Protein AF-0000000084548897 (afdb_homodimer)

Nearest PDB structures (foldseek):
  3gku-assembly1_A  TM=7.910E-01  e=4.623E-22  [Clostridium] symbiosum ATCC 14940
  3gku-assembly1_B  TM=8.720E-01  e=1.424E-18  [Clostridium] symbiosum ATCC 14940
  3gku-assembly2_C-2  TM=7.812E-01  e=1.341E-10  [Clostridium] symbiosum ATCC 14940
  8byv-assembly1_A  TM=5.151E-01  e=3.318E-02  Staphylococcus aureus subsp. aureus NCTC 8325
  7qep-assembly1_D2  TM=5.906E-01  e=2.142E+00  Encephalitozoon cuniculi GB-M1

Organism: NCBI:txid1508404

Sequence (412 aa):
MNEEITLTGATVEDAVSEALVKLGISREQAEISVLDEGKKGFLGLGSRPAKVQVIRKKDAIEEVERYLKDIAGQMGVELATSAQREGKVVTILLESEKVALLIGKRGQTLNALQTLAQLIANRYTEQFVTIVLDAEDYRERRRATLSQLADRKAEQALRTRRPVKLEPMPSFERKIIHSALSSRRDIETHSEGREPHRYLVITAKYMNEEITLTGATVEDAVSEALVKLGISREQAEISVLDEGKKGFLGLGSRPAKVQVIRKKDAIEEVERYLKDIAGQMGVELATSAQREGKVVTILLESEKVALLIGKRGQTLNALQTLAQLIANRYTEQFVTIVLDAEDYRERRRATLSQLADRKAEQALRTRRPVKLEPMPSFERKIIHSALSSRRDIETHSEGREPHRYLVITAKY

InterPro domains:
  IPR001374 R3H domain [PF01424] (145-203)
  IPR001374 R3H domain [PS51061] (140-206)
  IPR001374 R3H domain [SM00393] (126-205)
  IPR015946 K homology domain-like, alpha/beta [G3DSA:3.30.300.20] (59-140)
  IPR032782 RNA-binding protein KhpB, N-terminal [PF14804] (8-54)
  IPR032782 RNA-binding protein KhpB, N-terminal [SM01245] (6-57)
  IPR034079 RNA-binding protein KhpB, R3H domain [cd02644] (139-205)
  IPR036867 R3H domain superfamily [G3DSA:3.30.1370.50] (141-206)
  IPR036867 R3H domain superfamily [SSF82708] (160-204)
  IPR038008 Jag, KH domain [cd02414] (63-141)
  IPR038247 Jag, N-terminal domain superfamily [G3DSA:3.30.30.80] (1-57)
  IPR039247 RNA-binding protein KhpB [MF_00867] (4-205)
  IPR039247 RNA-binding protein KhpB [NF041568] (5-203)
  IPR039247 RNA-binding protein KhpB [PTHR35800] (1-204)

Secondary structure (DSSP, 8-state):
--SEEEEEESSHHHHHHHHHHHHT--GGGEEEEEEE--B--BTTBT-B-EEEEEEEPP-HHHHHHHHHHHHHHHTT---EEEEEEETTEEEEEEE-TTHHHHH-GGGHHHHHHHHHHHHHHHHH-SS--EEEEESTTHHHHHHHHHHHHHHHHHHHHHHH-S-EEPPP--HHHHHHHHHHHTT-SSEEEEEES-TTS-EEEEEE--/--SEEEEEESSHHHHHHHHHHHHT--GGGEEEEEEE--B--BTTBT-B-EEEEEEEPPPHHHHHHHHHHHHHHHTT---EEEEEEETTEEEEEEE-TTHHHHH-GGGHHHHHHHHHHHHHHHHH-SS--EEEEESTTHHHHHHHHHHHHHHHHHHHHHHHTS-EEPPP--HHHHHHHHHHHTT-SSEEEEEES-TTS-EEEEEE--

Solvent-accessi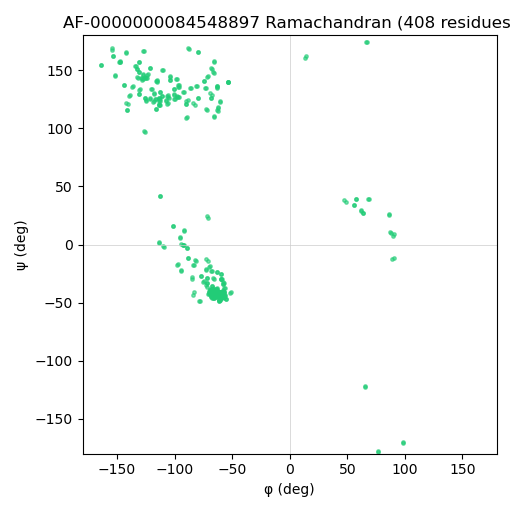ble surface area (backbone atoms only — not comparable to full-atom values): 22138 Å² total; per-residue (Å²): 128,77,54,61,50,73,37,64,21,80,35,52,66,54,16,48,53,51,48,29,61,73,61,68,48,55,74,88,40,41,43,78,42,80,75,36,72,42,42,77,35,66,95,73,46,75,51,35,62,4,29,33,37,40,28,59,49,70,51,24,66,59,50,25,51,51,48,52,36,52,59,34,41,75,72,73,36,70,64,45,74,49,76,48,76,60,87,50,37,34,40,36,40,50,44,45,95,57,41,66,65,50,30,35,76,91,39,50,39,37,51,22,50,28,53,54,37,35,54,44,29,56,72,48,38,91,65,83,60,44,59,42,65,45,45,87,62,39,68,65,50,49,52,52,50,41,43,50,48,37,52,53,46,48,50,49,6,57,73,66,66,39,75,37,74,50,70,56,49,56,59,66,57,51,45,49,30,48,58,67,45,62,80,44,80,55,48,44,74,50,76,45,79,52,87,82,61,17,22,42,34,32,31,46,47,133,127,78,55,60,52,75,36,68,21,81,35,54,65,54,15,48,52,51,48,29,60,73,61,70,48,55,75,88,40,41,44,76,42,79,76,35,71,43,43,77,34,65,96,72,46,76,49,34,62,4,28,34,36,40,28,60,49,69,51,26,67,59,51,26,51,51,48,52,35,53,58,35,41,75,70,74,37,68,63,47,74,49,76,47,75,60,88,50,35,35,40,36,40,49,44,43,95,58,42,66,66,51,29,35,78,92,40,50,40,36,50,23,50,27,53,53,38,34,54,44,28,57,73,47,37,92,64,81,62,45,59,42,65,46,44,89,63,39,66,63,50,49,52,52,51,41,43,49,48,38,52,53,46,49,49,49,6,55,73,65,65,39,76,36,75,50,70,56,49,57,58,65,58,49,44,51,29,48,59,68,44,61,81,45,79,55,48,45,75,49,77,45,79,50,86,80,60,17,22,42,35,32,32,45,49,132

Structure (mmCIF, N/CA/C/O backbone):
data_AF-0000000084548897-model_v1
#
loop_
_entity.id
_entity.type
_entity.pdbx_description
1 polymer 'RNA-binding protein KhpB'
#
loop_
_atom_site.group_PDB
_atom_site.id
_atom_site.type_symbol
_atom_site.label_atom_id
_atom_site.label_alt_id
_atom_site.label_comp_id
_atom_site.label_asym_id
_atom_site.label_entity_id
_atom_site.label_seq_id
_atom_site.pdbx_PDB_ins_code
_atom_site.Cartn_x
_atom_site.Cartn_y
_atom_site.Cartn_z
_atom_site.occupancy
_atom_site.B_iso_or_equiv
_atom_site.auth_seq_id
_atom_site.auth_comp_id
_atom_site.auth_asym_id
_atom_site.auth_atom_id
_atom_site.pdbx_PDB_model_num
ATOM 1 N N . MET A 1 1 ? -13.797 27.188 1.438 1 48.59 1 MET A N 1
ATOM 2 C CA . MET A 1 1 ? -15.242 27.422 1.468 1 48.59 1 MET A CA 1
ATOM 3 C C . MET A 1 1 ? -15.859 26.828 2.736 1 48.59 1 MET A C 1
ATOM 5 O O . MET A 1 1 ? -15.328 25.891 3.311 1 48.59 1 MET A O 1
ATOM 9 N N . ASN A 1 2 ? -16.859 27.5 3.232 1 58.62 2 ASN A N 1
ATOM 10 C CA . ASN A 1 2 ? -17.453 27.094 4.512 1 58.62 2 ASN A CA 1
ATOM 11 C C . ASN A 1 2 ? -18.047 25.703 4.441 1 58.62 2 ASN A C 1
ATOM 13 O O . ASN A 1 2 ? -18.766 25.375 3.494 1 58.62 2 ASN A O 1
ATOM 17 N N . GLU A 1 3 ? -17.578 24.734 5.223 1 73.88 3 GLU A N 1
ATOM 18 C CA . GLU A 1 3 ? -18 23.328 5.207 1 73.88 3 GLU A CA 1
ATOM 19 C C . GLU A 1 3 ? -19.281 23.125 6.012 1 73.88 3 GLU A C 1
ATOM 21 O O . GLU A 1 3 ? -19.969 22.125 5.844 1 73.88 3 GLU A O 1
ATOM 26 N N . GLU A 1 4 ? -19.562 24.203 6.777 1 86.69 4 GLU A N 1
ATOM 27 C CA . GLU A 1 4 ? -20.75 24.047 7.617 1 86.69 4 GLU A CA 1
ATOM 28 C C . GLU A 1 4 ? -21.406 25.406 7.891 1 86.69 4 GLU A C 1
ATOM 30 O O . GLU A 1 4 ? -20.734 26.438 7.938 1 86.69 4 GLU A O 1
ATOM 35 N N . ILE A 1 5 ? -22.781 25.484 7.988 1 93 5 ILE A N 1
ATOM 36 C CA . ILE A 1 5 ? -23.5 26.703 8.352 1 93 5 ILE A CA 1
ATOM 37 C C . ILE A 1 5 ? -24.719 26.359 9.203 1 93 5 ILE A C 1
ATOM 39 O O . ILE A 1 5 ? -25.359 25.328 8.984 1 93 5 ILE A O 1
ATOM 43 N N . THR A 1 6 ? -24.922 27.141 10.227 1 95.31 6 THR A N 1
ATOM 44 C CA . THR A 1 6 ? -26.141 27.094 11.023 1 95.31 6 THR A CA 1
ATOM 45 C C . THR A 1 6 ? -27.047 28.266 10.703 1 95.31 6 THR A C 1
ATOM 47 O O . THR A 1 6 ? -26.609 29.422 10.742 1 95.31 6 THR A O 1
ATOM 50 N N . LEU A 1 7 ? -28.25 27.922 10.367 1 95.06 7 LEU A N 1
ATOM 51 C CA . LEU A 1 7 ? -29.172 28.984 9.984 1 95.06 7 LEU A CA 1
ATOM 52 C C . LEU A 1 7 ? -30.531 28.797 10.664 1 95.06 7 LEU A C 1
ATOM 54 O O . LEU A 1 7 ? -30.875 27.672 11.055 1 95.06 7 LEU A O 1
ATOM 58 N N . THR A 1 8 ? -31.156 29.859 10.82 1 95 8 THR A N 1
ATOM 59 C CA . THR A 1 8 ? -32.531 29.844 11.297 1 95 8 THR A CA 1
ATOM 60 C C . THR A 1 8 ? -33.5 30.266 10.195 1 95 8 THR A C 1
ATOM 62 O O . THR A 1 8 ? -33.094 30.938 9.234 1 95 8 THR A O 1
ATOM 65 N N . GLY A 1 9 ? -34.75 29.75 10.219 1 92.88 9 GLY A N 1
ATOM 66 C CA . GLY A 1 9 ? -35.812 30.094 9.289 1 92.88 9 GLY A CA 1
ATOM 67 C C . GLY A 1 9 ? -37.188 29.891 9.875 1 92.88 9 GLY A C 1
ATOM 68 O O . GLY A 1 9 ? -37.344 29.328 10.969 1 92.88 9 GLY A O 1
ATOM 69 N N . ALA A 1 10 ? -38.219 30.406 9.156 1 90.62 10 ALA A N 1
ATOM 70 C CA . ALA A 1 10 ? -39.594 30.266 9.609 1 90.62 10 ALA A CA 1
ATOM 71 C C . ALA A 1 10 ? -39.969 28.781 9.742 1 90.62 10 ALA A C 1
ATOM 73 O O . ALA A 1 10 ? -40.719 28.406 10.656 1 90.62 10 ALA A O 1
ATOM 74 N N . THR A 1 11 ? -39.531 27.953 8.773 1 93.75 11 THR A N 1
ATOM 75 C CA . THR A 1 11 ? -39.688 26.516 8.812 1 93.75 11 THR A CA 1
ATOM 76 C C . THR A 1 11 ? -38.344 25.828 8.609 1 93.75 11 THR A C 1
ATOM 78 O O . THR A 1 11 ? -37.375 26.453 8.203 1 93.75 11 THR A O 1
ATOM 81 N N . VAL A 1 12 ? -38.312 24.578 8.891 1 96.19 12 VAL A N 1
ATOM 82 C CA . VAL A 1 12 ? -37.094 23.781 8.656 1 96.19 12 VAL A CA 1
ATOM 83 C C . VAL A 1 12 ? -36.719 23.828 7.18 1 96.19 12 VAL A C 1
ATOM 85 O O . VAL A 1 12 ? -35.562 24.031 6.84 1 96.19 12 VAL A O 1
ATOM 88 N N . GLU A 1 13 ? -37.719 23.75 6.305 1 95.5 13 GLU A N 1
ATOM 89 C CA . GLU A 1 13 ? -37.469 23.734 4.867 1 95.5 13 GLU A CA 1
ATOM 90 C C . GLU A 1 13 ? -36.875 25.062 4.391 1 95.5 13 GLU A C 1
ATOM 92 O O . GLU A 1 13 ? -35.969 25.078 3.553 1 95.5 13 GLU A O 1
ATOM 97 N N . ASP A 1 14 ? -37.438 26.094 4.93 1 94.75 14 ASP A N 1
ATOM 98 C CA . ASP A 1 14 ? -36.906 27.422 4.586 1 94.75 14 ASP A CA 1
ATOM 99 C C . ASP A 1 14 ? -35.438 27.547 5.016 1 94.75 14 ASP A C 1
ATOM 101 O O . ASP A 1 14 ? -34.594 28.016 4.246 1 94.75 14 ASP A O 1
ATOM 105 N N . ALA A 1 15 ? -35.156 27.156 6.234 1 95.88 15 ALA A N 1
ATOM 106 C CA . ALA A 1 15 ? -33.812 27.219 6.785 1 95.88 15 ALA A CA 1
ATOM 107 C C . ALA A 1 15 ? -32.844 26.359 5.977 1 95.88 15 ALA A C 1
ATOM 109 O O . ALA A 1 15 ? -31.734 26.797 5.668 1 95.88 15 ALA A O 1
ATOM 110 N N . VAL A 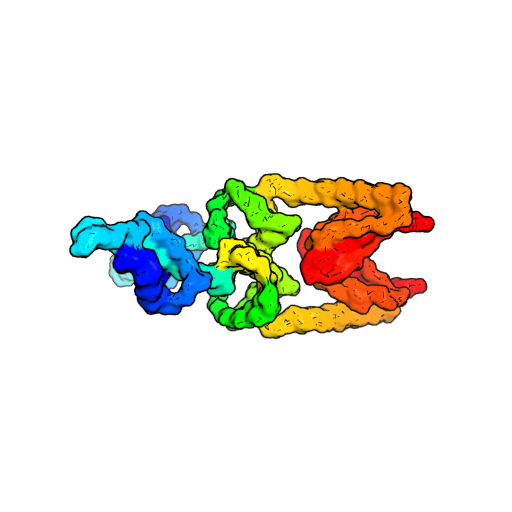1 16 ? -33.281 25.188 5.609 1 96.69 16 VAL A N 1
ATOM 111 C CA . VAL A 1 16 ? -32.469 24.266 4.84 1 96.69 16 VAL A CA 1
ATOM 112 C C . VAL A 1 16 ? -32.188 24.844 3.453 1 96.69 16 VAL A C 1
ATOM 114 O O . VAL A 1 16 ? -31.047 24.859 2.988 1 96.69 16 VAL A O 1
ATOM 117 N N . SER A 1 17 ? -33.219 25.375 2.83 1 95.19 17 SER A N 1
ATOM 118 C CA . SER A 1 17 ? -33.094 25.922 1.485 1 95.19 17 SER A CA 1
ATOM 119 C C . SER A 1 17 ? -32.094 27.078 1.45 1 95.19 17 SER A C 1
ATOM 121 O O . SER A 1 17 ? -31.25 27.141 0.561 1 95.19 17 SER A O 1
ATOM 123 N N . GLU A 1 18 ? -32.25 27.844 2.418 1 94.75 18 GLU A N 1
ATOM 124 C CA . GLU A 1 18 ? -31.328 28.984 2.492 1 94.75 18 GLU A CA 1
ATOM 125 C C . GLU A 1 18 ? -29.891 28.516 2.734 1 94.75 18 GLU A C 1
ATOM 127 O O . GLU A 1 18 ? -28.953 29.047 2.141 1 94.75 18 GLU A O 1
ATOM 132 N N . ALA A 1 19 ? -29.719 27.609 3.609 1 95.31 19 ALA A N 1
ATOM 133 C CA . ALA A 1 19 ? -28.391 27.062 3.914 1 95.31 19 ALA A CA 1
ATOM 134 C C . ALA A 1 19 ? -27.75 26.453 2.672 1 95.31 19 ALA A C 1
ATOM 136 O O . ALA A 1 19 ? -26.562 26.656 2.414 1 95.31 19 ALA A O 1
ATOM 137 N N . LEU A 1 20 ? -28.531 25.734 1.901 1 94.94 20 LEU A N 1
ATOM 138 C CA . LEU A 1 20 ? -28.047 25.078 0.689 1 94.94 20 LEU A CA 1
ATOM 139 C C . LEU A 1 20 ? -27.578 26.125 -0.333 1 94.94 20 LEU A C 1
ATOM 141 O O . LEU A 1 20 ? -26.547 25.938 -0.985 1 94.94 20 LEU A O 1
ATOM 145 N N . VAL A 1 21 ? -28.281 27.172 -0.4 1 93 21 VAL A N 1
ATOM 146 C CA . VAL A 1 21 ? -27.938 28.25 -1.323 1 93 21 VAL A CA 1
ATOM 147 C C . VAL A 1 21 ? -26.641 28.906 -0.883 1 93 21 VAL A C 1
ATOM 149 O O . VAL A 1 21 ? -25.75 29.141 -1.699 1 93 21 VAL A O 1
ATOM 152 N N . LYS A 1 22 ? -26.5 29.031 0.364 1 92.56 22 LYS A N 1
ATOM 153 C CA . LYS A 1 22 ? -25.312 29.719 0.888 1 92.56 22 LYS A CA 1
ATOM 154 C C . LYS A 1 22 ? -24.062 28.844 0.734 1 92.56 22 LYS A C 1
ATOM 156 O O . LYS A 1 22 ? -22.984 29.344 0.471 1 92.56 22 LYS A O 1
ATOM 161 N N . LEU A 1 23 ? -24.297 27.609 0.882 1 91.62 23 LEU A N 1
ATOM 162 C CA . LEU A 1 23 ? -23.172 26.672 0.777 1 91.62 23 LEU A CA 1
ATOM 163 C C . LEU A 1 23 ? -22.906 26.312 -0.678 1 91.62 23 LEU A C 1
ATOM 165 O O . LEU A 1 23 ? -21.844 25.781 -1.005 1 91.62 23 LEU A O 1
ATOM 169 N N . GLY A 1 24 ? -23.891 26.578 -1.495 1 89.69 24 GLY A N 1
ATOM 170 C CA . GLY A 1 24 ? -23.766 26.234 -2.902 1 89.69 24 GLY A CA 1
ATOM 171 C C . GLY A 1 24 ? -23.75 24.734 -3.158 1 89.69 24 GLY A C 1
ATOM 172 O O . GLY A 1 24 ? -22.953 24.25 -3.971 1 89.69 24 GLY A O 1
ATOM 173 N N . ILE A 1 25 ? -24.594 23.984 -2.396 1 89.5 25 ILE A N 1
ATOM 174 C CA . ILE A 1 25 ? -24.625 22.531 -2.555 1 89.5 25 ILE A CA 1
ATOM 175 C C . ILE A 1 25 ? -26.078 22.062 -2.697 1 89.5 25 ILE A C 1
ATOM 177 O O . ILE A 1 25 ? -27 22.797 -2.352 1 89.5 25 ILE A O 1
ATOM 181 N N . SER A 1 26 ? -26.203 20.922 -3.301 1 89.56 26 SER A N 1
ATOM 182 C CA . SER A 1 26 ? -27.516 20.281 -3.355 1 89.56 26 SER A CA 1
ATOM 183 C C . SER A 1 26 ? -27.828 19.578 -2.041 1 89.56 26 SER A C 1
ATOM 185 O O . SER A 1 26 ? -26.969 19.422 -1.183 1 89.56 26 SER A O 1
ATOM 187 N N . ARG A 1 27 ? -29.031 19.25 -1.896 1 89.94 27 ARG A N 1
ATOM 188 C CA . ARG A 1 27 ? -29.484 18.562 -0.693 1 89.94 27 ARG A CA 1
ATOM 189 C C . ARG A 1 27 ? -28.75 17.234 -0.516 1 89.94 27 ARG A C 1
ATOM 191 O O . ARG A 1 27 ? -28.453 16.828 0.609 1 89.94 27 ARG A O 1
ATOM 198 N N . GLU A 1 28 ? -28.344 16.625 -1.703 1 83.5 28 GLU A N 1
ATOM 199 C CA . GLU A 1 28 ? -27.672 15.336 -1.668 1 83.5 28 GLU A CA 1
ATOM 200 C C . GLU A 1 28 ? -26.234 15.477 -1.145 1 83.5 28 GLU A C 1
ATOM 202 O O . GLU A 1 28 ? -25.672 14.516 -0.614 1 83.5 28 GLU A O 1
ATOM 207 N N . GLN A 1 29 ? -25.812 16.562 -1.253 1 84.94 29 GLN A N 1
ATOM 208 C CA . GLN A 1 29 ? -24.438 16.844 -0.856 1 84.94 29 GLN A CA 1
ATOM 209 C C . GLN A 1 29 ? -24.375 17.375 0.571 1 84.94 29 GLN A C 1
ATOM 211 O O . GLN A 1 29 ? -23.312 17.766 1.044 1 84.94 29 GLN A O 1
ATOM 216 N N . ALA A 1 30 ? -25.562 17.375 1.272 1 87.69 30 ALA A N 1
ATOM 217 C CA . ALA A 1 30 ? -25.625 18.047 2.568 1 87.69 30 ALA A CA 1
ATOM 218 C C . ALA A 1 30 ? -26.016 17.062 3.676 1 87.69 30 ALA A C 1
ATOM 220 O O . ALA A 1 30 ? -26.812 16.156 3.455 1 87.69 30 ALA A O 1
ATOM 221 N N . GLU A 1 31 ? -25.312 17.141 4.695 1 89.75 31 GLU A N 1
ATOM 222 C CA . GLU A 1 31 ? -25.781 16.578 5.953 1 89.75 31 GLU A CA 1
ATOM 223 C C . GLU A 1 31 ? -26.578 17.609 6.754 1 89.75 31 GLU A C 1
ATOM 225 O O . GLU A 1 31 ? -26.047 18.641 7.16 1 89.75 31 GLU A O 1
ATOM 230 N N . ILE A 1 32 ? -27.875 17.25 7.039 1 93.62 32 ILE A N 1
ATOM 231 C CA . ILE A 1 32 ? -28.781 18.219 7.66 1 93.62 32 ILE A CA 1
ATOM 232 C C . ILE A 1 32 ? -29.141 17.75 9.07 1 93.62 32 ILE A C 1
ATOM 234 O O . ILE A 1 32 ? -29.547 16.609 9.266 1 93.62 32 ILE A O 1
ATOM 238 N N . SER A 1 33 ? -28.812 18.547 9.969 1 95.12 33 SER A N 1
ATOM 239 C CA . SER A 1 33 ? -29.234 18.312 11.352 1 95.12 33 SER A CA 1
ATOM 240 C C . SER A 1 33 ? -30.219 19.391 11.812 1 95.12 33 SER A C 1
ATOM 242 O O . SER A 1 33 ? -29.922 20.578 11.766 1 95.12 33 SER A O 1
ATOM 244 N N . VAL A 1 34 ? -31.391 18.875 12.305 1 96.06 34 VAL A N 1
ATOM 245 C CA . VAL A 1 34 ? -32.375 19.797 12.828 1 96.06 34 VAL A CA 1
ATOM 246 C C . VAL A 1 34 ? -32.156 20.047 14.32 1 96.06 34 VAL A C 1
ATOM 248 O O . VAL A 1 34 ? -32.344 19.141 15.141 1 96.06 34 VAL A O 1
ATOM 251 N N . LEU A 1 35 ? -31.703 21.219 14.594 1 96.25 35 LEU A N 1
ATOM 252 C CA . LEU A 1 35 ? -31.375 21.547 15.977 1 96.25 35 LEU A CA 1
ATOM 253 C C . LEU A 1 35 ? -32.625 21.984 16.734 1 96.25 35 LEU A C 1
ATOM 255 O O . LEU A 1 35 ? -32.719 21.75 17.938 1 96.25 35 LEU A O 1
ATOM 259 N N . ASP A 1 36 ? -33.469 22.766 16.094 1 94.94 36 ASP A N 1
ATOM 260 C CA . ASP A 1 36 ? -34.75 23.203 16.625 1 94.94 36 ASP A CA 1
ATOM 261 C C . ASP A 1 36 ? -35.812 23.25 15.516 1 94.94 36 ASP A C 1
ATOM 263 O O . ASP A 1 36 ? -35.594 23.891 14.484 1 94.94 36 ASP A O 1
ATOM 267 N N . GLU A 1 37 ? -36.938 22.5 15.641 1 94.25 37 GLU A N 1
ATOM 268 C CA . GLU A 1 37 ? -38 22.438 14.633 1 94.25 37 GLU A CA 1
ATOM 269 C C . GLU A 1 37 ? -38.781 23.734 14.57 1 94.25 37 GLU A C 1
ATOM 271 O O . GLU A 1 37 ? -39.469 24.016 13.578 1 94.25 37 GLU A O 1
ATOM 276 N N . GLY A 1 38 ? -38.625 24.516 15.492 1 90.62 38 GLY A N 1
ATOM 277 C CA . GLY A 1 38 ? -39.406 25.734 15.57 1 90.62 38 GLY A CA 1
ATOM 278 C C . GLY A 1 38 ? -40.875 25.5 15.82 1 90.62 38 GLY A C 1
ATOM 279 O O . GLY A 1 38 ? -41.312 24.359 15.977 1 90.62 38 GLY A O 1
ATOM 280 N N . LYS A 1 39 ? -41.719 26.625 16.047 1 89.69 39 LYS A N 1
ATOM 281 C CA . LYS A 1 39 ? -43.156 26.578 16.266 1 89.69 39 LYS A CA 1
ATOM 282 C C . LYS A 1 39 ? -43.875 27.719 15.523 1 89.69 39 LYS A C 1
ATOM 284 O O . LYS A 1 39 ? -43.344 28.844 15.477 1 89.69 39 LYS A O 1
ATOM 289 N N . LYS A 1 40 ? -44.969 27.516 14.68 1 83.44 40 LYS A N 1
ATOM 290 C CA . LYS A 1 40 ? -45.719 28.5 13.891 1 83.44 40 LYS A CA 1
ATOM 291 C C . LYS A 1 40 ? -46.562 29.406 14.789 1 83.44 40 LYS A C 1
ATOM 293 O O . LYS A 1 40 ? -46.875 30.531 14.414 1 83.44 40 LYS A O 1
ATOM 298 N N . GLY A 1 41 ? -46.312 29.562 15.852 1 78.31 41 GLY A N 1
ATOM 299 C CA . GLY A 1 41 ? -47.094 30.328 16.797 1 78.31 41 GLY A CA 1
ATOM 300 C C . GLY A 1 41 ? -48.5 30.641 16.297 1 78.31 41 GLY A C 1
ATOM 301 O O . GLY A 1 41 ? -48.844 30.266 15.18 1 78.31 41 GLY A O 1
ATOM 302 N N . PHE A 1 42 ? -49.406 31 17.156 1 79.56 42 PHE A N 1
ATOM 303 C CA . PHE A 1 42 ? -50.75 31.453 16.828 1 79.56 42 PHE A CA 1
ATOM 304 C C . PHE A 1 42 ? -50.75 32.938 16.453 1 79.56 42 PHE A C 1
ATOM 306 O O . PHE A 1 42 ? -50.438 33.781 17.297 1 79.56 42 PHE A O 1
ATOM 313 N N . LEU A 1 43 ? -51.188 33.375 15.195 1 78.88 43 LEU A N 1
ATOM 314 C CA . LEU A 1 43 ? -51.25 34.75 14.695 1 78.88 43 LEU A CA 1
ATOM 315 C C . LEU A 1 43 ? -49.969 35.5 14.969 1 78.88 43 LEU A C 1
ATOM 317 O O . LEU A 1 43 ? -50 36.688 15.367 1 78.88 43 LEU A O 1
ATOM 321 N N . GLY A 1 44 ? -48.844 34.906 14.859 1 64.38 44 GLY A N 1
ATOM 322 C CA . GLY A 1 44 ? -47.531 35.562 15.008 1 64.38 44 GLY A CA 1
ATOM 323 C C . GLY A 1 44 ? -47.031 35.562 16.438 1 64.38 44 GLY A C 1
ATOM 324 O O . GLY A 1 44 ? -45.906 36 16.703 1 64.38 44 GLY A O 1
ATOM 325 N N . LEU A 1 45 ? -47.938 35.219 17.359 1 78.44 45 LEU A N 1
ATOM 326 C CA . LEU A 1 45 ? -47.562 35.156 18.781 1 78.44 45 LEU A CA 1
ATOM 327 C C . LEU A 1 45 ? -47.031 33.781 19.141 1 78.44 45 LEU A C 1
ATOM 329 O O . LEU A 1 45 ? -47.594 32.781 18.734 1 78.44 45 LEU A O 1
ATOM 333 N N . GLY A 1 46 ? -45.75 33.781 19.719 1 82.88 46 GLY A N 1
ATOM 334 C CA . GLY A 1 46 ? -45.156 32.562 20.219 1 82.88 46 GLY A CA 1
ATOM 335 C C . GLY A 1 46 ? -44.344 31.812 19.156 1 82.88 46 GLY A C 1
ATOM 336 O O . GLY A 1 46 ? -44.156 30.594 19.25 1 82.88 46 GLY A O 1
ATOM 337 N N . SER A 1 47 ? -44.219 32.5 18.031 1 85.06 47 SER A N 1
ATOM 338 C CA . SER A 1 47 ? -43.469 31.797 16.984 1 85.06 47 SER A CA 1
ATOM 339 C C . SER A 1 47 ? -42 31.641 17.359 1 85.06 47 SER A C 1
ATOM 341 O O . SER A 1 47 ? -41.438 32.5 18 1 85.06 47 SER A O 1
ATOM 343 N N . ARG A 1 48 ? -41.438 30.484 17.297 1 92.06 48 ARG A N 1
ATOM 344 C CA . ARG A 1 48 ? -40.031 30.172 17.453 1 92.06 48 ARG A CA 1
ATOM 345 C C . ARG A 1 48 ? -39.438 29.672 16.141 1 92.06 48 ARG A C 1
ATOM 347 O O . ARG A 1 48 ? -39.969 28.766 15.508 1 92.06 48 ARG A O 1
ATOM 354 N N . PRO A 1 49 ? -38.406 30.359 15.711 1 93.12 49 PRO A N 1
ATOM 355 C CA . PRO A 1 49 ? -37.844 29.953 14.43 1 93.12 49 PRO A CA 1
ATOM 356 C C . PRO A 1 49 ? -37.219 28.562 14.477 1 93.12 49 PRO A C 1
ATOM 358 O O . PRO A 1 49 ? -36.781 28.109 15.539 1 93.12 49 PRO A O 1
ATOM 361 N N . ALA A 1 50 ? -37.312 27.859 13.305 1 95.69 50 ALA A N 1
ATOM 362 C CA . ALA A 1 50 ? -36.562 26.594 13.164 1 95.69 50 ALA A CA 1
ATOM 363 C C . ALA A 1 50 ? -35.062 26.844 13.047 1 95.69 50 ALA A C 1
ATOM 365 O O . ALA A 1 50 ? -34.656 27.891 12.531 1 95.69 50 ALA A O 1
ATOM 366 N N . LYS A 1 51 ? -34.219 26.016 13.57 1 96.88 51 LYS A N 1
ATOM 367 C CA . LYS A 1 51 ? -32.75 26.078 13.492 1 96.88 51 LYS A CA 1
ATOM 368 C C . LYS A 1 51 ? -32.188 24.781 12.938 1 96.88 51 LYS A C 1
ATOM 370 O O . LYS A 1 51 ? -32.531 23.688 13.391 1 96.88 51 LYS A O 1
ATOM 375 N N . VAL A 1 52 ? -31.391 24.953 11.828 1 97.19 52 VAL A N 1
ATOM 376 C CA . VAL A 1 52 ? -30.812 23.766 11.219 1 97.19 52 VAL A CA 1
ATOM 377 C C . VAL A 1 52 ? -29.297 23.938 11.07 1 97.19 52 VAL A C 1
ATOM 379 O O . VAL A 1 52 ? -28.812 25.062 10.953 1 97.19 52 VAL A O 1
ATOM 382 N N . GLN A 1 53 ? -28.562 22.891 11.188 1 96.44 53 GLN A N 1
ATOM 383 C CA . GLN A 1 53 ? -27.156 22.812 10.828 1 96.44 53 GLN A CA 1
ATOM 384 C C . GLN A 1 53 ? -26.953 22.016 9.547 1 96.44 53 GLN A C 1
ATOM 386 O O . GLN A 1 53 ? -27.453 20.891 9.43 1 96.44 53 GLN A O 1
ATOM 391 N N . VAL A 1 54 ? -26.359 22.688 8.578 1 93.06 54 VAL A N 1
ATOM 392 C CA . VAL A 1 54 ? -26.094 22.016 7.309 1 93.06 54 VAL A CA 1
ATOM 393 C C . VAL A 1 54 ? -24.594 21.938 7.07 1 93.06 54 VAL A C 1
ATOM 395 O O . VAL A 1 54 ? -23.875 22.938 7.184 1 93.06 54 VAL A O 1
ATOM 398 N N . ILE A 1 55 ? -24.125 20.703 6.844 1 89.81 55 ILE A N 1
ATOM 399 C CA . ILE A 1 55 ? -22.719 20.453 6.57 1 89.81 55 ILE A CA 1
ATOM 400 C C . ILE A 1 55 ? -22.562 19.859 5.172 1 89.81 55 ILE A C 1
ATOM 402 O O . ILE A 1 55 ? -23.328 18.969 4.781 1 89.81 55 ILE A O 1
ATOM 406 N N . ARG A 1 56 ? -21.641 20.453 4.383 1 84.38 56 ARG A N 1
ATOM 407 C CA . ARG A 1 56 ? -21.344 19.828 3.092 1 84.38 56 ARG A CA 1
ATOM 408 C C . ARG A 1 56 ? -20.797 18.422 3.27 1 84.38 56 ARG A C 1
ATOM 410 O O . ARG A 1 56 ? -19.828 18.219 4.008 1 84.38 56 ARG A O 1
ATOM 417 N N . LYS A 1 57 ? -21.531 17.469 2.615 1 81.75 57 LYS A N 1
ATOM 418 C CA . LYS A 1 57 ? -21 16.109 2.662 1 81.75 57 LYS A CA 1
ATOM 419 C C . LYS A 1 57 ? -19.641 16.016 1.978 1 81.75 57 LYS A C 1
ATOM 421 O O . LYS A 1 57 ? -19.406 16.672 0.958 1 81.75 57 LYS A O 1
ATOM 426 N N . LYS A 1 58 ? -18.781 15.352 2.625 1 79.5 58 LYS A N 1
ATOM 427 C CA . LYS A 1 58 ? -17.484 15.156 1.982 1 79.5 58 LYS A CA 1
ATOM 428 C C . LYS A 1 58 ? -17.609 14.242 0.765 1 79.5 58 LYS A C 1
ATOM 430 O O . LYS A 1 58 ? -18.344 13.258 0.792 1 79.5 58 LYS A O 1
ATOM 435 N N . ASP A 1 59 ? -17.125 14.742 -0.342 1 84.88 59 ASP A N 1
ATOM 436 C CA . ASP A 1 59 ? -17.031 13.906 -1.53 1 84.88 59 ASP A CA 1
ATOM 437 C C . ASP A 1 59 ? -15.922 12.867 -1.384 1 84.88 59 ASP A C 1
ATOM 439 O O . ASP A 1 59 ? -14.758 13.219 -1.178 1 84.88 59 ASP A O 1
ATOM 443 N N . ALA A 1 60 ? -16.359 11.656 -1.381 1 89.75 60 ALA A N 1
ATOM 444 C CA . ALA A 1 60 ? -15.43 10.555 -1.147 1 89.75 60 ALA A CA 1
ATOM 445 C C . ALA A 1 60 ? -14.227 10.656 -2.08 1 89.75 60 ALA A C 1
ATOM 447 O O . ALA A 1 60 ? -13.086 10.43 -1.661 1 89.75 60 ALA A O 1
ATOM 448 N N . ILE A 1 61 ? -14.469 11 -3.342 1 92.75 61 ILE A N 1
ATOM 449 C CA . ILE A 1 61 ? -13.398 11.055 -4.336 1 92.75 61 ILE A CA 1
ATOM 450 C C . ILE A 1 61 ? -12.469 12.227 -4.027 1 92.75 61 ILE A C 1
ATOM 452 O O . ILE A 1 61 ? -11.242 12.094 -4.125 1 92.75 61 ILE A O 1
ATOM 456 N N . GLU A 1 62 ? -13.008 13.328 -3.6 1 91.31 62 GLU A N 1
ATOM 457 C CA . GLU A 1 62 ? -12.188 14.469 -3.211 1 91.31 62 GLU A CA 1
ATOM 458 C C . GLU A 1 62 ? -11.305 14.133 -2.016 1 91.31 62 GLU A C 1
ATOM 460 O O . GLU A 1 62 ? -10.141 14.539 -1.968 1 91.31 62 GLU A O 1
ATOM 465 N N . GLU A 1 63 ? -11.891 13.461 -1.14 1 93.31 63 GLU A N 1
ATOM 466 C CA . GLU A 1 63 ? -11.125 13.055 0.038 1 93.31 63 GLU A CA 1
ATOM 467 C C . GLU A 1 63 ? -9.992 12.102 -0.336 1 93.31 63 GLU A C 1
ATOM 469 O O . GLU A 1 63 ? -8.898 12.18 0.218 1 93.31 63 GLU A O 1
ATOM 474 N N . VAL A 1 64 ? -10.289 11.164 -1.241 1 96.62 64 VAL A N 1
ATOM 475 C CA . VAL A 1 64 ? -9.266 10.242 -1.716 1 96.62 64 VAL A CA 1
ATOM 476 C C . VAL A 1 64 ? -8.125 11.016 -2.371 1 96.62 64 VAL A C 1
ATOM 478 O O . VAL A 1 64 ? -6.953 10.758 -2.092 1 96.62 64 VAL A O 1
ATOM 481 N N . GLU A 1 65 ? -8.508 11.961 -3.205 1 97 65 GLU A N 1
ATOM 482 C CA . GLU A 1 65 ? -7.504 12.75 -3.91 1 97 65 GLU A CA 1
ATOM 483 C C . GLU A 1 65 ? -6.641 13.547 -2.934 1 97 65 GLU A C 1
ATOM 485 O O . GLU A 1 65 ? -5.422 13.609 -3.088 1 97 65 GLU A O 1
ATOM 490 N N . ARG A 1 66 ? -7.238 14.109 -1.991 1 95.94 66 ARG A N 1
ATOM 491 C CA . ARG A 1 66 ? -6.5 14.844 -0.969 1 95.94 66 ARG A CA 1
ATOM 492 C C . ARG A 1 66 ? -5.562 13.922 -0.199 1 95.94 66 ARG A C 1
ATOM 494 O O . ARG A 1 66 ? -4.414 14.273 0.07 1 95.94 66 ARG A O 1
ATOM 501 N N . TYR A 1 67 ? -6.082 12.797 0.087 1 97.25 67 TYR A N 1
ATOM 502 C CA . TYR A 1 67 ? -5.301 11.805 0.819 1 97.25 67 TYR A CA 1
ATOM 503 C C . TYR A 1 67 ? -4.062 11.398 0.029 1 97.25 67 TYR A C 1
ATOM 505 O O . TYR A 1 67 ? -2.955 11.359 0.572 1 97.25 67 TYR A O 1
ATOM 513 N N . LEU A 1 68 ? -4.258 11.094 -1.197 1 98.38 68 LEU A N 1
ATOM 514 C CA . LEU A 1 68 ? -3.158 10.688 -2.066 1 98.38 68 LEU A CA 1
ATOM 515 C C . LEU A 1 68 ? -2.111 11.789 -2.172 1 98.38 68 LEU A C 1
ATOM 517 O O . LEU A 1 68 ? -0.909 11.516 -2.146 1 98.38 68 LEU A O 1
ATOM 521 N N . LYS A 1 69 ? -2.568 13.016 -2.273 1 97.88 69 LYS A N 1
ATOM 522 C CA . LYS A 1 69 ? -1.651 14.148 -2.355 1 97.88 69 LYS A CA 1
ATOM 523 C C . LYS A 1 69 ? -0.852 14.297 -1.064 1 97.88 69 LYS A C 1
ATOM 525 O O . LYS A 1 69 ? 0.347 14.586 -1.101 1 97.88 69 LYS A O 1
ATOM 530 N N . ASP A 1 70 ? -1.496 14.086 0.001 1 96.75 70 ASP A N 1
ATOM 531 C CA . ASP A 1 70 ? -0.826 14.188 1.293 1 96.75 70 ASP A CA 1
ATOM 532 C C . ASP A 1 70 ? 0.245 13.109 1.446 1 96.75 70 ASP A C 1
ATOM 534 O O . ASP A 1 70 ? 1.373 13.406 1.849 1 96.75 70 ASP A O 1
ATOM 538 N N . ILE A 1 71 ? -0.108 11.906 1.067 1 97.19 71 ILE A N 1
ATOM 539 C CA . ILE A 1 71 ? 0.822 10.789 1.174 1 97.19 71 ILE A CA 1
ATOM 540 C C . ILE A 1 71 ? 2.012 11.016 0.244 1 97.19 71 ILE A C 1
ATOM 542 O O . ILE A 1 71 ? 3.164 10.836 0.645 1 97.19 71 ILE A O 1
ATOM 546 N N . ALA A 1 72 ? 1.716 11.43 -0.951 1 97.12 72 ALA A N 1
ATOM 547 C CA . ALA A 1 72 ? 2.771 11.695 -1.926 1 97.12 72 ALA A CA 1
ATOM 548 C C . ALA A 1 72 ? 3.658 12.852 -1.475 1 97.12 72 ALA A C 1
ATOM 550 O O . ALA A 1 72 ? 4.879 12.812 -1.657 1 97.12 72 ALA A O 1
ATOM 551 N N . GLY A 1 73 ? 3.012 13.844 -0.908 1 96.12 73 GLY A N 1
ATOM 552 C CA . GLY A 1 73 ? 3.762 14.992 -0.424 1 96.12 73 GLY A CA 1
ATOM 553 C C . GLY A 1 73 ? 4.824 14.625 0.594 1 96.12 73 GLY A C 1
ATOM 554 O O . GLY A 1 73 ? 5.941 15.141 0.545 1 96.12 73 GLY A O 1
ATOM 555 N N . GLN A 1 74 ? 4.496 13.758 1.42 1 92.88 74 GLN A N 1
ATOM 556 C CA . GLN A 1 74 ? 5.434 13.336 2.459 1 92.88 74 GLN A CA 1
ATOM 557 C C . GLN A 1 74 ? 6.594 12.547 1.865 1 92.88 74 GLN A C 1
ATOM 559 O O . GLN A 1 74 ? 7.652 12.422 2.486 1 92.88 74 GLN A O 1
ATOM 564 N N . MET A 1 75 ? 6.402 12.062 0.695 1 92.25 75 MET A N 1
ATOM 565 C CA . MET A 1 75 ? 7.465 11.359 -0.023 1 92.25 75 MET A CA 1
ATOM 566 C C . MET A 1 75 ? 8.289 12.336 -0.859 1 92.25 75 MET A C 1
ATOM 568 O O . MET A 1 75 ? 9.219 11.93 -1.556 1 92.25 75 MET A O 1
ATOM 572 N N . GLY A 1 76 ? 7.883 13.594 -0.855 1 92.19 76 GLY A N 1
ATOM 573 C CA . GLY A 1 76 ? 8.578 14.602 -1.642 1 92.19 76 GLY A CA 1
ATOM 574 C C . GLY A 1 76 ? 8.078 14.688 -3.07 1 92.19 76 GLY A C 1
ATOM 575 O O . GLY A 1 76 ? 8.82 15.094 -3.971 1 92.19 76 GLY A O 1
ATOM 576 N N . VAL A 1 77 ? 6.852 14.312 -3.301 1 96 77 VAL A N 1
ATOM 577 C CA . VAL A 1 77 ? 6.305 14.25 -4.652 1 96 77 VAL A CA 1
ATOM 578 C C . VAL A 1 77 ? 5.121 15.211 -4.773 1 96 77 VAL A C 1
ATOM 580 O O . VAL A 1 77 ? 4.203 15.172 -3.951 1 96 77 VAL A O 1
ATOM 583 N N . GLU A 1 78 ? 5.254 16.078 -5.703 1 97.31 78 GLU A N 1
ATOM 584 C CA . GLU A 1 78 ? 4.09 16.875 -6.082 1 97.31 78 GLU A CA 1
ATOM 585 C C . GLU A 1 78 ? 3.162 16.078 -7.004 1 97.31 78 GLU A C 1
ATOM 587 O O . GLU A 1 78 ? 3.584 15.609 -8.062 1 97.31 78 GLU A O 1
ATOM 592 N N . LEU A 1 79 ? 1.908 15.977 -6.637 1 98.06 79 LEU A N 1
ATOM 593 C CA . LEU A 1 79 ? 1.004 15.055 -7.32 1 98.06 79 LEU A CA 1
ATOM 594 C C . LEU A 1 79 ? -0.233 15.789 -7.828 1 98.06 79 LEU A C 1
ATOM 596 O O . LEU A 1 79 ? -0.847 16.562 -7.09 1 98.06 79 LEU A O 1
ATOM 600 N N . ALA A 1 80 ? -0.503 15.664 -9.062 1 98.12 80 ALA A N 1
ATOM 601 C CA . ALA A 1 80 ? -1.792 16.031 -9.641 1 98.12 80 ALA A CA 1
ATOM 602 C C . ALA A 1 80 ? -2.633 14.797 -9.945 1 98.12 80 ALA A C 1
ATOM 604 O O . ALA A 1 80 ? -2.096 13.75 -10.297 1 98.12 80 ALA A O 1
ATOM 605 N N . THR A 1 81 ? -3.926 14.938 -9.758 1 98.12 81 THR A N 1
ATOM 606 C CA . THR A 1 81 ? -4.816 13.805 -9.977 1 98.12 81 THR A CA 1
ATOM 607 C C . THR A 1 81 ? -6.016 14.219 -10.828 1 98.12 81 THR A C 1
ATOM 609 O O . THR A 1 81 ? -6.387 15.391 -10.852 1 98.12 81 THR A O 1
ATOM 612 N N . SER A 1 82 ? -6.543 13.328 -11.555 1 97.06 82 SER A N 1
ATOM 613 C CA . SER A 1 82 ? -7.812 13.453 -12.266 1 97.06 82 SER A CA 1
ATOM 614 C C . SER A 1 82 ? -8.656 12.188 -12.117 1 97.06 82 SER A C 1
ATOM 616 O O . SER A 1 82 ? -8.133 11.078 -12.242 1 97.06 82 SER A O 1
ATOM 618 N N . ALA A 1 83 ? -9.945 12.398 -11.867 1 96.44 83 ALA A N 1
ATOM 619 C CA . ALA A 1 83 ? -10.805 11.258 -11.609 1 96.44 83 ALA A CA 1
ATOM 620 C C . ALA A 1 83 ? -11.875 11.117 -12.688 1 96.44 83 ALA A C 1
ATOM 622 O O . ALA A 1 83 ? -12.375 12.117 -13.211 1 96.44 83 ALA A O 1
ATOM 623 N N . GLN A 1 84 ? -12.141 9.883 -13.047 1 95.19 84 GLN A N 1
ATOM 624 C CA . GLN A 1 84 ? -13.242 9.539 -13.938 1 95.19 84 GLN A CA 1
ATOM 625 C C . GLN A 1 84 ? -14.086 8.406 -13.352 1 95.19 84 GLN A C 1
ATOM 627 O O . GLN A 1 84 ? -13.555 7.375 -12.953 1 95.19 84 GLN A O 1
ATOM 632 N N . ARG A 1 85 ? -15.375 8.594 -13.398 1 91.94 85 ARG A N 1
ATOM 633 C CA . ARG A 1 85 ? -16.266 7.598 -12.82 1 91.94 85 ARG A CA 1
ATOM 634 C C . ARG A 1 85 ? -17.062 6.879 -13.898 1 91.94 85 ARG A C 1
ATOM 636 O O . ARG A 1 85 ? -17.594 7.516 -14.812 1 91.94 85 ARG A O 1
ATOM 643 N N . GLU A 1 86 ? -17 5.625 -13.844 1 93.5 86 GLU A N 1
ATOM 644 C CA . GLU A 1 86 ? -17.844 4.746 -14.648 1 93.5 86 GLU A CA 1
ATOM 645 C C . GLU A 1 86 ? -18.594 3.74 -13.781 1 93.5 86 GLU A C 1
ATOM 647 O O . GLU A 1 86 ? -18.078 2.658 -13.484 1 93.5 86 GLU A O 1
ATOM 652 N N . GLY A 1 87 ? -19.875 4.074 -13.453 1 90.62 87 GLY A N 1
ATOM 653 C CA . GLY A 1 87 ? -20.609 3.205 -12.539 1 90.62 87 GLY A CA 1
ATOM 654 C C . GLY A 1 87 ? -20.016 3.178 -11.148 1 90.62 87 GLY A C 1
ATOM 655 O O . GLY A 1 87 ? -19.844 4.227 -10.516 1 90.62 87 GLY A O 1
ATOM 656 N N . LYS A 1 88 ? -19.656 2.086 -10.703 1 91 88 LYS A N 1
ATOM 657 C CA . LYS A 1 88 ? -19.141 1.912 -9.352 1 91 88 LYS A CA 1
ATOM 658 C C . LYS A 1 88 ? -17.609 1.99 -9.336 1 91 88 LYS A C 1
ATOM 660 O O . LYS A 1 88 ? -16.984 1.895 -8.281 1 91 88 LYS A O 1
ATOM 665 N N . VAL A 1 89 ? -17.078 2.199 -10.539 1 93.38 89 VAL A N 1
ATOM 666 C CA . VAL A 1 89 ? -15.633 2.232 -10.641 1 93.38 89 VAL A CA 1
ATOM 667 C C . VAL A 1 89 ? -15.156 3.672 -10.844 1 93.38 89 VAL A C 1
ATOM 669 O O . VAL A 1 89 ? -15.664 4.379 -11.719 1 93.38 89 VAL A O 1
ATOM 672 N N . VAL A 1 90 ? -14.25 4.066 -10.039 1 94.88 90 VAL A N 1
ATOM 673 C CA . VAL A 1 90 ? -13.609 5.371 -10.172 1 94.88 90 VAL A CA 1
ATOM 674 C C . VAL A 1 90 ? -12.125 5.195 -10.477 1 94.88 90 VAL A C 1
ATOM 676 O O . VAL A 1 90 ? -11.383 4.629 -9.664 1 94.88 90 VAL A O 1
ATOM 679 N N . THR A 1 91 ? -11.773 5.672 -11.648 1 96.88 91 THR A N 1
ATOM 680 C CA . THR A 1 91 ? -10.367 5.652 -12.016 1 96.88 91 THR A CA 1
ATOM 681 C C . THR A 1 91 ? -9.711 7.004 -11.734 1 96.88 91 THR A C 1
ATOM 683 O O . THR A 1 91 ? -10.227 8.047 -12.156 1 96.88 91 THR A O 1
ATOM 686 N N . ILE A 1 92 ? -8.625 6.992 -11.008 1 98.06 92 ILE A N 1
ATOM 687 C CA . ILE A 1 92 ? -7.871 8.203 -10.719 1 98.06 92 ILE A CA 1
ATOM 688 C C . ILE A 1 92 ? -6.504 8.141 -11.391 1 98.06 92 ILE A C 1
ATOM 690 O O . ILE A 1 92 ? -5.727 7.215 -11.141 1 98.06 92 ILE A O 1
ATOM 694 N N . LEU A 1 93 ? -6.273 9.078 -12.211 1 98.38 93 LEU A N 1
ATOM 695 C CA . LEU A 1 93 ? -4.996 9.156 -12.914 1 98.38 93 LEU A CA 1
ATOM 696 C C . LEU A 1 93 ? -4.008 10.031 -12.141 1 98.38 93 LEU A C 1
ATOM 698 O O . LEU A 1 93 ? -4.348 11.141 -11.734 1 98.38 93 LEU A O 1
ATOM 702 N N . LEU A 1 94 ? -2.826 9.516 -11.961 1 98.56 94 LEU A N 1
ATOM 703 C CA . LEU A 1 94 ? -1.772 10.219 -11.234 1 98.56 94 LEU A CA 1
ATOM 704 C C . LEU A 1 94 ? -0.789 10.867 -12.195 1 98.56 94 LEU A C 1
ATOM 706 O O . LEU A 1 94 ? -0.349 10.242 -13.164 1 98.56 94 LEU A O 1
ATOM 710 N N . GLU A 1 95 ? -0.482 12.078 -11.93 1 98 95 GLU A N 1
ATOM 711 C CA . GLU A 1 95 ? 0.495 12.82 -12.719 1 98 95 GLU A CA 1
ATOM 712 C C . GLU A 1 95 ? 1.527 13.5 -11.828 1 98 95 GLU A C 1
ATOM 714 O O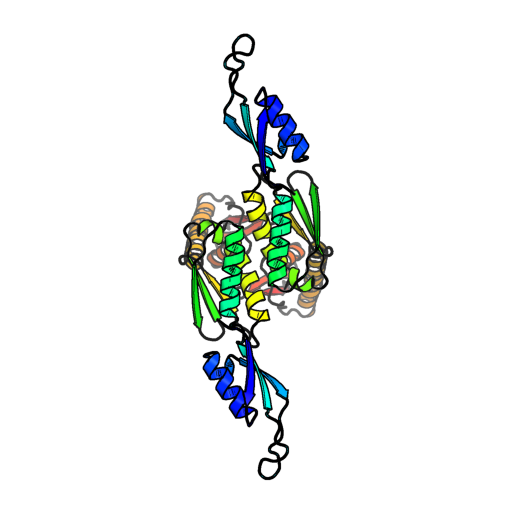 . GLU A 1 95 ? 1.169 14.211 -10.891 1 98 95 GLU A O 1
ATOM 719 N N . SER A 1 96 ? 2.809 13.25 -12.195 1 97.69 96 SER A N 1
ATOM 720 C CA . SER A 1 96 ? 3.91 13.836 -11.438 1 97.69 96 SER A CA 1
ATOM 721 C C . SER A 1 96 ? 5.215 13.766 -12.219 1 97.69 96 SER A C 1
ATOM 723 O O . SER A 1 96 ? 5.395 12.898 -13.07 1 97.69 96 SER A O 1
ATOM 725 N N . GLU A 1 97 ? 6.102 14.68 -11.891 1 96.38 97 GLU A N 1
ATOM 726 C CA . GLU A 1 97 ? 7.445 14.617 -12.453 1 96.38 97 GLU A CA 1
ATOM 727 C C . GLU A 1 97 ? 8.211 13.414 -11.922 1 96.38 97 GLU A C 1
ATOM 729 O O . GLU A 1 97 ? 9.148 12.93 -12.562 1 96.38 97 GLU A O 1
ATOM 734 N N . LYS A 1 98 ? 7.785 12.93 -10.781 1 96.25 98 LYS A N 1
ATOM 735 C CA . LYS A 1 98 ? 8.422 11.773 -10.156 1 96.25 98 LYS A CA 1
ATOM 736 C C . LYS A 1 98 ? 7.488 10.57 -10.156 1 96.25 98 LYS A C 1
ATOM 738 O O . LYS A 1 98 ? 7.363 9.875 -9.141 1 96.25 98 LYS A O 1
ATOM 743 N N . VAL A 1 99 ? 6.844 10.438 -11.266 1 95.12 99 VAL A N 1
ATOM 744 C CA . VAL A 1 99 ? 5.816 9.414 -11.383 1 95.12 99 VAL A CA 1
ATOM 745 C C . VAL A 1 99 ? 6.426 8.039 -11.133 1 95.12 99 VAL A C 1
ATOM 747 O O . VAL A 1 99 ? 5.758 7.141 -10.609 1 95.12 99 VAL A O 1
ATOM 750 N N . ALA A 1 100 ? 7.738 7.855 -11.461 1 95 100 ALA A N 1
ATOM 751 C CA . ALA A 1 100 ? 8.422 6.586 -11.25 1 95 100 ALA A CA 1
ATOM 752 C C . ALA A 1 100 ? 8.367 6.164 -9.781 1 95 100 ALA A C 1
ATOM 754 O O . ALA A 1 100 ? 8.219 4.98 -9.477 1 95 100 ALA A O 1
ATOM 755 N N . LEU A 1 101 ? 8.398 7.098 -8.969 1 95.19 101 LEU A N 1
ATOM 756 C CA . LEU A 1 101 ? 8.344 6.828 -7.531 1 95.19 101 LEU A CA 1
ATOM 757 C C . LEU A 1 101 ? 6.945 6.379 -7.121 1 95.19 101 LEU A C 1
ATOM 759 O O . LEU A 1 101 ? 6.793 5.547 -6.223 1 95.19 101 LEU A O 1
ATOM 763 N N . LEU A 1 102 ? 5.965 6.879 -7.758 1 96.75 102 LEU A N 1
ATOM 764 C CA . LEU A 1 102 ? 4.578 6.566 -7.434 1 96.75 102 LEU A CA 1
ATOM 765 C C . LEU A 1 102 ? 4.191 5.191 -7.969 1 96.75 102 LEU A C 1
ATOM 767 O O . LEU A 1 102 ? 3.275 4.551 -7.445 1 96.75 102 LEU A O 1
ATOM 771 N N . ILE A 1 103 ? 4.844 4.82 -8.977 1 96.19 103 ILE A N 1
ATOM 772 C CA . ILE A 1 103 ? 4.613 3.488 -9.516 1 96.19 103 ILE A CA 1
ATOM 773 C C . ILE A 1 103 ? 5.348 2.451 -8.672 1 96.19 103 ILE A C 1
ATOM 775 O O . ILE A 1 103 ? 4.742 1.489 -8.195 1 96.19 103 ILE A O 1
ATOM 779 N N . GLY A 1 104 ? 6.664 2.764 -8.406 1 93.56 104 GLY A N 1
ATOM 780 C CA . GLY A 1 104 ? 7.508 1.851 -7.656 1 93.56 104 GLY A CA 1
ATOM 781 C C . GLY A 1 104 ? 7.98 0.664 -8.477 1 93.56 104 GLY A C 1
ATOM 782 O O . GLY A 1 104 ? 7.688 0.57 -9.664 1 93.56 104 GLY A O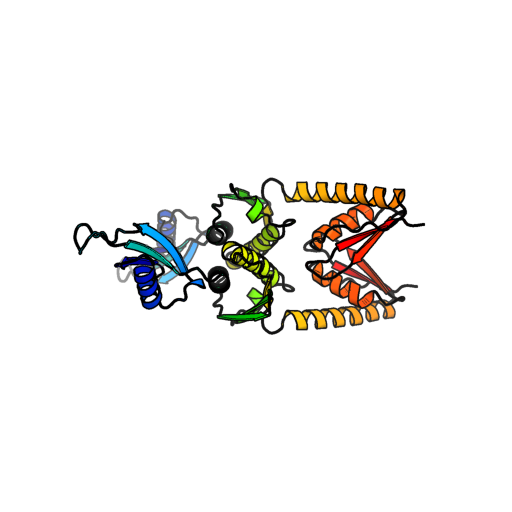 1
ATOM 783 N N . LYS A 1 105 ? 8.734 -0.225 -7.793 1 88.69 105 LYS A N 1
ATOM 784 C CA . LYS A 1 105 ? 9.234 -1.425 -8.453 1 88.69 105 LYS A CA 1
ATOM 785 C C . LYS A 1 105 ? 8.094 -2.359 -8.844 1 88.69 105 LYS A C 1
ATOM 787 O O . LYS A 1 105 ? 7.367 -2.854 -7.984 1 88.69 105 LYS A O 1
ATOM 792 N N . ARG A 1 106 ? 7.891 -2.432 -10.156 1 89.56 106 ARG A N 1
ATOM 793 C CA . ARG A 1 106 ? 6.895 -3.338 -10.711 1 89.56 106 ARG A CA 1
ATOM 794 C C . ARG A 1 106 ? 5.492 -2.957 -10.242 1 89.56 106 ARG A C 1
ATOM 796 O O . ARG A 1 106 ? 4.664 -3.83 -9.969 1 89.56 106 ARG A O 1
ATOM 803 N N . GLY A 1 107 ? 5.219 -1.763 -9.938 1 92.12 107 GLY A N 1
ATOM 804 C CA . GLY A 1 107 ? 3.889 -1.267 -9.609 1 92.12 107 GLY A CA 1
ATOM 805 C C . GLY A 1 107 ? 3.537 -1.413 -8.141 1 92.12 107 GLY A C 1
ATOM 806 O O . GLY A 1 107 ? 2.387 -1.211 -7.754 1 92.12 107 GLY A O 1
ATOM 807 N N . GLN A 1 108 ? 4.5 -1.747 -7.359 1 90.94 108 GLN A N 1
ATOM 808 C CA . GLN A 1 108 ? 4.242 -2.035 -5.953 1 90.94 108 GLN A CA 1
ATOM 809 C C . GLN A 1 108 ? 3.693 -0.807 -5.234 1 90.94 108 GLN A C 1
ATOM 811 O O . GLN A 1 108 ? 2.752 -0.913 -4.445 1 90.94 108 GLN A O 1
ATOM 816 N N . THR A 1 109 ? 4.215 0.328 -5.453 1 95.38 109 THR A N 1
ATOM 817 C CA . THR A 1 109 ? 3.758 1.549 -4.797 1 95.38 109 THR A CA 1
ATOM 818 C C . THR A 1 109 ? 2.375 1.951 -5.305 1 95.38 109 THR A C 1
ATOM 820 O O . THR A 1 109 ? 1.51 2.336 -4.516 1 95.38 109 THR A O 1
ATOM 823 N N . LEU A 1 110 ? 2.189 1.82 -6.598 1 96.06 110 LEU A N 1
ATOM 824 C CA . LEU A 1 110 ? 0.896 2.123 -7.203 1 96.06 110 LEU A CA 1
ATOM 825 C C . LEU A 1 110 ? -0.205 1.268 -6.582 1 96.06 110 LEU A C 1
ATOM 827 O O . LEU A 1 110 ? -1.276 1.775 -6.246 1 96.06 110 LEU A O 1
ATOM 831 N N . ASN A 1 111 ? 0.089 0.04 -6.383 1 92.31 111 ASN A N 1
ATOM 832 C CA . ASN A 1 111 ? -0.871 -0.872 -5.77 1 92.31 111 ASN A CA 1
ATOM 833 C C . ASN A 1 111 ? -1.141 -0.502 -4.312 1 92.31 111 ASN A C 1
ATOM 835 O O . ASN A 1 111 ? -2.283 -0.558 -3.855 1 92.31 111 ASN A O 1
ATOM 839 N N . ALA A 1 112 ? -0.104 -0.192 -3.641 1 95.31 112 ALA A N 1
ATOM 840 C CA . ALA A 1 112 ? -0.242 0.203 -2.24 1 95.31 112 ALA A CA 1
ATOM 841 C C . ALA A 1 112 ? -1.129 1.437 -2.104 1 95.31 112 ALA A C 1
ATOM 843 O O . ALA A 1 112 ? -2.041 1.464 -1.273 1 95.31 112 ALA A O 1
ATOM 844 N N . LEU A 1 113 ? -0.886 2.396 -2.938 1 97.81 113 LEU A N 1
ATOM 845 C CA . LEU A 1 113 ? -1.674 3.625 -2.93 1 97.81 113 LEU A CA 1
ATOM 846 C C . LEU A 1 113 ? -3.137 3.334 -3.25 1 97.81 113 LEU A C 1
ATOM 848 O O . LEU A 1 113 ? -4.035 3.922 -2.646 1 97.81 113 LEU A O 1
ATOM 852 N N . GLN A 1 114 ? -3.336 2.482 -4.148 1 96.19 114 GLN A N 1
ATOM 853 C CA . GLN A 1 114 ? -4.699 2.115 -4.52 1 96.19 114 GLN A CA 1
ATOM 854 C C . GLN A 1 114 ? -5.434 1.479 -3.346 1 96.19 114 GLN A C 1
ATOM 856 O O . GLN A 1 114 ? -6.605 1.782 -3.104 1 96.19 114 GLN A O 1
ATOM 861 N N . THR A 1 115 ? -4.711 0.656 -2.676 1 94.38 115 THR A N 1
ATOM 862 C CA . THR A 1 115 ? -5.301 0.004 -1.51 1 94.38 115 THR A CA 1
ATOM 863 C C . THR A 1 115 ? -5.734 1.038 -0.475 1 94.38 115 THR A C 1
ATOM 865 O O . THR A 1 115 ? -6.855 0.98 0.035 1 94.38 115 THR A O 1
ATOM 868 N N . LEU A 1 116 ? -4.879 1.936 -0.198 1 97.19 116 LEU A N 1
ATOM 869 C CA . LEU A 1 116 ? -5.184 2.943 0.812 1 97.19 116 LEU A CA 1
ATOM 870 C C . LEU A 1 116 ? -6.285 3.883 0.327 1 97.19 116 LEU A C 1
ATOM 872 O O . LEU A 1 116 ? -7.156 4.277 1.105 1 97.19 116 LEU A O 1
ATOM 876 N N . ALA A 1 117 ? -6.207 4.223 -0.956 1 97.06 117 ALA A N 1
ATOM 877 C CA . ALA A 1 117 ? -7.254 5.051 -1.545 1 97.06 117 ALA A CA 1
ATOM 878 C C . ALA A 1 117 ? -8.625 4.402 -1.379 1 97.06 117 ALA A C 1
ATOM 880 O O . ALA A 1 117 ? -9.602 5.078 -1.06 1 97.06 117 ALA A O 1
ATOM 881 N N . GLN A 1 118 ? -8.711 3.117 -1.555 1 94.69 118 GLN A N 1
ATOM 882 C CA . GLN A 1 118 ? -9.961 2.371 -1.417 1 94.69 118 GLN A CA 1
ATOM 883 C C . GLN A 1 118 ? -10.531 2.508 -0.008 1 94.69 118 GLN A C 1
ATOM 885 O O . GLN A 1 118 ? -11.734 2.672 0.165 1 94.69 118 GLN A O 1
ATOM 890 N N . LEU A 1 119 ? -9.641 2.447 0.939 1 94.25 119 LEU A N 1
ATOM 891 C CA . LEU A 1 119 ? -10.062 2.545 2.332 1 94.25 119 LEU A CA 1
ATOM 892 C C . LEU A 1 119 ? -10.664 3.916 2.623 1 94.25 119 LEU A C 1
ATOM 894 O O . LEU A 1 119 ? -11.688 4.016 3.309 1 94.25 119 LEU A O 1
ATOM 898 N N . ILE A 1 120 ? -10 4.922 2.094 1 94.5 120 ILE A N 1
ATOM 899 C CA . ILE A 1 120 ? -10.484 6.281 2.307 1 94.5 120 ILE A CA 1
ATOM 900 C C . ILE A 1 120 ? -11.859 6.449 1.667 1 94.5 120 ILE A C 1
ATOM 902 O O . ILE A 1 120 ? -12.766 7.027 2.271 1 94.5 120 ILE A O 1
ATOM 906 N N . ALA A 1 121 ? -12.008 5.961 0.473 1 93.75 121 ALA A N 1
ATOM 907 C CA . ALA A 1 121 ? -13.289 6.062 -0.222 1 93.75 121 ALA A CA 1
ATOM 908 C C . ALA A 1 121 ? -14.406 5.406 0.584 1 93.75 121 ALA A C 1
ATOM 910 O O . ALA A 1 121 ? -15.508 5.953 0.692 1 93.75 121 ALA A O 1
ATOM 911 N N . ASN A 1 122 ? -14.109 4.289 1.151 1 89.88 122 ASN A N 1
ATOM 912 C CA . ASN A 1 122 ? -15.102 3.533 1.908 1 89.88 122 ASN A CA 1
ATOM 913 C C . ASN A 1 122 ? -15.547 4.289 3.158 1 89.88 122 ASN A C 1
ATOM 915 O O . ASN A 1 122 ? -16.672 4.102 3.635 1 89.88 122 ASN A O 1
ATOM 919 N N . ARG A 1 123 ? -14.711 5.043 3.652 1 88.44 123 ARG A N 1
ATOM 920 C CA . ARG A 1 123 ? -15 5.793 4.871 1 88.44 123 ARG A CA 1
ATOM 921 C C . ARG A 1 123 ? -16 6.91 4.602 1 88.44 123 ARG A C 1
ATOM 923 O O . ARG A 1 123 ? -16.766 7.289 5.488 1 88.44 123 ARG A O 1
ATOM 930 N N . TYR A 1 124 ? -16 7.414 3.383 1 84.38 124 TYR A N 1
ATOM 931 C CA . TYR A 1 124 ? -16.766 8.625 3.123 1 84.38 124 TYR A CA 1
ATOM 932 C C . TYR A 1 124 ? -17.938 8.336 2.182 1 84.38 124 TYR A C 1
ATOM 934 O O . TYR A 1 124 ? -18.547 9.258 1.648 1 84.38 124 TYR A O 1
ATOM 942 N N . THR A 1 125 ? -18.109 7.145 1.795 1 77.69 125 THR A N 1
ATOM 943 C CA . THR A 1 125 ? -19.234 6.852 0.908 1 77.69 125 THR A CA 1
ATOM 944 C C . THR A 1 125 ? -20.141 5.793 1.519 1 77.69 125 THR A C 1
ATOM 946 O O . THR A 1 125 ? -19.703 4.965 2.316 1 77.69 125 THR A O 1
ATOM 949 N N . GLU A 1 126 ? -21.375 5.992 1.201 1 73.69 126 GLU A N 1
ATOM 950 C CA . GLU A 1 126 ? -22.359 4.977 1.569 1 73.69 126 GLU A CA 1
ATOM 951 C C . GLU A 1 126 ? -22.422 3.871 0.519 1 73.69 126 GLU A C 1
ATOM 953 O O . GLU A 1 126 ? -22.781 2.732 0.832 1 73.69 126 GLU A O 1
ATOM 958 N N . GLN A 1 127 ? -22.109 4.293 -0.735 1 78.56 127 GLN A N 1
ATOM 959 C CA . GLN A 1 127 ? -22.125 3.303 -1.805 1 78.56 127 GLN A CA 1
ATOM 960 C C . GLN A 1 127 ? -20.719 2.771 -2.08 1 78.56 127 GLN A C 1
ATOM 962 O O . GLN A 1 127 ? -19.75 3.535 -2.08 1 78.56 127 GLN A O 1
ATOM 967 N N . PHE A 1 128 ? -20.656 1.524 -2.221 1 84.56 128 PHE A N 1
ATOM 968 C CA . PHE A 1 128 ? -19.375 0.881 -2.502 1 84.56 128 PHE A CA 1
ATOM 969 C C . PHE A 1 128 ? -18.812 1.353 -3.838 1 84.56 128 PHE A C 1
ATOM 971 O O . PHE A 1 128 ? -19.516 1.332 -4.852 1 84.56 128 PHE A O 1
ATOM 978 N N . VAL A 1 129 ? -17.734 1.987 -3.809 1 89.44 129 VAL A N 1
ATOM 979 C CA . VAL A 1 129 ? -17.016 2.396 -5.016 1 89.44 129 VAL A CA 1
ATOM 980 C C . VAL A 1 129 ? -15.672 1.683 -5.082 1 89.44 129 VAL A C 1
ATOM 982 O O . VAL A 1 129 ? -15.055 1.413 -4.055 1 89.44 129 VAL A O 1
ATOM 985 N N . THR A 1 130 ? -15.375 1.312 -6.262 1 92.44 130 THR A N 1
ATOM 986 C CA . THR A 1 130 ? -14.062 0.718 -6.488 1 92.44 130 THR A CA 1
ATOM 987 C C . THR A 1 130 ? -13.086 1.756 -7.035 1 92.44 130 THR A C 1
ATOM 989 O O . THR A 1 130 ? -13.375 2.43 -8.023 1 92.44 130 THR A O 1
ATOM 992 N N . ILE A 1 131 ? -11.953 1.863 -6.383 1 95.25 131 ILE A N 1
ATOM 993 C CA . ILE A 1 131 ? -10.953 2.834 -6.805 1 95.25 131 ILE A CA 1
ATOM 994 C C . ILE A 1 131 ? -9.859 2.133 -7.613 1 95.25 131 ILE A C 1
ATOM 996 O O . ILE A 1 131 ? -9.352 1.086 -7.203 1 95.25 131 ILE A O 1
ATOM 1000 N N . VAL A 1 132 ? -9.594 2.688 -8.758 1 95.12 132 VAL A N 1
ATOM 1001 C CA . VAL A 1 132 ? -8.477 2.213 -9.578 1 95.12 132 VAL A CA 1
ATOM 1002 C C . VAL A 1 132 ? -7.496 3.354 -9.82 1 95.12 132 VAL A C 1
ATOM 1004 O O . VAL A 1 132 ? -7.883 4.434 -10.273 1 95.12 132 VAL A O 1
ATOM 1007 N N . LEU A 1 133 ? -6.23 3.105 -9.477 1 97.62 133 LEU A N 1
ATOM 1008 C CA . LEU A 1 133 ? -5.203 4.109 -9.734 1 97.62 133 LEU A CA 1
ATOM 1009 C C . LEU A 1 133 ? -4.352 3.723 -10.938 1 97.62 133 LEU A C 1
ATOM 1011 O O . LEU A 1 133 ? -4.039 2.545 -11.133 1 97.62 133 LEU A O 1
ATOM 1015 N N . ASP A 1 134 ? -4.004 4.723 -11.711 1 97.25 134 ASP A N 1
ATOM 1016 C CA . ASP A 1 134 ? -3.07 4.5 -12.812 1 97.25 134 ASP A CA 1
ATOM 1017 C C . ASP A 1 134 ? -2.203 5.73 -13.055 1 97.25 134 ASP A C 1
ATOM 1019 O O . ASP A 1 134 ? -2.514 6.82 -12.578 1 97.25 134 ASP A O 1
ATOM 1023 N N . ALA A 1 135 ? -1.079 5.5 -13.656 1 97.44 135 ALA A N 1
ATOM 1024 C CA . ALA A 1 135 ? -0.162 6.574 -14.039 1 97.44 135 ALA A CA 1
ATOM 1025 C C . ALA A 1 135 ? 0.476 6.297 -15.398 1 97.44 135 ALA A C 1
ATOM 1027 O O . ALA A 1 135 ? 1.15 5.277 -15.578 1 97.44 135 ALA A O 1
ATOM 1028 N N . GLU A 1 136 ? 0.224 7.109 -16.422 1 95.25 136 GLU A N 1
ATOM 1029 C CA . GLU A 1 136 ? 0.842 7.035 -17.75 1 95.25 136 GLU A CA 1
ATOM 1030 C C . GLU A 1 136 ? 0.604 5.672 -18.391 1 95.25 136 GLU A C 1
ATOM 1032 O O . GLU A 1 136 ? 1.532 5.062 -18.922 1 95.25 136 GLU A O 1
ATOM 1037 N N . ASP A 1 137 ? -0.53 5.164 -18.219 1 95.31 137 ASP A N 1
ATOM 1038 C CA . ASP A 1 137 ? -0.936 3.883 -18.781 1 95.31 137 ASP A CA 1
ATOM 1039 C C . ASP A 1 137 ? 0.029 2.771 -18.375 1 95.31 137 ASP A C 1
ATOM 1041 O O . ASP A 1 137 ? 0.35 1.894 -19.172 1 95.31 137 ASP A O 1
ATOM 1045 N N . TYR A 1 138 ? 0.542 2.889 -17.188 1 96.56 138 TYR A N 1
ATOM 1046 C CA . TYR A 1 138 ? 1.551 1.949 -16.719 1 96.56 138 TYR A CA 1
ATOM 1047 C C . TYR A 1 138 ? 1.006 0.526 -16.703 1 96.56 138 TYR A C 1
ATOM 1049 O O . TYR A 1 138 ? 1.696 -0.415 -17.094 1 96.56 138 TYR A O 1
ATOM 1057 N N . ARG A 1 139 ? -0.172 0.304 -16.219 1 91.81 139 ARG A N 1
ATOM 1058 C CA . ARG A 1 139 ? -0.722 -1.03 -15.992 1 91.81 139 ARG A CA 1
ATOM 1059 C C . ARG A 1 139 ? -0.8 -1.813 -17.297 1 91.81 139 ARG A C 1
ATOM 1061 O O . ARG A 1 139 ? -0.394 -2.977 -17.359 1 91.81 139 ARG A O 1
ATOM 1068 N N . GLU A 1 140 ? -1.328 -1.123 -18.281 1 93.38 140 GLU A N 1
ATOM 1069 C CA . GLU A 1 140 ? -1.423 -1.762 -19.578 1 93.38 140 GLU A CA 1
ATOM 1070 C C . GLU A 1 140 ? -0.039 -2.033 -20.172 1 93.38 140 GLU A C 1
ATOM 1072 O O . GLU A 1 140 ? 0.211 -3.109 -20.719 1 93.38 140 GLU A O 1
ATOM 1077 N N . ARG A 1 141 ? 0.858 -1.109 -20.031 1 94.81 141 ARG A N 1
ATOM 1078 C CA . ARG A 1 141 ? 2.217 -1.264 -20.547 1 94.81 141 ARG A CA 1
ATOM 1079 C C . ARG A 1 141 ? 2.947 -2.391 -19.828 1 94.81 141 ARG A C 1
ATOM 1081 O O . ARG A 1 141 ? 3.67 -3.168 -20.453 1 94.81 141 ARG A O 1
ATOM 1088 N N . ARG A 1 142 ? 2.771 -2.443 -18.578 1 93.31 142 ARG A N 1
ATOM 1089 C CA . ARG A 1 142 ? 3.426 -3.484 -17.797 1 93.31 142 ARG A CA 1
ATOM 1090 C C . ARG A 1 142 ? 2.936 -4.871 -18.203 1 93.31 142 ARG A C 1
ATOM 1092 O O . ARG A 1 142 ? 3.732 -5.801 -18.344 1 93.31 142 ARG A O 1
ATOM 1099 N N . ARG A 1 143 ? 1.674 -4.977 -18.375 1 91.38 143 ARG A N 1
ATOM 1100 C CA . ARG A 1 143 ? 1.104 -6.246 -18.812 1 91.38 143 ARG A CA 1
ATOM 1101 C C . ARG A 1 143 ? 1.71 -6.684 -20.141 1 91.38 143 ARG A C 1
ATOM 1103 O O . ARG A 1 143 ? 2.1 -7.844 -20.297 1 91.38 143 ARG A O 1
ATOM 1110 N N . ALA A 1 144 ? 1.785 -5.738 -21.016 1 94.44 144 ALA A N 1
ATOM 1111 C CA . ALA A 1 144 ? 2.352 -6.027 -22.328 1 94.44 144 ALA A CA 1
ATOM 1112 C C . ALA A 1 144 ? 3.812 -6.457 -22.203 1 94.44 144 ALA A C 1
ATOM 1114 O O . ALA A 1 144 ? 4.238 -7.41 -22.859 1 94.44 144 ALA A O 1
ATOM 1115 N N . THR A 1 145 ? 4.555 -5.773 -21.406 1 95.5 145 THR A N 1
ATOM 1116 C CA . THR A 1 145 ? 5.969 -6.066 -21.203 1 95.5 145 THR A CA 1
ATOM 1117 C C . THR A 1 145 ? 6.156 -7.461 -20.609 1 95.5 145 THR A C 1
ATOM 1119 O O . THR A 1 145 ? 7.039 -8.211 -21.031 1 95.5 145 THR A O 1
ATOM 1122 N N . LEU A 1 146 ? 5.328 -7.746 -19.688 1 95.5 146 LEU A N 1
ATOM 1123 C CA . LEU A 1 146 ? 5.438 -9.047 -19.031 1 95.5 146 LEU A CA 1
ATOM 1124 C C . LEU A 1 146 ? 5.086 -10.172 -20 1 95.5 146 LEU A C 1
ATOM 1126 O O . LEU A 1 146 ? 5.707 -11.234 -19.969 1 95.5 146 LEU A O 1
ATOM 1130 N N . SER A 1 147 ? 4.113 -9.914 -20.797 1 93.88 147 SER A N 1
ATOM 1131 C CA . SER A 1 147 ? 3.748 -10.898 -21.812 1 93.88 147 SER A CA 1
ATOM 1132 C C . SER A 1 147 ? 4.898 -11.141 -22.797 1 93.88 147 SER A C 1
ATOM 1134 O O . SER A 1 147 ? 5.191 -12.289 -23.141 1 93.88 147 SER A O 1
ATOM 1136 N N . GLN A 1 148 ? 5.527 -10.086 -23.156 1 96.38 148 GLN A N 1
ATOM 1137 C CA . GLN A 1 148 ? 6.676 -10.195 -24.062 1 96.38 148 GLN A CA 1
ATOM 1138 C C . GLN A 1 148 ? 7.828 -10.922 -23.375 1 96.38 148 GLN A C 1
ATOM 1140 O O . GLN A 1 148 ? 8.492 -11.758 -24 1 96.38 148 GLN A O 1
ATOM 1145 N N . LEU A 1 149 ? 8.047 -10.516 -22.172 1 96.5 149 LEU A N 1
ATOM 1146 C CA . LEU A 1 149 ? 9.094 -11.172 -21.406 1 96.5 149 LEU A CA 1
ATOM 1147 C C . LEU A 1 149 ? 8.836 -12.672 -21.312 1 96.5 149 LEU A C 1
ATOM 1149 O O . LEU A 1 149 ? 9.758 -13.477 -21.484 1 96.5 149 LEU A O 1
ATOM 1153 N N . ALA A 1 150 ? 7.598 -13.008 -21.062 1 95.81 150 ALA A N 1
ATOM 1154 C CA . ALA A 1 150 ? 7.211 -14.414 -20.969 1 95.81 150 ALA A CA 1
ATOM 1155 C C . ALA A 1 150 ? 7.562 -15.172 -22.234 1 95.81 150 ALA A C 1
ATOM 1157 O O . ALA A 1 150 ? 8.188 -16.234 -22.188 1 95.81 150 ALA A O 1
ATOM 1158 N N . ASP A 1 151 ? 7.25 -14.594 -23.281 1 95.75 151 ASP A N 1
ATOM 1159 C CA . ASP A 1 151 ? 7.488 -15.227 -24.578 1 95.75 151 ASP A CA 1
ATOM 1160 C C . ASP A 1 151 ? 8.984 -15.375 -24.859 1 95.75 151 ASP A C 1
ATOM 1162 O O . ASP A 1 151 ? 9.445 -16.438 -25.281 1 95.75 151 ASP A O 1
ATOM 1166 N N . ARG A 1 152 ? 9.68 -14.352 -24.625 1 96.94 152 ARG A N 1
ATOM 1167 C CA . ARG A 1 152 ? 11.117 -14.352 -24.875 1 96.94 152 ARG A CA 1
ATOM 1168 C C . ARG A 1 152 ? 11.82 -15.391 -24 1 96.94 152 ARG A C 1
ATOM 1170 O O . ARG A 1 152 ? 12.688 -16.125 -24.484 1 96.94 152 ARG A O 1
ATOM 1177 N N . LYS A 1 153 ? 11.422 -15.438 -22.766 1 97.38 153 LYS A N 1
ATOM 1178 C CA . LYS A 1 153 ? 12.094 -16.344 -21.844 1 97.38 153 LYS A CA 1
ATOM 1179 C C . LYS A 1 153 ? 11.688 -17.797 -22.094 1 97.38 153 LYS A C 1
ATOM 1181 O O . LYS A 1 153 ? 12.484 -18.703 -21.906 1 97.38 153 LYS A O 1
ATOM 1186 N N . ALA A 1 154 ? 10.461 -17.953 -22.531 1 96.69 154 ALA A N 1
ATOM 1187 C CA . ALA A 1 154 ? 10.031 -19.297 -22.938 1 96.69 154 ALA A CA 1
ATOM 1188 C C . ALA A 1 154 ? 10.867 -19.797 -24.125 1 96.69 154 ALA A C 1
ATOM 1190 O O . ALA A 1 154 ? 11.312 -20.953 -24.125 1 96.69 154 ALA A O 1
ATOM 1191 N N . GLU A 1 155 ? 11.078 -18.922 -25.062 1 97.06 155 GLU A N 1
ATOM 1192 C CA . GLU A 1 155 ? 11.891 -19.297 -26.219 1 97.06 155 GLU A CA 1
ATOM 1193 C C . GLU A 1 155 ? 13.328 -19.609 -25.812 1 97.06 155 GLU A C 1
ATOM 1195 O O . GLU A 1 155 ? 13.938 -20.547 -26.344 1 97.06 155 GLU A O 1
ATOM 1200 N N . GLN A 1 156 ? 13.812 -18.812 -24.938 1 97.44 156 GLN A N 1
ATOM 1201 C CA . GLN A 1 156 ? 15.156 -19.062 -24.422 1 97.44 156 GLN A CA 1
ATOM 1202 C C . GLN A 1 156 ? 15.258 -20.438 -23.781 1 97.44 156 GLN A C 1
ATOM 1204 O O . GLN A 1 156 ? 16.219 -21.172 -24 1 97.44 156 GLN A O 1
ATOM 1209 N N . ALA A 1 157 ? 14.266 -20.781 -23.016 1 97.5 157 ALA A N 1
ATOM 1210 C CA . ALA A 1 157 ? 14.242 -22.078 -22.359 1 97.5 157 ALA A CA 1
ATOM 1211 C C . ALA A 1 157 ? 14.195 -23.219 -23.375 1 97.5 157 ALA A C 1
ATOM 1213 O O . ALA A 1 157 ? 14.875 -24.234 -23.219 1 97.5 157 ALA A O 1
ATOM 1214 N N . LEU A 1 158 ? 13.484 -23.031 -24.406 1 96.38 158 LEU A N 1
ATOM 1215 C CA . LEU A 1 158 ? 13.344 -24.031 -25.453 1 96.38 158 LEU A CA 1
ATOM 1216 C C . LEU A 1 158 ? 14.641 -24.203 -26.234 1 96.38 158 LEU A C 1
ATOM 1218 O O . LEU A 1 158 ? 15.039 -25.328 -26.547 1 96.38 158 LEU A O 1
ATOM 1222 N N . ARG A 1 159 ? 15.273 -23.109 -26.5 1 96.31 159 ARG A N 1
ATOM 1223 C CA . ARG A 1 159 ? 16.5 -23.109 -27.297 1 96.31 159 ARG A CA 1
ATOM 1224 C C . ARG A 1 159 ? 17.656 -23.734 -26.516 1 96.31 159 ARG A C 1
ATOM 1226 O O . ARG A 1 159 ? 18.406 -24.547 -27.062 1 96.31 159 ARG A O 1
ATOM 1233 N N . THR A 1 160 ? 17.688 -23.406 -25.281 1 96.25 160 THR A N 1
ATOM 1234 C CA . THR A 1 160 ? 18.844 -23.812 -24.5 1 96.25 160 THR A CA 1
ATOM 1235 C C . THR A 1 160 ? 18.578 -25.141 -23.781 1 96.25 160 THR A C 1
ATOM 1237 O O . THR A 1 160 ? 19.5 -25.797 -23.312 1 96.25 160 THR A O 1
ATOM 1240 N N . ARG A 1 161 ? 17.344 -25.438 -23.594 1 94.88 161 ARG A N 1
ATOM 1241 C CA . ARG A 1 161 ? 16.906 -26.609 -22.859 1 94.88 161 ARG A CA 1
ATOM 1242 C C . ARG A 1 161 ? 17.375 -26.562 -21.406 1 94.88 161 ARG A C 1
ATOM 1244 O O . ARG A 1 161 ? 17.734 -27.594 -20.828 1 94.88 161 ARG A O 1
ATOM 1251 N N . ARG A 1 162 ? 17.531 -25.375 -20.922 1 95.88 162 ARG A N 1
ATOM 1252 C CA . ARG A 1 162 ? 17.875 -25.125 -19.531 1 95.88 162 ARG A CA 1
ATOM 1253 C C . ARG A 1 162 ? 16.812 -24.25 -18.859 1 95.88 162 ARG A C 1
ATOM 1255 O O . ARG A 1 162 ? 16.188 -23.422 -19.516 1 95.88 162 ARG A O 1
ATOM 1262 N N . PRO A 1 163 ? 16.703 -24.438 -17.594 1 96.62 163 PRO A N 1
ATOM 1263 C CA . PRO A 1 163 ? 15.789 -23.562 -16.875 1 96.62 163 PRO A CA 1
ATOM 1264 C C . PRO A 1 163 ? 16.219 -22.094 -16.922 1 96.62 163 PRO A C 1
ATOM 1266 O O . PRO A 1 163 ? 17.406 -21.781 -16.844 1 96.62 163 PRO A O 1
ATOM 1269 N N . VAL A 1 164 ? 15.219 -21.25 -17.156 1 97.44 164 VAL A N 1
ATOM 1270 C CA . VAL A 1 164 ? 15.453 -19.812 -17.141 1 97.44 164 VAL A CA 1
ATOM 1271 C C . VAL A 1 164 ? 14.836 -19.188 -15.891 1 97.44 164 VAL A C 1
ATOM 1273 O O . VAL A 1 164 ? 13.633 -19.297 -15.672 1 97.44 164 VAL A O 1
ATOM 1276 N N . LYS A 1 165 ? 15.672 -18.5 -15.141 1 96.69 165 LYS A N 1
ATOM 1277 C CA . LYS A 1 165 ? 15.227 -17.844 -13.914 1 96.69 165 LYS A CA 1
ATOM 1278 C C . LYS A 1 165 ? 14.992 -16.344 -14.148 1 96.69 165 LYS A C 1
ATOM 1280 O O . LYS A 1 165 ? 15.883 -15.648 -14.641 1 96.69 165 LYS A O 1
ATOM 1285 N N . LEU A 1 166 ? 13.859 -15.938 -13.828 1 96.31 166 LEU A N 1
ATOM 1286 C CA . LEU A 1 166 ? 13.578 -14.508 -13.953 1 96.31 166 LEU A CA 1
ATOM 1287 C C . LEU A 1 166 ? 13.969 -13.766 -12.688 1 96.31 166 LEU A C 1
ATOM 1289 O O . LEU A 1 166 ? 14.289 -14.383 -11.664 1 96.31 166 LEU A O 1
ATOM 1293 N N . GLU A 1 167 ? 13.961 -12.484 -12.812 1 93 167 GLU A N 1
ATOM 1294 C CA . GLU A 1 167 ? 14.211 -11.664 -11.633 1 93 167 GLU A CA 1
ATOM 1295 C C . GLU A 1 167 ? 13.07 -11.758 -10.633 1 93 167 GLU A C 1
ATOM 1297 O O . GLU A 1 167 ? 11.922 -11.992 -11.016 1 93 167 GLU A O 1
ATOM 1302 N N . PRO A 1 168 ? 13.453 -11.562 -9.391 1 89.06 168 PRO A N 1
ATOM 1303 C CA . PRO A 1 168 ? 12.367 -11.492 -8.406 1 89.06 168 PRO A CA 1
ATOM 1304 C C . PRO A 1 168 ? 11.305 -10.461 -8.781 1 89.06 168 PRO A C 1
ATOM 1306 O O . PRO A 1 168 ? 11.633 -9.391 -9.305 1 89.06 168 PRO A O 1
ATOM 1309 N N . MET A 1 169 ? 9.961 -10.828 -8.547 1 86.81 169 MET A N 1
ATOM 1310 C CA . MET A 1 169 ? 8.859 -9.938 -8.867 1 86.81 169 MET A CA 1
ATOM 1311 C C . MET A 1 169 ? 7.648 -10.227 -7.984 1 86.81 169 MET A C 1
ATOM 1313 O O . MET A 1 169 ? 7.551 -11.297 -7.387 1 86.81 169 MET A O 1
ATOM 1317 N N . PRO A 1 170 ? 6.805 -9.281 -7.965 1 79 170 PRO A N 1
ATOM 1318 C CA . PRO A 1 170 ? 5.605 -9.5 -7.16 1 79 170 PRO A CA 1
ATOM 1319 C C . PRO A 1 170 ? 4.727 -10.625 -7.703 1 79 170 PRO A C 1
ATOM 1321 O O . PRO A 1 170 ? 4.777 -10.93 -8.898 1 79 170 PRO A O 1
ATOM 1324 N N . SER A 1 171 ? 3.932 -11.18 -6.828 1 77.38 171 SER A N 1
ATOM 1325 C CA . SER A 1 171 ? 3.109 -12.336 -7.164 1 77.38 171 SER A CA 1
ATOM 1326 C C . SER A 1 171 ? 2.215 -12.047 -8.367 1 77.38 171 SER A C 1
ATOM 1328 O O . SER A 1 171 ? 2.029 -12.906 -9.234 1 77.38 171 SER A O 1
ATOM 1330 N N . PHE A 1 172 ? 1.734 -10.859 -8.438 1 77.12 172 PHE A N 1
ATOM 1331 C CA . PHE A 1 172 ? 0.817 -10.539 -9.523 1 77.12 172 PHE A CA 1
ATOM 1332 C C . PHE A 1 172 ? 1.543 -10.555 -10.867 1 77.12 172 PHE A C 1
ATOM 1334 O O . PHE A 1 172 ? 0.978 -10.977 -11.875 1 77.12 172 PHE A O 1
ATOM 1341 N N . GLU A 1 173 ? 2.711 -10.156 -10.867 1 87.38 173 GLU A N 1
ATOM 1342 C CA . GLU A 1 173 ? 3.48 -10.18 -12.109 1 87.38 173 GLU A CA 1
ATOM 1343 C C . GLU A 1 173 ? 3.822 -11.609 -12.516 1 87.38 173 GLU A C 1
ATOM 1345 O O . GLU A 1 173 ? 3.771 -11.945 -13.703 1 87.38 173 GLU A O 1
ATOM 1350 N N . ARG A 1 174 ? 4.219 -12.367 -11.508 1 86.38 174 ARG A N 1
ATOM 1351 C CA . ARG A 1 174 ? 4.484 -13.773 -11.805 1 86.38 174 ARG A CA 1
ATOM 1352 C C . ARG A 1 174 ? 3.254 -14.445 -12.406 1 86.38 174 ARG A C 1
ATOM 1354 O O . ARG A 1 174 ? 3.369 -15.273 -13.312 1 86.38 174 ARG A O 1
ATOM 1361 N N . LYS A 1 175 ? 2.158 -14.055 -12.016 1 78.56 175 LYS A N 1
ATOM 1362 C CA . LYS A 1 175 ? 0.907 -14.617 -12.516 1 78.56 175 LYS A CA 1
ATOM 1363 C C . LYS A 1 175 ? 0.685 -14.25 -13.977 1 78.56 175 LYS A C 1
ATOM 1365 O O . LYS A 1 175 ? 0.199 -15.07 -14.758 1 78.56 175 LYS A O 1
ATOM 1370 N N . ILE A 1 176 ? 0.91 -13.125 -14.195 1 86.38 176 ILE A N 1
ATOM 1371 C CA . ILE A 1 176 ? 0.75 -12.672 -15.57 1 86.38 176 ILE A CA 1
ATOM 1372 C C . ILE A 1 176 ? 1.617 -13.516 -16.5 1 86.38 176 ILE A C 1
ATOM 1374 O O . ILE A 1 176 ? 1.155 -13.969 -17.547 1 86.38 176 ILE A O 1
ATOM 1378 N N . ILE A 1 177 ? 2.777 -13.75 -16.094 1 92.12 177 ILE A N 1
ATOM 1379 C CA . ILE A 1 177 ? 3.695 -14.547 -16.906 1 92.12 177 ILE A CA 1
ATOM 1380 C C . ILE A 1 177 ? 3.203 -15.992 -16.969 1 92.12 177 ILE A C 1
ATOM 1382 O O . ILE A 1 177 ? 3.178 -16.594 -18.047 1 92.12 177 ILE A O 1
ATOM 1386 N N . HIS A 1 178 ? 2.805 -16.516 -15.875 1 86.56 178 HIS A N 1
ATOM 1387 C CA . HIS A 1 178 ? 2.242 -17.859 -15.828 1 86.56 178 HIS A CA 1
ATOM 1388 C C . HIS A 1 178 ? 1.062 -18 -16.781 1 86.56 178 HIS A C 1
ATOM 1390 O O . HIS A 1 178 ? 0.974 -18.969 -17.531 1 86.56 178 HIS A O 1
ATOM 1396 N N . SER A 1 179 ? 0.247 -17.031 -16.688 1 84.06 179 SER A N 1
ATOM 1397 C CA . SER A 1 179 ? -0.961 -17.047 -17.5 1 84.06 179 SER A CA 1
ATOM 1398 C C . SER A 1 179 ? -0.626 -16.938 -18.984 1 84.06 179 SER A C 1
ATOM 1400 O O . SER A 1 179 ? -1.249 -17.594 -19.828 1 84.06 179 SER A O 1
ATOM 1402 N N . ALA A 1 180 ? 0.246 -16.125 -19.297 1 91.69 180 ALA A N 1
ATOM 1403 C CA . ALA A 1 180 ? 0.649 -15.906 -20.688 1 91.69 180 ALA A CA 1
ATOM 1404 C C . ALA A 1 180 ? 1.183 -17.188 -21.297 1 91.69 180 ALA A C 1
ATOM 1406 O O . ALA A 1 180 ? 1.053 -17.406 -22.516 1 91.69 180 ALA A O 1
ATOM 1407 N N . LEU A 1 181 ? 1.692 -18.094 -20.453 1 94 181 LEU A N 1
ATOM 1408 C CA . LEU A 1 181 ? 2.355 -19.297 -20.969 1 94 181 LEU A CA 1
ATOM 1409 C C . LEU A 1 181 ? 1.513 -20.531 -20.719 1 94 181 LEU A C 1
ATOM 1411 O O . LEU A 1 181 ? 1.909 -21.641 -21.078 1 94 181 LEU A O 1
ATOM 1415 N N . SER A 1 182 ? 0.422 -20.391 -20.094 1 87.25 182 SER A N 1
ATOM 1416 C CA . SER A 1 182 ? -0.376 -21.516 -19.625 1 87.25 182 SER A CA 1
ATOM 1417 C C . SER A 1 182 ? -0.879 -22.375 -20.781 1 87.25 182 SER A C 1
ATOM 1419 O O . SER A 1 182 ? -1.121 -23.562 -20.609 1 87.25 182 SER A O 1
ATOM 1421 N N . SER A 1 183 ? -0.962 -21.812 -21.859 1 88.12 183 SER A N 1
ATOM 1422 C CA . SER A 1 183 ? -1.51 -22.531 -23 1 88.12 183 SER A CA 1
ATOM 1423 C C . SER A 1 183 ? -0.42 -23.297 -23.75 1 88.12 183 SER A C 1
ATOM 1425 O O . SER A 1 183 ? -0.716 -24.156 -24.578 1 88.12 183 SER A O 1
ATOM 1427 N N . ARG A 1 184 ? 0.735 -23.016 -23.422 1 91.75 184 ARG A N 1
ATOM 1428 C CA . ARG A 1 184 ? 1.85 -23.672 -24.094 1 91.75 184 ARG A CA 1
ATOM 1429 C C . ARG A 1 184 ? 2.111 -25.062 -23.5 1 91.75 184 ARG A C 1
ATOM 1431 O O . ARG A 1 184 ? 2.2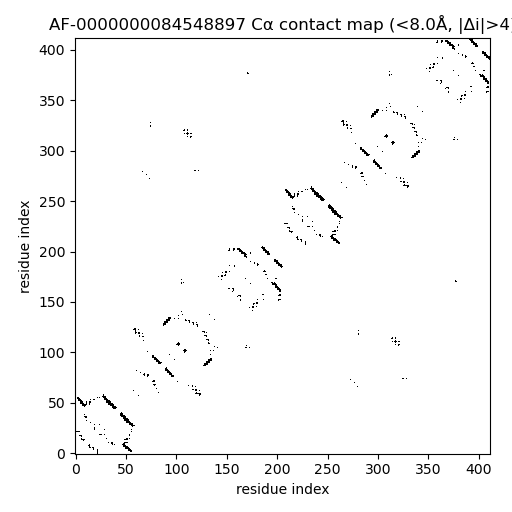15 -25.203 -22.281 1 91.75 184 ARG A O 1
ATOM 1438 N N . ARG A 1 185 ? 2.328 -26.016 -24.328 1 91.5 185 ARG A N 1
ATOM 1439 C CA . ARG A 1 185 ? 2.545 -27.391 -23.891 1 91.5 185 ARG A CA 1
ATOM 1440 C C . ARG A 1 185 ? 4.031 -27.719 -23.812 1 91.5 185 ARG A C 1
ATOM 1442 O O . ARG A 1 185 ? 4.426 -28.703 -23.188 1 91.5 185 ARG A O 1
ATOM 1449 N N . ASP A 1 186 ? 4.797 -26.938 -24.406 1 94.75 186 ASP A N 1
ATOM 1450 C CA . ASP A 1 186 ? 6.227 -27.219 -24.5 1 94.75 186 ASP A CA 1
ATOM 1451 C C . ASP A 1 186 ? 6.992 -26.547 -23.344 1 94.75 186 ASP A C 1
ATOM 1453 O O . ASP A 1 186 ? 8.219 -26.672 -23.266 1 94.75 186 ASP A O 1
ATOM 1457 N N . ILE A 1 187 ? 6.203 -25.812 -22.469 1 94.62 187 ILE A N 1
ATOM 1458 C CA . ILE A 1 187 ? 6.836 -25.031 -21.422 1 94.62 187 ILE A CA 1
ATOM 1459 C C . ILE A 1 187 ? 6.141 -25.312 -20.078 1 94.62 187 ILE A C 1
ATOM 1461 O O . ILE A 1 187 ? 4.941 -25.609 -20.047 1 94.62 187 ILE A O 1
ATOM 1465 N N . GLU A 1 188 ? 6.926 -25.328 -19.078 1 93.12 188 GLU A N 1
ATOM 1466 C CA . GLU A 1 188 ? 6.387 -25.344 -17.734 1 93.12 188 GLU A CA 1
ATOM 1467 C C . GLU A 1 188 ? 6.953 -24.203 -16.891 1 93.12 188 GLU A C 1
ATOM 1469 O O . GLU A 1 188 ? 8.086 -23.766 -17.109 1 93.12 188 GLU A O 1
ATOM 1474 N N . THR A 1 189 ? 6.059 -23.688 -16.031 1 92.56 189 THR A N 1
ATOM 1475 C CA . THR A 1 189 ? 6.496 -22.594 -15.164 1 92.56 189 THR A CA 1
ATOM 1476 C C . THR A 1 189 ? 6.238 -22.938 -13.695 1 92.56 189 THR A C 1
ATOM 1478 O O . THR A 1 189 ? 5.27 -23.641 -13.383 1 92.56 189 THR A O 1
ATOM 1481 N N . HIS A 1 190 ? 7.137 -22.531 -12.852 1 86.75 190 HIS A N 1
ATOM 1482 C CA . HIS A 1 190 ? 6.891 -22.594 -11.414 1 86.75 190 HIS A CA 1
ATOM 1483 C C . HIS A 1 190 ? 7.602 -21.453 -10.688 1 86.75 190 HIS A C 1
ATOM 1485 O O . HIS A 1 190 ? 8.539 -20.859 -11.227 1 86.75 190 HIS A O 1
ATOM 1491 N N . SER A 1 191 ? 7.129 -21.109 -9.523 1 83.31 191 SER A N 1
ATOM 1492 C CA . SER A 1 191 ? 7.754 -20.062 -8.719 1 83.31 191 SER A CA 1
ATOM 1493 C C . SER A 1 191 ? 8.656 -20.656 -7.641 1 83.31 191 SER A C 1
ATOM 1495 O O . SER A 1 191 ? 8.328 -21.703 -7.059 1 83.31 191 SER A O 1
ATOM 1497 N N . GLU A 1 192 ? 9.773 -19.938 -7.438 1 86.12 192 GLU A N 1
ATOM 1498 C CA . GLU A 1 192 ? 10.742 -20.359 -6.426 1 86.12 192 GLU A CA 1
ATOM 1499 C C . GLU A 1 192 ? 11.133 -19.188 -5.523 1 86.12 192 GLU A C 1
ATOM 1501 O O . GLU A 1 192 ? 11.109 -18.031 -5.945 1 86.12 192 GLU A O 1
ATOM 1506 N N . GLY A 1 193 ? 11.438 -19.562 -4.25 1 79.19 193 GLY A N 1
ATOM 1507 C CA . GLY A 1 193 ? 11.898 -18.547 -3.316 1 79.19 193 GLY A CA 1
ATOM 1508 C C . GLY A 1 193 ? 10.797 -18.031 -2.4 1 79.19 193 GLY A C 1
ATOM 1509 O O . GLY A 1 193 ? 9.773 -18.688 -2.234 1 79.19 193 GLY A O 1
ATOM 1510 N N . ARG A 1 194 ? 11.18 -16.969 -1.685 1 70.69 194 ARG A N 1
ATOM 1511 C CA . ARG A 1 194 ? 10.25 -16.344 -0.751 1 70.69 194 ARG A CA 1
ATOM 1512 C C . ARG A 1 194 ? 10.156 -14.844 -1.007 1 70.69 194 ARG A C 1
ATOM 1514 O O . ARG A 1 194 ? 11.141 -14.211 -1.391 1 70.69 194 ARG A O 1
ATOM 1521 N N . GLU A 1 195 ? 8.875 -14.336 -0.847 1 68.81 195 GLU A N 1
ATOM 1522 C CA . GLU A 1 195 ? 8.688 -12.898 -1.012 1 68.81 195 GLU A CA 1
ATOM 1523 C C . GLU A 1 195 ? 9.641 -12.109 -0.119 1 68.81 195 GLU A C 1
ATOM 1525 O O . GLU A 1 195 ? 9.898 -12.5 1.022 1 68.81 195 GLU A O 1
ATOM 1530 N N . PRO A 1 196 ? 10.25 -11 -0.529 1 71.5 196 PRO A N 1
ATOM 1531 C CA . PRO A 1 196 ? 10.039 -10.375 -1.835 1 71.5 196 PRO A CA 1
ATOM 1532 C C . PRO A 1 196 ? 11.023 -10.867 -2.895 1 71.5 196 PRO A C 1
ATOM 1534 O O . PRO A 1 196 ? 11.156 -10.258 -3.957 1 71.5 196 PRO A O 1
ATOM 1537 N N . HIS A 1 197 ? 11.789 -11.961 -2.635 1 80.12 197 HIS A N 1
ATOM 1538 C CA . HIS A 1 197 ? 12.828 -12.422 -3.551 1 80.12 197 HIS A CA 1
ATOM 1539 C C . HIS A 1 197 ? 12.344 -13.617 -4.367 1 80.12 197 HIS A C 1
ATOM 1541 O O . HIS A 1 197 ? 13.148 -14.312 -4.996 1 80.12 197 HIS A O 1
ATOM 1547 N N . ARG A 1 198 ? 11.078 -13.852 -4.402 1 80.81 198 ARG A N 1
ATOM 1548 C CA . ARG A 1 198 ? 10.492 -14.945 -5.168 1 80.81 198 ARG A CA 1
ATOM 1549 C C . ARG A 1 198 ? 10.5 -14.633 -6.664 1 80.81 198 ARG A C 1
ATOM 1551 O O . ARG A 1 198 ? 10.305 -13.484 -7.062 1 80.81 198 ARG A O 1
ATOM 1558 N N . TYR A 1 199 ? 10.797 -15.734 -7.387 1 92 199 TYR A N 1
ATOM 1559 C CA . TYR A 1 199 ? 10.93 -15.508 -8.82 1 92 199 TYR A CA 1
ATOM 1560 C C . TYR A 1 199 ? 10.352 -16.688 -9.609 1 92 199 TYR A C 1
ATOM 1562 O O . TYR A 1 199 ? 10.094 -17.75 -9.047 1 92 199 TYR A O 1
ATOM 1570 N N . LEU A 1 200 ? 10.141 -16.484 -10.875 1 94.56 200 LEU A N 1
ATOM 1571 C CA . LEU A 1 200 ? 9.578 -17.484 -11.758 1 94.56 200 LEU A CA 1
ATOM 1572 C C . LEU A 1 200 ? 10.672 -18.219 -12.523 1 94.56 200 LEU A C 1
ATOM 1574 O O . LEU A 1 200 ? 11.648 -17.609 -12.953 1 94.56 200 LEU A O 1
ATOM 1578 N N . VAL A 1 201 ? 10.5 -19.484 -12.602 1 96.38 201 VAL A N 1
ATOM 1579 C CA . VAL A 1 201 ? 11.375 -20.328 -13.406 1 96.38 201 VAL A CA 1
ATOM 1580 C C . VAL A 1 201 ? 10.602 -20.906 -14.586 1 96.38 201 VAL A C 1
ATOM 1582 O O . VAL A 1 201 ? 9.492 -21.406 -14.422 1 96.38 201 VAL A O 1
ATOM 1585 N N . ILE A 1 202 ? 11.148 -20.797 -15.711 1 96.88 202 ILE A N 1
ATOM 1586 C CA . ILE A 1 202 ? 10.562 -21.312 -16.938 1 96.88 202 ILE A CA 1
ATOM 1587 C C . ILE A 1 202 ? 11.422 -22.453 -17.484 1 96.88 202 ILE A C 1
ATOM 1589 O O . ILE A 1 202 ? 12.633 -22.297 -17.672 1 96.88 202 ILE A O 1
ATOM 1593 N N . THR A 1 203 ? 10.797 -23.562 -17.703 1 96.19 203 THR A N 1
ATOM 1594 C CA . THR A 1 203 ? 11.531 -24.734 -18.172 1 96.19 203 THR A CA 1
ATOM 1595 C C . THR A 1 203 ? 10.859 -25.328 -19.406 1 96.19 203 THR A C 1
ATOM 1597 O O . THR A 1 203 ? 9.633 -25.359 -19.5 1 96.19 203 THR A O 1
ATOM 1600 N N . ALA A 1 204 ? 11.703 -25.812 -20.328 1 94.81 204 ALA A N 1
ATOM 1601 C CA . ALA A 1 204 ? 11.203 -26.547 -21.484 1 94.81 204 ALA A CA 1
ATOM 1602 C C . ALA A 1 204 ? 10.719 -27.938 -21.094 1 94.81 204 ALA A C 1
ATOM 1604 O O . ALA A 1 204 ? 11.344 -28.609 -20.266 1 94.81 204 ALA A O 1
ATOM 1605 N N . LYS A 1 205 ? 9.539 -28.234 -21.656 1 89.12 205 LYS A N 1
ATOM 1606 C CA . LYS A 1 205 ? 9.031 -29.578 -21.453 1 89.12 205 LYS A CA 1
ATOM 1607 C C . LYS A 1 205 ? 9.586 -30.531 -22.516 1 89.12 205 LYS A C 1
ATOM 1609 O O . LYS A 1 205 ? 9.781 -30.141 -23.656 1 89.12 205 LYS A O 1
ATOM 1614 N N . TYR A 1 206 ? 10.016 -31.703 -22.031 1 74.56 206 TYR A N 1
ATOM 1615 C CA . TYR A 1 206 ? 10.438 -32.75 -22.953 1 74.56 206 TYR A CA 1
ATOM 1616 C C . TYR A 1 206 ? 9.227 -33.469 -23.562 1 74.56 206 TYR A C 1
ATOM 1618 O O . TYR A 1 206 ? 8.188 -33.562 -22.906 1 74.56 206 TYR A O 1
ATOM 1626 N N . MET B 1 1 ? 11.93 20.062 19.609 1 48.53 1 MET B N 1
ATOM 1627 C CA . MET B 1 1 ? 13.344 20.359 19.844 1 48.53 1 MET B CA 1
ATOM 1628 C C . MET B 1 1 ? 13.977 20.969 18.594 1 48.53 1 MET B C 1
ATOM 1630 O O . MET B 1 1 ? 13.508 20.734 17.469 1 48.53 1 MET B O 1
ATOM 1634 N N . ASN B 1 2 ? 14.914 21.844 18.781 1 58.56 2 ASN B N 1
ATOM 1635 C CA . ASN B 1 2 ? 15.508 22.578 17.672 1 58.56 2 ASN B CA 1
ATOM 1636 C C . ASN B 1 2 ? 16.203 21.641 16.688 1 58.56 2 ASN B C 1
ATOM 1638 O O . ASN B 1 2 ? 16.969 20.75 17.094 1 58.56 2 ASN B O 1
ATOM 1642 N N . GLU B 1 3 ? 15.789 21.547 15.43 1 74.38 3 GLU B N 1
ATOM 1643 C CA . GLU B 1 3 ? 16.297 20.641 14.406 1 74.38 3 GLU B CA 1
ATOM 1644 C C . GLU B 1 3 ? 17.578 21.203 13.773 1 74.38 3 GLU B C 1
ATOM 1646 O O . GLU B 1 3 ? 18.328 20.453 13.133 1 74.38 3 GLU B O 1
ATOM 1651 N N . GLU B 1 4 ? 17.781 22.5 14.07 1 86.38 4 GLU B N 1
ATOM 1652 C CA . GLU B 1 4 ? 18.953 23.109 13.461 1 86.38 4 GLU B CA 1
ATOM 1653 C C . GLU B 1 4 ? 19.5 24.25 14.32 1 86.38 4 GLU B C 1
ATOM 1655 O O . GLU B 1 4 ? 18.75 24.906 15.031 1 86.38 4 GLU B O 1
ATOM 1660 N N . ILE B 1 5 ? 20.859 24.469 14.367 1 92.81 5 ILE B N 1
ATOM 1661 C CA . ILE B 1 5 ? 21.484 25.594 15.07 1 92.81 5 ILE B CA 1
ATOM 1662 C C . ILE B 1 5 ? 22.703 26.078 14.297 1 92.81 5 ILE B C 1
ATOM 1664 O O . ILE B 1 5 ? 23.422 25.281 13.695 1 92.81 5 ILE B O 1
ATOM 1668 N N . THR B 1 6 ? 22.797 27.391 14.219 1 95.19 6 THR B N 1
ATOM 1669 C CA . THR B 1 6 ? 24.016 28.016 13.695 1 95.19 6 THR B CA 1
ATOM 1670 C C . THR B 1 6 ? 24.828 28.625 14.828 1 95.19 6 THR B C 1
ATOM 1672 O O . THR B 1 6 ? 24.312 29.375 15.656 1 95.19 6 THR B O 1
ATOM 1675 N N . LEU B 1 7 ? 26.062 28.219 14.844 1 95.06 7 LEU B N 1
ATOM 1676 C CA . LEU B 1 7 ? 26.922 28.688 15.922 1 95.06 7 LEU B CA 1
ATOM 1677 C C . LEU B 1 7 ? 28.266 29.156 15.391 1 95.06 7 LEU B C 1
ATOM 1679 O O . LEU B 1 7 ? 28.688 28.75 14.305 1 95.06 7 LEU B O 1
ATOM 1683 N N . THR B 1 8 ? 28.797 30.016 16.125 1 95 8 THR B N 1
ATOM 1684 C CA . THR B 1 8 ? 30.172 30.469 15.844 1 95 8 THR B CA 1
ATOM 1685 C C . THR B 1 8 ? 31.125 29.969 16.922 1 95 8 THR B C 1
ATOM 1687 O O . THR B 1 8 ? 30.703 29.672 18.047 1 95 8 THR B O 1
ATOM 1690 N N . GLY B 1 9 ? 32.406 29.734 16.562 1 92.88 9 GLY B N 1
ATOM 1691 C CA . GLY B 1 9 ? 33.469 29.328 17.484 1 92.88 9 GLY B CA 1
ATOM 1692 C C . GLY B 1 9 ? 34.844 29.719 16.984 1 92.88 9 GLY B C 1
ATOM 1693 O O . GLY B 1 9 ? 35 30.203 15.859 1 92.88 9 GLY B O 1
ATOM 1694 N N . ALA B 1 10 ? 35.875 29.609 17.922 1 90.5 10 ALA B N 1
ATOM 1695 C CA . ALA B 1 10 ? 37.25 29.938 17.562 1 90.5 10 ALA B CA 1
ATOM 1696 C C . ALA B 1 10 ? 37.719 29.094 16.375 1 90.5 10 ALA B C 1
ATOM 1698 O O . ALA B 1 10 ? 38.469 29.578 15.523 1 90.5 10 ALA B O 1
ATOM 1699 N N . THR B 1 11 ? 37.344 27.797 16.375 1 93.56 11 THR B N 1
ATOM 1700 C CA . THR B 1 11 ? 37.594 26.875 15.258 1 93.56 11 THR B CA 1
ATOM 1701 C C . THR B 1 11 ? 36.312 26.188 14.828 1 93.56 11 THR B C 1
ATOM 1703 O O . THR B 1 11 ? 35.312 26.234 15.539 1 93.56 11 THR B O 1
ATOM 1706 N N . VAL B 1 12 ? 36.375 25.578 13.695 1 96.12 12 VAL B N 1
ATOM 1707 C CA . VAL B 1 12 ? 35.25 24.797 13.203 1 96.12 12 VAL B CA 1
ATOM 1708 C C . VAL B 1 12 ? 34.906 23.703 14.211 1 96.12 12 VAL B C 1
ATOM 1710 O O . VAL B 1 12 ? 33.719 23.5 14.539 1 96.12 12 VAL B O 1
ATOM 1713 N N . GLU B 1 13 ? 35.906 23.047 14.758 1 95.44 13 GLU B N 1
ATOM 1714 C CA . GLU B 1 13 ? 35.688 21.953 15.688 1 95.44 13 GLU B CA 1
ATOM 1715 C C . GLU B 1 13 ? 35.031 22.422 16.984 1 95.44 13 GLU B C 1
ATOM 1717 O O . GLU B 1 13 ? 34.156 21.75 17.516 1 95.44 13 GLU B O 1
ATOM 1722 N N . ASP B 1 14 ? 35.5 23.547 17.422 1 94.69 14 ASP B N 1
ATOM 1723 C CA . ASP B 1 14 ? 34.875 24.125 18.609 1 94.69 14 ASP B CA 1
ATOM 1724 C C . ASP B 1 14 ? 33.406 24.438 18.375 1 94.69 14 ASP B C 1
ATOM 1726 O O . ASP B 1 14 ? 32.562 24.109 19.203 1 94.69 14 ASP B O 1
ATOM 1730 N N . ALA B 1 15 ? 33.125 25.078 17.266 1 95.88 15 ALA B N 1
ATOM 1731 C CA . ALA B 1 15 ? 31.766 25.453 16.906 1 95.88 15 ALA B CA 1
ATOM 1732 C C . ALA B 1 15 ? 30.875 24.219 16.766 1 95.88 15 ALA B C 1
ATOM 1734 O O . ALA B 1 15 ? 29.75 24.188 17.25 1 95.88 15 ALA B O 1
ATOM 1735 N N . VAL B 1 16 ? 31.406 23.203 16.156 1 96.69 16 VAL B N 1
ATOM 1736 C CA . VAL B 1 16 ? 30.672 21.953 15.938 1 96.69 16 VAL B CA 1
ATOM 1737 C C . VAL B 1 16 ? 30.391 21.281 17.281 1 96.69 16 VAL B C 1
ATOM 1739 O O . VAL B 1 16 ? 29.266 20.859 17.547 1 96.69 16 VAL B O 1
ATOM 1742 N N . SER B 1 17 ? 31.406 21.219 18.109 1 95.12 17 SER B N 1
ATOM 1743 C CA . SER B 1 17 ? 31.266 20.578 19.406 1 95.12 17 SER B CA 1
ATOM 1744 C C . SER B 1 17 ? 30.203 21.25 20.266 1 95.12 17 SER B C 1
ATOM 1746 O O . SER B 1 17 ? 29.359 20.562 20.859 1 95.12 17 SER B O 1
ATOM 1748 N N . GLU B 1 18 ? 30.25 22.484 20.203 1 94.69 18 GLU B N 1
ATOM 1749 C CA . GLU B 1 18 ? 29.25 23.219 20.969 1 94.69 18 GLU B CA 1
ATOM 1750 C C . GLU B 1 18 ? 27.844 23 20.406 1 94.69 18 GLU B C 1
ATOM 1752 O O . GLU B 1 18 ? 26.891 22.844 21.172 1 94.69 18 GLU B O 1
ATOM 1757 N N . ALA B 1 19 ? 27.719 23.047 19.141 1 95.25 19 ALA B N 1
ATOM 1758 C CA . ALA B 1 19 ? 26.438 22.828 18.484 1 95.25 19 ALA B CA 1
ATOM 1759 C C . ALA B 1 19 ? 25.875 21.453 18.812 1 95.25 19 ALA B C 1
ATOM 1761 O O . ALA B 1 19 ? 24.672 21.312 19.094 1 95.25 19 ALA B O 1
ATOM 1762 N N . LEU B 1 20 ? 26.719 20.453 18.828 1 94.88 20 LEU B N 1
ATOM 1763 C CA . LEU B 1 20 ? 26.312 19.078 19.125 1 94.88 20 LEU B CA 1
ATOM 1764 C C . LEU B 1 20 ? 25.797 18.969 20.547 1 94.88 20 LEU B C 1
ATOM 1766 O O . LEU B 1 20 ? 24.797 18.297 20.812 1 94.88 20 LEU B O 1
ATOM 1770 N N . VAL B 1 21 ? 26.422 19.656 21.422 1 92.94 21 VAL B N 1
ATOM 1771 C CA . VAL B 1 21 ? 26.031 19.656 22.828 1 92.94 21 VAL B CA 1
ATOM 1772 C C . VAL B 1 21 ? 24.672 20.328 22.969 1 92.94 21 VAL B C 1
ATOM 1774 O O . VAL B 1 21 ? 23.781 19.812 23.641 1 92.94 21 VAL B O 1
ATOM 1777 N N . LYS B 1 22 ? 24.484 21.328 22.25 1 92.44 22 LYS B N 1
ATOM 1778 C CA . LYS B 1 22 ? 23.234 22.094 22.359 1 92.44 22 LYS B CA 1
ATOM 1779 C C . LYS B 1 22 ? 22.062 21.312 21.766 1 92.44 22 LYS B C 1
ATOM 1781 O O . LYS B 1 22 ? 20.953 21.375 22.266 1 92.44 22 LYS B O 1
ATOM 1786 N N . LEU B 1 23 ? 22.391 20.641 20.734 1 91.44 23 LEU B N 1
ATOM 1787 C CA . LEU B 1 23 ? 21.344 19.875 20.062 1 91.44 23 LEU B CA 1
ATOM 1788 C C . LEU B 1 23 ? 21.141 18.516 20.75 1 91.44 23 LEU B C 1
ATOM 1790 O O . LEU B 1 23 ? 20.125 17.859 20.516 1 91.44 23 LEU B O 1
ATOM 1794 N N . GLY B 1 24 ? 22.109 18.141 21.516 1 89.56 24 GLY B N 1
ATOM 1795 C CA . GLY B 1 24 ? 22.047 16.859 22.188 1 89.56 24 GLY B CA 1
ATOM 1796 C C . GLY B 1 24 ? 22.156 15.68 21.234 1 89.56 24 GLY B C 1
ATOM 1797 O O . GLY B 1 24 ? 21.422 14.688 21.375 1 89.56 24 GLY B O 1
ATOM 1798 N N . ILE B 1 25 ? 23.031 15.805 20.203 1 89.19 25 ILE B N 1
ATOM 1799 C CA . ILE B 1 25 ? 23.188 14.734 19.234 1 89.19 25 ILE B CA 1
ATOM 1800 C C . ILE B 1 25 ? 24.672 14.422 19.031 1 89.19 25 ILE B C 1
ATOM 1802 O O . ILE B 1 25 ? 25.531 15.219 19.391 1 89.19 25 ILE B O 1
ATOM 1806 N N . SER B 1 26 ? 24.891 13.234 18.578 1 89.31 26 SER B N 1
ATOM 1807 C CA . SER B 1 26 ? 26.25 12.859 18.188 1 89.31 26 SER B CA 1
ATOM 1808 C C . SER B 1 26 ? 26.594 13.406 16.797 1 89.31 26 SER B C 1
ATOM 1810 O O . SER B 1 26 ? 25.719 13.875 16.078 1 89.31 26 SER B O 1
ATOM 1812 N N . ARG B 1 27 ? 27.812 13.375 16.516 1 89.81 27 ARG B N 1
ATOM 1813 C CA . ARG B 1 27 ? 28.281 13.852 15.219 1 89.81 27 ARG B CA 1
ATOM 1814 C C . ARG B 1 27 ? 27.641 13.055 14.078 1 89.81 27 ARG B C 1
ATOM 1816 O O . ARG B 1 27 ? 27.344 13.617 13.023 1 89.81 27 ARG B O 1
ATOM 1823 N N . GLU B 1 28 ? 27.312 11.742 14.391 1 83.19 28 GLU B N 1
ATOM 1824 C CA . GLU B 1 28 ? 26.734 10.875 13.375 1 83.19 28 GLU B CA 1
ATOM 1825 C C . GLU B 1 28 ? 25.281 11.258 13.078 1 83.19 28 GLU B C 1
ATOM 1827 O O . GLU B 1 28 ? 24.781 10.984 11.984 1 83.19 28 GLU B O 1
ATOM 1832 N N . GLN B 1 29 ? 24.781 11.867 13.945 1 84.56 29 GLN B N 1
ATOM 1833 C CA . GLN B 1 29 ? 23.375 12.258 13.828 1 84.56 29 GLN B CA 1
ATOM 1834 C C . GLN B 1 29 ? 23.234 13.672 13.281 1 84.56 29 GLN B C 1
ATOM 1836 O O . GLN B 1 29 ? 22.141 14.211 13.211 1 84.56 29 GLN B O 1
ATOM 1841 N N . ALA B 1 30 ? 24.406 14.266 12.883 1 87.5 30 ALA B N 1
ATOM 1842 C CA . ALA B 1 30 ? 24.375 15.688 12.523 1 87.5 30 ALA B CA 1
ATOM 1843 C C . ALA B 1 30 ? 24.812 15.898 11.078 1 87.5 30 ALA B C 1
ATOM 1845 O O . ALA B 1 30 ? 25.688 15.18 10.57 1 87.5 30 ALA B O 1
ATOM 1846 N N . GLU B 1 31 ? 24.078 16.672 10.406 1 89.56 31 GLU B N 1
ATOM 1847 C CA . GLU B 1 31 ? 24.578 17.266 9.172 1 89.56 31 GLU B CA 1
ATOM 1848 C C . GLU B 1 31 ? 25.266 18.594 9.438 1 89.56 31 GLU B C 1
ATOM 1850 O O . GLU B 1 31 ? 24.641 19.547 9.922 1 89.56 31 GLU B O 1
ATOM 1855 N N . ILE B 1 32 ? 26.578 18.672 9.047 1 93.56 32 ILE B N 1
ATOM 1856 C CA . ILE B 1 32 ? 27.391 19.844 9.391 1 93.56 32 ILE B CA 1
ATOM 1857 C C . ILE B 1 32 ? 27.734 20.609 8.125 1 93.56 32 ILE B C 1
ATOM 1859 O O . ILE B 1 32 ? 28.219 20.031 7.152 1 93.56 32 ILE B O 1
ATOM 1863 N N . SER B 1 33 ? 27.328 21.781 8.102 1 94.94 33 SER B N 1
ATOM 1864 C CA . SER B 1 33 ? 27.719 22.688 7.035 1 94.94 33 SER B CA 1
ATOM 1865 C C . SER B 1 33 ? 28.625 23.812 7.566 1 94.94 33 SER B C 1
ATOM 1867 O O . SER B 1 33 ? 28.234 24.531 8.484 1 94.94 33 SER B O 1
ATOM 1869 N N . VAL B 1 34 ? 29.812 23.922 6.914 1 96 34 VAL B N 1
ATOM 1870 C CA . VAL B 1 34 ? 30.719 25 7.301 1 96 34 VAL B CA 1
ATOM 1871 C C . VAL B 1 34 ? 30.422 26.25 6.492 1 96 34 VAL B C 1
ATOM 1873 O O . VAL B 1 34 ? 30.656 26.297 5.281 1 96 34 VAL B O 1
ATOM 1876 N N . LEU B 1 35 ? 29.891 27.203 7.168 1 96.19 35 LEU B N 1
ATOM 1877 C CA . LEU B 1 35 ? 29.5 28.438 6.504 1 96.19 35 LEU B CA 1
ATOM 1878 C C . LEU B 1 35 ? 30.703 29.375 6.375 1 96.19 35 LEU B C 1
ATOM 1880 O O . LEU B 1 35 ? 30.797 30.141 5.402 1 96.19 35 LEU B O 1
ATOM 1884 N N . ASP B 1 36 ? 31.484 29.484 7.414 1 94.88 36 ASP B N 1
ATOM 1885 C CA . ASP B 1 36 ? 32.719 30.25 7.449 1 94.88 36 ASP B CA 1
ATOM 1886 C C . ASP B 1 36 ? 33.812 29.516 8.25 1 94.88 36 ASP B C 1
ATOM 1888 O O . ASP B 1 36 ? 33.594 29.141 9.406 1 94.88 36 ASP B O 1
ATOM 1892 N N . GLU B 1 37 ? 35 29.188 7.645 1 94.19 37 GLU B N 1
ATOM 1893 C CA . GLU B 1 37 ? 36.062 28.453 8.297 1 94.19 37 GLU B CA 1
ATOM 1894 C C . GLU B 1 37 ? 36.781 29.328 9.344 1 94.19 37 GLU B C 1
ATOM 1896 O O . GLU B 1 37 ? 37.438 28.812 10.234 1 94.19 37 GLU B O 1
ATOM 1901 N N . GLY B 1 38 ? 36.531 30.516 9.312 1 90.69 38 GLY B N 1
ATOM 1902 C CA . GLY B 1 38 ? 37.219 31.438 10.211 1 90.69 38 GLY B CA 1
ATOM 1903 C C . GLY B 1 38 ? 38.688 31.562 9.922 1 90.69 38 GLY B C 1
ATOM 1904 O O . GLY B 1 38 ? 39.219 30.953 8.984 1 90.69 38 GLY B O 1
ATOM 1905 N N . LYS B 1 39 ? 39.438 32.531 10.656 1 89.62 39 LYS B N 1
ATOM 1906 C CA . LYS B 1 39 ? 40.875 32.75 10.531 1 89.62 39 LYS B CA 1
ATOM 1907 C C . LYS B 1 39 ? 41.531 33 11.898 1 89.62 39 LYS B C 1
ATOM 1909 O O . LYS B 1 39 ? 40.938 33.656 12.758 1 89.62 39 LYS B O 1
ATOM 1914 N N . LYS B 1 40 ? 42.656 32.281 12.359 1 82.69 40 LYS B N 1
ATOM 1915 C CA . LYS B 1 40 ? 43.312 32.375 13.648 1 82.69 40 LYS B CA 1
ATOM 1916 C C . LYS B 1 40 ? 44.094 33.688 13.773 1 82.69 40 LYS B C 1
ATOM 1918 O O . LYS B 1 40 ? 44.344 34.156 14.891 1 82.69 40 LYS B O 1
ATOM 1923 N N . GLY B 1 41 ? 43.812 34.594 13.172 1 78.31 41 GLY B N 1
ATOM 1924 C CA . GLY B 1 41 ? 44.531 35.844 13.156 1 78.31 41 GLY B CA 1
ATOM 1925 C C . GLY B 1 41 ? 45.906 35.781 13.773 1 78.31 41 GLY B C 1
ATOM 1926 O O . GLY B 1 41 ? 46.344 34.688 14.227 1 78.31 41 GLY B O 1
ATOM 1927 N N . PHE B 1 42 ? 46.781 36.688 13.508 1 79.5 42 PHE B N 1
ATOM 1928 C CA . PHE B 1 42 ? 48.094 36.812 14.133 1 79.5 42 PHE B CA 1
ATOM 1929 C C . PHE B 1 42 ? 48 37.562 15.461 1 79.5 42 PHE B C 1
ATOM 1931 O O . PHE B 1 42 ? 47.625 38.719 15.5 1 79.5 42 PHE B O 1
ATOM 1938 N N . LEU B 1 43 ? 48.438 36.938 16.672 1 79.19 43 LEU B N 1
ATOM 1939 C CA . LEU B 1 43 ? 48.438 37.5 18.031 1 79.19 43 LEU B CA 1
ATOM 1940 C C . LEU B 1 43 ? 47.094 38.125 18.359 1 79.19 43 LEU B C 1
ATOM 1942 O O . LEU B 1 43 ? 47.031 39.188 18.953 1 79.19 43 LEU B O 1
ATOM 1946 N N . GLY B 1 44 ? 46 37.594 17.938 1 64.12 44 GLY B N 1
ATOM 1947 C CA . GLY B 1 44 ? 44.656 38.031 18.281 1 64.12 44 GLY B CA 1
ATOM 1948 C C . GLY B 1 44 ? 44.094 39.062 17.312 1 64.12 44 GLY B C 1
ATOM 1949 O O . GLY B 1 44 ? 42.938 39.469 17.406 1 64.12 44 GLY B O 1
ATOM 1950 N N . LEU B 1 45 ? 45.031 39.562 16.469 1 78.06 45 LEU B N 1
ATOM 1951 C CA . LEU B 1 45 ? 44.625 40.562 15.484 1 78.06 45 LEU B CA 1
ATOM 1952 C C . LEU B 1 45 ? 44.188 39.906 14.188 1 78.06 45 LEU B C 1
ATOM 1954 O O . LEU B 1 45 ? 44.812 38.938 13.734 1 78.06 45 LEU B O 1
ATOM 1958 N N . GLY B 1 46 ? 42.875 40.219 13.734 1 82.44 46 GLY B N 1
ATOM 1959 C CA . GLY B 1 46 ? 42.344 39.75 12.469 1 82.44 46 GLY B CA 1
ATOM 1960 C C . GLY B 1 46 ? 41.625 38.406 12.578 1 82.44 46 GLY B C 1
ATOM 1961 O O . GLY B 1 46 ? 41.531 37.688 11.594 1 82.44 46 GLY B O 1
ATOM 1962 N N . SER B 1 47 ? 41.469 38.031 13.828 1 84.75 47 SER B N 1
ATOM 1963 C CA . SER B 1 47 ? 40.812 36.719 13.969 1 84.75 47 SER B CA 1
ATOM 1964 C C . SER B 1 47 ? 39.344 36.812 13.539 1 84.75 47 SER B C 1
ATOM 1966 O O . SER B 1 47 ? 38.688 37.812 13.75 1 84.75 47 SER B O 1
ATOM 1968 N N . ARG B 1 48 ? 38.844 35.969 12.711 1 91.81 48 ARG B N 1
ATOM 1969 C CA . ARG B 1 48 ? 37.469 35.781 12.32 1 91.81 48 ARG B CA 1
ATOM 1970 C C . ARG B 1 48 ? 36.938 34.438 12.789 1 91.81 48 ARG B C 1
ATOM 1972 O O . ARG B 1 48 ? 37.562 33.406 12.555 1 91.81 48 ARG B O 1
ATOM 1979 N N . PRO B 1 49 ? 35.875 34.5 13.539 1 93 49 PRO B N 1
ATOM 1980 C CA . PRO B 1 49 ? 35.375 33.219 14.062 1 93 49 PRO B CA 1
ATOM 1981 C C . PRO B 1 49 ? 34.844 32.312 12.961 1 93 49 PRO B C 1
ATOM 1983 O O . PRO B 1 49 ? 34.406 32.781 11.906 1 93 49 PRO B O 1
ATOM 1986 N N . ALA B 1 50 ? 35 30.969 13.219 1 95.56 50 ALA B N 1
ATOM 1987 C CA . ALA B 1 50 ? 34.375 29.984 12.344 1 95.56 50 ALA B CA 1
ATOM 1988 C C . ALA B 1 50 ? 32.875 29.969 12.547 1 95.56 50 ALA B C 1
ATOM 1990 O O . ALA B 1 50 ? 32.375 30.234 13.648 1 95.56 50 ALA B O 1
ATOM 1991 N N . LYS B 1 51 ? 32.062 29.766 11.547 1 96.88 51 LYS B N 1
ATOM 1992 C CA . LYS B 1 51 ? 30.609 29.641 11.586 1 96.88 51 LYS B CA 1
ATOM 1993 C C . LYS B 1 51 ? 30.141 28.344 10.961 1 96.88 51 LYS B C 1
ATOM 1995 O O . LYS B 1 51 ? 30.562 27.984 9.852 1 96.88 51 LYS B O 1
ATOM 2000 N N . VAL B 1 52 ? 29.375 27.562 11.781 1 97.12 52 VAL B N 1
ATOM 2001 C CA . VAL B 1 52 ? 28.906 26.281 11.266 1 97.12 52 VAL B CA 1
ATOM 2002 C C . VAL B 1 52 ? 27.391 26.188 11.445 1 97.12 52 VAL B C 1
ATOM 2004 O O . VAL B 1 52 ? 26.812 26.812 12.344 1 97.12 52 VAL B O 1
ATOM 2007 N N . GLN B 1 53 ? 26.734 25.547 10.539 1 96.44 53 GLN B N 1
ATOM 2008 C CA . GLN B 1 53 ? 25.344 25.125 10.672 1 96.44 53 GLN B CA 1
ATOM 2009 C C . GLN B 1 53 ? 25.25 23.625 10.906 1 96.44 53 GLN B C 1
ATOM 2011 O O . GLN B 1 53 ? 25.828 22.828 10.164 1 96.44 53 GLN B O 1
ATOM 2016 N N . VAL B 1 54 ? 24.625 23.297 12.031 1 92.81 54 VAL B N 1
ATOM 2017 C CA . VAL B 1 54 ? 24.438 21.891 12.359 1 92.81 54 VAL B CA 1
ATOM 2018 C C . VAL B 1 54 ? 22.953 21.562 12.398 1 92.81 54 VAL B C 1
ATOM 2020 O O . VAL B 1 54 ? 22.172 22.25 13.047 1 92.81 54 VAL B O 1
ATOM 2023 N N . ILE B 1 55 ? 22.594 20.562 11.617 1 89.62 55 ILE B N 1
ATOM 2024 C CA . ILE B 1 55 ? 21.219 20.094 11.555 1 89.62 55 ILE B CA 1
ATOM 2025 C C . ILE B 1 55 ? 21.141 18.641 12.023 1 89.62 55 ILE B C 1
ATOM 2027 O O . ILE B 1 55 ? 21.969 17.812 11.648 1 89.62 55 ILE B O 1
ATOM 2031 N N . ARG B 1 56 ? 20.219 18.375 12.953 1 84.06 56 ARG B N 1
ATOM 2032 C CA . ARG B 1 56 ? 20 16.984 13.336 1 84.06 56 ARG B CA 1
ATOM 2033 C C . ARG B 1 56 ? 19.547 16.156 12.141 1 84.06 56 ARG B C 1
ATOM 2035 O O . ARG B 1 56 ? 18.578 16.5 11.461 1 84.06 56 ARG B O 1
ATOM 2042 N N . LYS B 1 57 ? 20.359 15.078 11.883 1 81.62 57 LYS B N 1
ATOM 2043 C CA . LYS B 1 57 ? 19.938 14.18 10.812 1 81.62 57 LYS B CA 1
ATOM 2044 C C . LYS B 1 57 ? 18.594 13.516 11.148 1 81.62 57 LYS B C 1
ATOM 2046 O O . LYS B 1 57 ? 18.359 13.156 12.305 1 81.62 57 LYS B O 1
ATOM 2051 N N . LYS B 1 58 ? 17.781 13.516 10.188 1 79.62 58 LYS B N 1
ATOM 2052 C CA . LYS B 1 58 ? 16.516 12.812 10.422 1 79.62 58 LYS B CA 1
ATOM 2053 C C . LYS B 1 58 ? 16.75 11.312 10.539 1 79.62 58 LYS B C 1
ATOM 2055 O O . LYS B 1 58 ? 17.547 10.742 9.805 1 79.62 58 LYS B O 1
ATOM 2060 N N . ASP B 1 59 ? 16.266 10.781 11.641 1 84.81 59 ASP B N 1
ATOM 2061 C CA . ASP B 1 59 ? 16.281 9.328 11.789 1 84.81 59 ASP B CA 1
ATOM 2062 C C . ASP B 1 59 ? 15.242 8.672 10.883 1 84.81 59 ASP B C 1
ATOM 2064 O O . ASP B 1 59 ? 14.055 8.977 10.977 1 84.81 59 ASP B O 1
ATOM 2068 N N . ALA B 1 60 ? 15.773 7.91 9.984 1 89.69 60 ALA B N 1
ATOM 2069 C CA . ALA B 1 60 ? 14.906 7.293 8.984 1 89.69 60 ALA B CA 1
ATOM 2070 C C . ALA B 1 60 ? 13.734 6.574 9.633 1 89.69 60 ALA B C 1
ATOM 2072 O O . ALA B 1 60 ? 12.602 6.66 9.156 1 89.69 60 ALA B O 1
ATOM 2073 N N . ILE B 1 61 ? 13.984 5.871 10.734 1 92.75 61 ILE B N 1
ATOM 2074 C CA . ILE B 1 61 ? 12.945 5.09 11.398 1 92.75 61 ILE B CA 1
ATOM 2075 C C . ILE B 1 61 ? 11.922 6.023 12.039 1 92.75 61 ILE B C 1
ATOM 2077 O O . ILE B 1 61 ? 10.719 5.773 11.977 1 92.75 61 ILE B O 1
ATOM 2081 N N . GLU B 1 62 ? 12.375 7.105 12.602 1 91.25 62 GLU B N 1
ATOM 2082 C CA . GLU B 1 62 ? 11.461 8.094 13.18 1 91.25 62 GLU B CA 1
ATOM 2083 C C . GLU B 1 62 ? 10.562 8.703 12.102 1 91.25 62 GLU B C 1
ATOM 2085 O O . GLU B 1 62 ? 9.375 8.922 12.336 1 91.25 62 GLU B O 1
ATOM 2090 N N . GLU B 1 63 ? 11.164 8.961 11.031 1 93.31 63 GLU B N 1
ATOM 2091 C CA . GLU B 1 63 ? 10.391 9.516 9.93 1 93.31 63 GLU B CA 1
ATOM 2092 C C . GLU B 1 63 ? 9.352 8.531 9.422 1 93.31 63 GLU B C 1
ATOM 2094 O O . GLU B 1 63 ? 8.227 8.922 9.086 1 93.31 63 GLU B O 1
ATOM 2099 N N . VAL B 1 64 ? 9.734 7.258 9.336 1 96.69 64 VAL B N 1
ATOM 2100 C CA . VAL B 1 64 ? 8.805 6.215 8.922 1 96.69 64 VAL B CA 1
ATOM 2101 C C . VAL B 1 64 ? 7.629 6.16 9.898 1 96.69 64 VAL B C 1
ATOM 2103 O O . VAL B 1 64 ? 6.469 6.117 9.484 1 96.69 64 VAL B O 1
ATOM 2106 N N . GLU B 1 65 ? 7.973 6.188 11.172 1 97 65 GLU B N 1
ATOM 2107 C CA . GLU B 1 65 ? 6.93 6.105 12.195 1 97 65 GLU B CA 1
ATOM 2108 C C . GLU B 1 65 ? 5.984 7.301 12.117 1 97 65 GLU B C 1
ATOM 2110 O O . GLU B 1 65 ? 4.77 7.145 12.227 1 97 65 GLU B O 1
ATOM 2115 N N . ARG B 1 66 ? 6.512 8.422 11.938 1 95.94 66 ARG B N 1
ATOM 2116 C CA . ARG B 1 66 ? 5.691 9.617 11.789 1 95.94 66 ARG B CA 1
ATOM 2117 C C . ARG B 1 66 ? 4.797 9.523 10.555 1 95.94 66 ARG B C 1
ATOM 2119 O O . ARG B 1 66 ? 3.619 9.875 10.609 1 95.94 66 ARG B O 1
ATOM 2126 N N . TYR B 1 67 ? 5.375 9.031 9.539 1 97.25 67 TYR B N 1
ATOM 2127 C CA . TYR B 1 67 ? 4.641 8.867 8.289 1 97.25 67 TYR B CA 1
ATOM 2128 C C . TYR B 1 67 ? 3.461 7.918 8.469 1 97.25 67 TYR B C 1
ATOM 2130 O O . TYR B 1 67 ? 2.342 8.227 8.055 1 97.25 67 TYR B O 1
ATOM 2138 N N . LEU B 1 68 ? 3.723 6.816 9.062 1 98.38 68 LEU B N 1
ATOM 2139 C CA . LEU B 1 68 ? 2.686 5.816 9.297 1 98.38 68 LEU B CA 1
ATOM 2140 C C . LEU B 1 68 ? 1.566 6.391 10.164 1 98.38 68 LEU B C 1
ATOM 2142 O O . LEU B 1 68 ? 0.386 6.145 9.898 1 98.38 68 LEU B O 1
ATOM 2146 N N . LYS B 1 69 ? 1.946 7.156 11.156 1 97.88 69 LYS B N 1
ATOM 2147 C CA . LYS B 1 69 ? 0.955 7.781 12.031 1 97.88 69 LYS B CA 1
ATOM 2148 C C . LYS B 1 69 ? 0.106 8.789 11.266 1 97.88 69 LYS B C 1
ATOM 2150 O O . LYS B 1 69 ? -1.108 8.867 11.469 1 97.88 69 LYS B O 1
ATOM 2155 N N . ASP B 1 70 ? 0.723 9.5 10.422 1 96.81 70 ASP B N 1
ATOM 2156 C CA . ASP B 1 70 ? 0.005 10.484 9.625 1 96.81 70 ASP B CA 1
ATOM 2157 C C . ASP B 1 70 ? -0.992 9.812 8.68 1 96.81 70 ASP B C 1
ATOM 2159 O O . ASP B 1 70 ? -2.15 10.227 8.594 1 96.81 70 ASP B O 1
ATOM 2163 N N . ILE B 1 71 ? -0.544 8.75 8.031 1 97.19 71 ILE B N 1
ATOM 2164 C CA . ILE B 1 71 ? -1.397 8.023 7.102 1 97.19 71 ILE B CA 1
ATOM 2165 C C . ILE B 1 71 ? -2.572 7.406 7.855 1 97.19 71 ILE B C 1
ATOM 2167 O O . ILE B 1 71 ? -3.721 7.508 7.418 1 97.19 71 ILE B O 1
ATOM 2171 N N . ALA B 1 72 ? -2.27 6.809 8.969 1 97.19 72 ALA B N 1
ATOM 2172 C CA . ALA B 1 72 ? -3.311 6.18 9.773 1 97.19 72 ALA B CA 1
ATOM 2173 C C . ALA B 1 72 ? -4.289 7.219 10.312 1 97.19 72 ALA B C 1
ATOM 2175 O O . ALA B 1 72 ? -5.5 6.977 10.367 1 97.19 72 ALA B O 1
ATOM 2176 N N . GLY B 1 73 ? -3.727 8.344 10.703 1 96.12 73 GLY B N 1
ATOM 2177 C CA . GLY B 1 73 ? -4.57 9.406 11.219 1 96.12 73 GLY B CA 1
ATOM 2178 C C . GLY B 1 73 ? -5.637 9.852 10.234 1 96.12 73 GLY B C 1
ATOM 2179 O O . GLY B 1 73 ? -6.785 10.07 10.617 1 96.12 73 GLY B O 1
ATOM 2180 N N . GLN B 1 74 ? -5.273 9.914 9.047 1 92.75 74 GLN B N 1
ATOM 2181 C CA . GLN B 1 74 ? -6.207 10.352 8.008 1 92.75 74 GLN B CA 1
ATOM 2182 C C . GLN B 1 74 ? -7.293 9.305 7.77 1 92.75 74 GLN B C 1
ATOM 2184 O O . GLN B 1 74 ? -8.359 9.617 7.238 1 92.75 74 GLN B O 1
ATOM 2189 N N . MET B 1 75 ? -7.027 8.117 8.188 1 92.12 75 MET B N 1
ATOM 2190 C CA . MET B 1 75 ? -8.016 7.047 8.109 1 92.12 75 MET B CA 1
ATOM 2191 C C . MET B 1 75 ? -8.875 7.004 9.359 1 92.12 75 MET B C 1
ATOM 2193 O O . MET B 1 75 ? -9.758 6.152 9.492 1 92.12 75 MET B O 1
ATOM 2197 N N . GLY B 1 76 ? -8.562 7.875 10.32 1 92.12 76 GLY B N 1
ATOM 2198 C CA . GLY B 1 76 ? -9.305 7.898 11.57 1 92.12 76 GLY B CA 1
ATOM 2199 C C . GLY B 1 76 ? -8.773 6.922 12.602 1 92.12 76 GLY B C 1
ATOM 2200 O O . GLY B 1 76 ? -9.516 6.457 13.469 1 92.12 76 GLY B O 1
ATOM 2201 N N . VAL B 1 77 ? -7.523 6.574 12.508 1 95.94 77 VAL B N 1
ATOM 2202 C CA . VAL B 1 77 ? -6.934 5.562 13.375 1 95.94 77 VAL B CA 1
ATOM 2203 C C . VAL B 1 77 ? -5.812 6.188 14.211 1 95.94 77 VAL B C 1
ATOM 2205 O O . VAL B 1 77 ? -4.922 6.844 13.664 1 95.94 77 VAL B O 1
ATOM 2208 N N . GLU B 1 78 ? -5.965 6.059 15.469 1 97.31 78 GLU B N 1
ATOM 2209 C CA . GLU B 1 78 ? -4.848 6.375 16.344 1 97.31 78 GLU B CA 1
ATOM 2210 C C . GLU B 1 78 ? -3.838 5.234 16.391 1 97.31 78 GLU B C 1
ATOM 2212 O O . GLU B 1 78 ? -4.191 4.098 16.719 1 97.31 78 GLU B O 1
ATOM 2217 N N . LEU B 1 79 ? -2.594 5.527 16.125 1 98.06 79 LEU B N 1
ATOM 2218 C CA . LEU B 1 79 ? -1.604 4.477 15.922 1 98.06 79 LEU B CA 1
ATOM 2219 C C . LEU B 1 79 ? -0.408 4.668 16.844 1 98.06 79 LEU B C 1
ATOM 2221 O O . LEU B 1 79 ? 0.125 5.773 16.953 1 98.06 79 LEU B O 1
ATOM 2225 N N . ALA B 1 80 ? -0.082 3.68 17.578 1 98.12 80 ALA B N 1
ATOM 2226 C CA . ALA B 1 80 ? 1.195 3.58 18.281 1 98.12 80 ALA B CA 1
ATOM 2227 C C . ALA B 1 80 ? 2.129 2.596 17.578 1 98.12 80 ALA B C 1
ATOM 2229 O O . ALA B 1 80 ? 1.678 1.601 17 1 98.12 80 ALA B O 1
ATOM 2230 N N . THR B 1 81 ? 3.396 2.916 17.609 1 98.12 81 THR B N 1
ATOM 2231 C CA . THR B 1 81 ? 4.371 2.062 16.938 1 98.12 81 THR B CA 1
ATOM 2232 C C . THR B 1 81 ? 5.562 1.78 17.844 1 98.12 81 THR B C 1
ATOM 2234 O O . THR B 1 81 ? 5.852 2.559 18.766 1 98.12 81 THR B O 1
ATOM 2237 N N . SER B 1 82 ? 6.18 0.685 17.672 1 97.06 82 SER B N 1
ATOM 2238 C CA . SER B 1 82 ? 7.457 0.326 18.281 1 97.06 82 SER B CA 1
ATOM 2239 C C . SER B 1 82 ? 8.383 -0.342 17.266 1 97.06 82 SER B C 1
ATOM 2241 O O . SER B 1 82 ? 7.949 -1.207 16.5 1 97.06 82 SER B O 1
ATOM 2243 N N . ALA B 1 83 ? 9.633 0.095 17.297 1 96.38 83 ALA B N 1
ATOM 2244 C CA . ALA B 1 83 ? 10.57 -0.406 16.297 1 96.38 83 ALA B CA 1
ATOM 2245 C C . ALA B 1 83 ? 11.688 -1.226 16.953 1 96.38 83 ALA B C 1
ATOM 2247 O O . ALA B 1 83 ? 12.125 -0.917 18.062 1 96.38 83 ALA B O 1
ATOM 2248 N N . GLN B 1 84 ? 12.047 -2.287 16.266 1 95.12 84 GLN B N 1
ATOM 2249 C CA . GLN B 1 84 ? 13.203 -3.104 16.641 1 95.12 84 GLN B CA 1
ATOM 2250 C C . GLN B 1 84 ? 14.109 -3.352 15.438 1 95.12 84 GLN B C 1
ATOM 2252 O O . GLN B 1 84 ? 13.641 -3.775 14.375 1 95.12 84 GLN B O 1
ATOM 2257 N N . ARG B 1 85 ? 15.375 -3.166 15.648 1 91.88 85 ARG B N 1
ATOM 2258 C CA . ARG B 1 85 ? 16.328 -3.324 14.547 1 91.88 85 ARG B CA 1
ATOM 2259 C C . ARG B 1 85 ? 17.203 -4.555 14.758 1 91.88 85 ARG B C 1
ATOM 2261 O O . ARG B 1 85 ? 17.719 -4.777 15.852 1 91.88 85 ARG B O 1
ATOM 2268 N N . GLU B 1 86 ? 17.234 -5.34 13.773 1 93.31 86 GLU B N 1
ATOM 2269 C CA . GLU B 1 86 ? 18.156 -6.461 13.672 1 93.31 86 GLU B CA 1
ATOM 2270 C C . GLU B 1 86 ? 18.938 -6.422 12.367 1 93.31 86 GLU B C 1
ATOM 2272 O O . GLU B 1 86 ? 18.5 -6.953 11.352 1 93.31 86 GLU B O 1
ATOM 2277 N N . GLY B 1 87 ? 20.188 -5.879 12.43 1 90.56 87 GLY B N 1
ATOM 2278 C CA . GLY B 1 87 ? 20.938 -5.719 11.203 1 90.56 87 GLY B CA 1
ATOM 2279 C C . GLY B 1 87 ? 20.312 -4.734 10.234 1 90.56 87 GLY B C 1
ATOM 2280 O O . GLY B 1 87 ? 20.031 -3.588 10.594 1 90.56 87 GLY B O 1
ATOM 2281 N N . LYS B 1 88 ? 20.031 -5.141 9.109 1 90.88 88 LYS B N 1
ATOM 2282 C CA . LYS B 1 88 ? 19.469 -4.281 8.07 1 90.88 88 LYS B CA 1
ATOM 2283 C C . LYS B 1 88 ? 17.938 -4.328 8.078 1 90.88 88 LYS B C 1
ATOM 2285 O O . LYS B 1 88 ? 17.297 -3.645 7.281 1 90.88 88 LYS B O 1
ATOM 2290 N N . VAL B 1 89 ? 17.438 -5.129 9 1 93.31 89 VAL B N 1
ATOM 2291 C CA . VAL B 1 89 ? 15.992 -5.281 9.047 1 93.31 89 VAL B CA 1
ATOM 2292 C C . VAL B 1 89 ? 15.43 -4.523 10.242 1 93.31 89 VAL B C 1
ATOM 2294 O O . VAL B 1 89 ? 15.914 -4.672 11.367 1 93.31 89 VAL B O 1
ATOM 2297 N N . VAL B 1 90 ? 14.469 -3.719 9.984 1 94.81 90 VAL B N 1
ATOM 2298 C CA . VAL B 1 90 ? 13.75 -3.004 11.031 1 94.81 90 VAL B CA 1
ATOM 2299 C C . VAL B 1 90 ? 12.289 -3.453 11.047 1 94.81 90 VAL B C 1
ATOM 2301 O O . VAL B 1 90 ? 11.562 -3.271 10.07 1 94.81 90 VAL B O 1
ATOM 2304 N N . THR B 1 91 ? 11.945 -4.051 12.172 1 96.81 91 THR B N 1
ATOM 2305 C CA . THR B 1 91 ? 10.555 -4.441 12.359 1 96.81 91 THR B CA 1
ATOM 2306 C C . THR B 1 91 ? 9.797 -3.385 13.164 1 96.81 91 THR B C 1
ATOM 2308 O O . THR B 1 91 ? 10.25 -2.973 14.234 1 96.81 91 THR B O 1
ATOM 2311 N N . ILE B 1 92 ? 8.688 -2.924 12.641 1 98.06 92 ILE B N 1
ATOM 2312 C CA . ILE B 1 92 ? 7.84 -1.956 13.32 1 98.06 92 ILE B CA 1
ATOM 2313 C C . ILE B 1 92 ? 6.5 -2.604 13.68 1 98.06 92 ILE B C 1
ATOM 2315 O O . ILE B 1 92 ? 5.777 -3.072 12.789 1 98.06 92 ILE B O 1
ATOM 2319 N N . LEU B 1 93 ? 6.227 -2.621 14.906 1 98.31 93 LEU B N 1
ATOM 2320 C CA . LEU B 1 93 ? 4.965 -3.18 15.391 1 98.31 93 LEU B CA 1
ATOM 2321 C C . LEU B 1 93 ? 3.898 -2.096 15.5 1 98.31 93 LEU B C 1
ATOM 2323 O O . LEU B 1 93 ? 4.145 -1.035 16.078 1 98.31 93 LEU B O 1
ATOM 2327 N N . LEU B 1 94 ? 2.748 -2.385 14.961 1 98.56 94 LEU B N 1
ATOM 2328 C CA . LEU B 1 94 ? 1.628 -1.449 14.969 1 98.56 94 LEU B CA 1
ATOM 2329 C C . LEU B 1 94 ? 0.63 -1.809 16.062 1 98.56 94 LEU B C 1
ATOM 2331 O O . LEU B 1 94 ? 0.265 -2.977 16.219 1 98.56 94 LEU B O 1
ATOM 2335 N N . GLU B 1 95 ? 0.229 -0.831 16.781 1 98 95 GLU B N 1
ATOM 2336 C CA . GLU B 1 95 ? -0.772 -1.01 17.828 1 98 95 GLU B CA 1
ATOM 2337 C C . GLU B 1 95 ? -1.878 0.037 17.719 1 98 95 GLU B C 1
ATOM 2339 O O . GLU B 1 95 ? -1.6 1.234 17.625 1 98 95 GLU B O 1
ATOM 2344 N N . SER B 1 96 ? -3.133 -0.487 17.734 1 97.75 96 SER B N 1
ATOM 2345 C CA . SER B 1 96 ? -4.297 0.389 17.625 1 97.75 96 SER B CA 1
ATOM 2346 C C . SER B 1 96 ? -5.57 -0.333 18.062 1 97.75 96 SER B C 1
ATOM 2348 O O . SER B 1 96 ? -5.656 -1.559 17.953 1 97.75 96 SER B O 1
ATOM 2350 N N . GLU B 1 97 ? -6.516 0.438 18.5 1 96.38 97 GLU B N 1
ATOM 2351 C CA . GLU B 1 97 ? -7.836 -0.118 18.781 1 96.38 97 GLU B CA 1
ATOM 2352 C C . GLU B 1 97 ? -8.531 -0.571 17.5 1 96.38 97 GLU B C 1
ATOM 2354 O O . GLU B 1 97 ? -9.406 -1.438 17.531 1 96.38 97 GLU B O 1
ATOM 2359 N N . LYS B 1 98 ? -8.109 -0.007 16.391 1 96.25 98 LYS B N 1
ATOM 2360 C CA . LYS B 1 98 ? -8.68 -0.346 15.094 1 96.25 98 LYS B CA 1
ATOM 2361 C C . LYS B 1 98 ? -7.664 -1.079 14.219 1 96.25 98 LYS B C 1
ATOM 2363 O O . LYS B 1 98 ? -7.516 -0.77 13.039 1 96.25 98 LYS B O 1
ATOM 2368 N N . VAL B 1 99 ? -6.977 -1.949 14.883 1 95.12 99 VAL B N 1
ATOM 2369 C CA . VAL B 1 99 ? -5.871 -2.646 14.234 1 95.12 99 VAL B CA 1
ATOM 2370 C C . VAL B 1 99 ? -6.387 -3.41 13.016 1 95.12 99 VAL B C 1
ATOM 2372 O O . VAL B 1 99 ? -5.676 -3.562 12.023 1 95.12 99 VAL B O 1
ATOM 2375 N N . ALA B 1 100 ? -7.672 -3.863 13.055 1 94.94 100 ALA B N 1
ATOM 2376 C CA . ALA B 1 100 ? -8.273 -4.594 11.945 1 94.94 100 ALA B CA 1
ATOM 2377 C C . ALA B 1 100 ? -8.234 -3.771 10.656 1 94.94 100 ALA B C 1
ATOM 2379 O O . ALA B 1 100 ? -8.016 -4.312 9.57 1 94.94 100 ALA B O 1
ATOM 2380 N N . LEU B 1 101 ? -8.359 -2.545 10.82 1 95.19 101 LEU B N 1
ATOM 2381 C CA . LEU B 1 101 ? -8.328 -1.647 9.672 1 95.19 101 LEU B CA 1
ATOM 2382 C C . LEU B 1 101 ? -6.918 -1.533 9.109 1 95.19 101 LEU B C 1
ATOM 2384 O O . LEU B 1 101 ? -6.738 -1.4 7.895 1 95.19 101 LEU B O 1
ATOM 2388 N N . LEU B 1 102 ? -5.953 -1.612 9.938 1 96.69 102 LEU B N 1
ATOM 2389 C CA . LEU B 1 102 ? -4.559 -1.479 9.531 1 96.69 102 LEU B CA 1
ATOM 2390 C C . LEU B 1 102 ? -4.059 -2.758 8.867 1 96.69 102 LEU B C 1
ATOM 2392 O O . LEU B 1 102 ? -3.125 -2.721 8.062 1 96.69 102 LEU B O 1
ATOM 2396 N N . ILE B 1 103 ? -4.648 -3.797 9.242 1 96.12 103 ILE B N 1
ATOM 2397 C CA . ILE B 1 103 ? -4.309 -5.066 8.609 1 96.12 103 ILE B CA 1
ATOM 2398 C C . ILE B 1 103 ? -4.996 -5.164 7.246 1 96.12 103 ILE B C 1
ATOM 2400 O O . ILE B 1 103 ? -4.34 -5.398 6.227 1 96.12 103 ILE B O 1
ATOM 2404 N N . GLY B 1 104 ? -6.34 -4.855 7.27 1 93.56 104 GLY B N 1
ATOM 2405 C CA . GLY B 1 104 ? -7.141 -4.953 6.062 1 93.56 104 GLY B CA 1
ATOM 2406 C C . GLY B 1 104 ? -7.508 -6.379 5.703 1 93.56 104 GLY B C 1
ATOM 2407 O O . GLY B 1 104 ? -7.172 -7.316 6.434 1 93.56 104 GLY B O 1
ATOM 2408 N N . LYS B 1 105 ? -8.219 -6.504 4.562 1 88.56 105 LYS B N 1
ATOM 2409 C CA . LYS B 1 105 ? -8.617 -7.828 4.086 1 88.56 105 LYS B CA 1
ATOM 2410 C C . LYS B 1 105 ? -7.406 -8.656 3.68 1 88.56 105 LYS B C 1
ATOM 2412 O O . LYS B 1 105 ? -6.672 -8.289 2.762 1 88.56 105 LYS B O 1
ATOM 2417 N N . ARG B 1 106 ? -7.145 -9.68 4.496 1 89.56 106 ARG B N 1
ATOM 2418 C CA . ARG B 1 106 ? -6.066 -10.625 4.215 1 89.56 106 ARG B CA 1
ATOM 2419 C C . ARG B 1 106 ? -4.711 -9.922 4.238 1 89.56 106 ARG B C 1
ATOM 2421 O O . ARG B 1 106 ? -3.83 -10.242 3.434 1 89.56 106 ARG B O 1
ATOM 2428 N N . GLY B 1 107 ? -4.535 -8.875 4.934 1 92.12 107 GLY B N 1
ATOM 2429 C CA . GLY B 1 107 ? -3.258 -8.211 5.133 1 92.12 107 GLY B CA 1
ATOM 2430 C C . GLY B 1 107 ? -2.943 -7.184 4.062 1 92.12 107 GLY B C 1
ATOM 2431 O O . GLY B 1 107 ? -1.821 -6.68 3.986 1 92.12 107 GLY B O 1
ATOM 2432 N N . GLN B 1 108 ? -3.904 -6.891 3.258 1 90.94 108 GLN B N 1
ATOM 2433 C CA . GLN B 1 108 ? -3.674 -6.008 2.117 1 90.94 108 GLN B CA 1
ATOM 2434 C C . GLN B 1 108 ? -3.234 -4.621 2.574 1 90.94 108 GLN B C 1
ATOM 2436 O O . GLN B 1 108 ? -2.314 -4.035 2 1 90.94 108 GLN B O 1
ATOM 2441 N N . THR B 1 109 ? -3.824 -4.066 3.553 1 95.38 109 THR B N 1
ATOM 2442 C CA . THR B 1 109 ? -3.477 -2.738 4.047 1 95.38 109 THR B CA 1
ATOM 2443 C C . THR B 1 109 ? -2.109 -2.754 4.727 1 95.38 109 THR B C 1
ATOM 2445 O O . THR B 1 109 ? -1.298 -1.85 4.52 1 95.38 109 THR B O 1
ATOM 2448 N N . LEU B 1 110 ? -1.876 -3.799 5.492 1 96.06 110 LEU B N 1
ATOM 2449 C CA . LEU B 1 110 ? -0.588 -3.959 6.156 1 96.06 110 LEU B CA 1
ATOM 2450 C C . LEU B 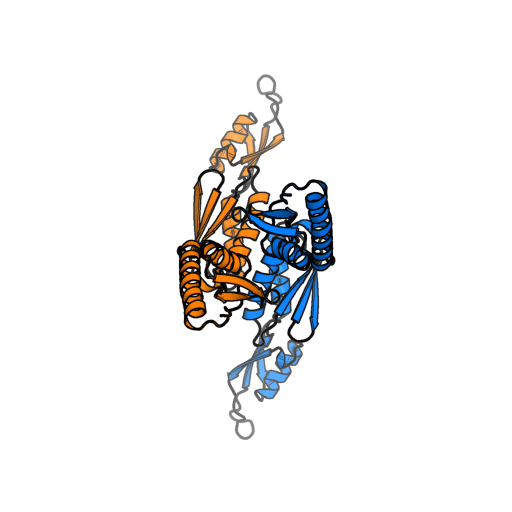1 110 ? 0.549 -3.984 5.145 1 96.06 110 LEU B C 1
ATOM 2452 O O . LEU B 1 110 ? 1.571 -3.32 5.332 1 96.06 110 LEU B O 1
ATOM 2456 N N . ASN B 1 111 ? 0.333 -4.66 4.082 1 92.31 111 ASN B N 1
ATOM 2457 C CA . ASN B 1 111 ? 1.335 -4.734 3.023 1 92.31 111 ASN B CA 1
ATOM 2458 C C . ASN B 1 111 ? 1.53 -3.383 2.342 1 92.31 111 ASN B C 1
ATOM 2460 O O . ASN B 1 111 ? 2.658 -2.998 2.031 1 92.31 111 ASN B O 1
ATOM 2464 N N . ALA B 1 112 ? 0.45 -2.746 2.102 1 95.31 112 ALA B N 1
ATOM 2465 C CA . ALA B 1 112 ? 0.514 -1.431 1.472 1 95.31 112 ALA B CA 1
ATOM 2466 C C . ALA B 1 112 ? 1.308 -0.45 2.33 1 95.31 112 ALA B C 1
ATOM 2468 O O . ALA B 1 112 ? 2.188 0.253 1.828 1 95.31 112 ALA B O 1
ATOM 2469 N N . LEU B 1 113 ? 1.025 -0.463 3.596 1 97.81 113 LEU B N 1
ATOM 2470 C CA . LEU B 1 113 ? 1.724 0.41 4.535 1 97.81 113 LEU B CA 1
ATOM 2471 C C . LEU B 1 113 ? 3.213 0.083 4.574 1 97.81 113 LEU B C 1
ATOM 2473 O O . LEU B 1 113 ? 4.051 0.986 4.645 1 97.81 113 LEU B O 1
ATOM 2477 N N . GLN B 1 114 ? 3.51 -1.136 4.543 1 96.19 114 GLN B N 1
ATOM 2478 C CA . GLN B 1 114 ? 4.906 -1.56 4.559 1 96.19 114 GLN B CA 1
ATOM 2479 C C . GLN B 1 114 ? 5.652 -1.048 3.33 1 96.19 114 GLN B C 1
ATOM 2481 O O . GLN B 1 114 ? 6.789 -0.582 3.434 1 96.19 114 GLN B O 1
ATOM 2486 N N . THR B 1 115 ? 4.961 -1.14 2.244 1 94.31 115 THR B N 1
ATOM 2487 C CA . THR B 1 115 ? 5.555 -0.654 1.004 1 94.31 115 THR B CA 1
ATOM 2488 C C . THR B 1 115 ? 5.883 0.833 1.105 1 94.31 115 THR B C 1
ATOM 2490 O O . THR B 1 115 ? 6.988 1.257 0.761 1 94.31 115 THR B O 1
ATOM 2493 N N . LEU B 1 116 ? 4.953 1.572 1.566 1 97.19 116 LEU B N 1
ATOM 2494 C CA . LEU B 1 116 ? 5.152 3.014 1.663 1 97.19 116 LEU B CA 1
ATOM 2495 C C . LEU B 1 116 ? 6.199 3.348 2.723 1 97.19 116 LEU B C 1
ATOM 2497 O O . LEU B 1 116 ? 7.012 4.254 2.531 1 97.19 116 LEU B O 1
ATOM 2501 N N . ALA B 1 117 ? 6.145 2.6 3.816 1 97 117 ALA B N 1
ATOM 2502 C CA . ALA B 1 117 ? 7.148 2.777 4.863 1 97 117 ALA B CA 1
ATOM 2503 C C . ALA B 1 117 ? 8.555 2.572 4.312 1 97 117 ALA B C 1
ATOM 2505 O O . ALA B 1 117 ? 9.477 3.328 4.637 1 97 117 ALA B O 1
ATOM 2506 N N . GLN B 1 118 ? 8.742 1.601 3.469 1 94.69 118 GLN B N 1
ATOM 2507 C CA . GLN B 1 118 ? 10.031 1.302 2.859 1 94.69 118 GLN B CA 1
ATOM 2508 C C . 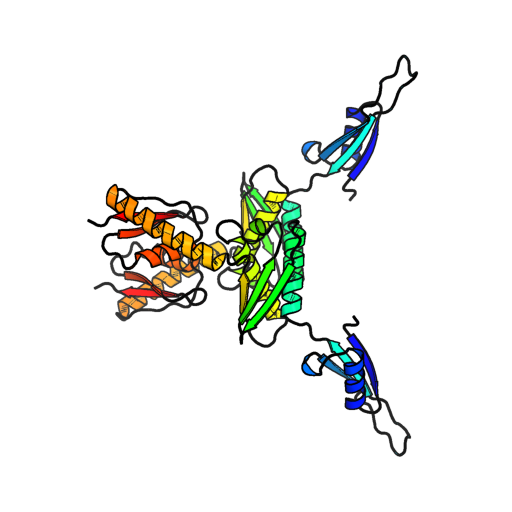GLN B 1 118 ? 10.547 2.486 2.045 1 94.69 118 GLN B C 1
ATOM 2510 O O . GLN B 1 118 ? 11.734 2.811 2.092 1 94.69 118 GLN B O 1
ATOM 2515 N N . LEU B 1 119 ? 9.633 3.098 1.344 1 94.25 119 LEU B N 1
ATOM 2516 C CA . LEU B 1 119 ? 10 4.238 0.509 1 94.25 119 LEU B CA 1
ATOM 2517 C C . LEU B 1 119 ? 10.5 5.398 1.362 1 94.25 119 LEU B C 1
ATOM 2519 O O . LEU B 1 119 ? 11.484 6.055 1.016 1 94.25 119 LEU B O 1
ATOM 2523 N N . ILE B 1 120 ? 9.781 5.613 2.439 1 94.5 120 ILE B N 1
ATOM 2524 C CA . ILE B 1 120 ? 10.156 6.703 3.334 1 94.5 120 ILE B CA 1
ATOM 2525 C C . ILE B 1 120 ? 11.539 6.43 3.926 1 94.5 120 ILE B C 1
ATOM 2527 O O . ILE B 1 120 ? 12.383 7.328 3.986 1 94.5 120 ILE B O 1
ATOM 2531 N N . ALA B 1 121 ? 11.773 5.219 4.352 1 93.81 121 ALA B N 1
ATOM 2532 C CA . ALA B 1 121 ? 13.062 4.855 4.93 1 93.81 121 ALA B C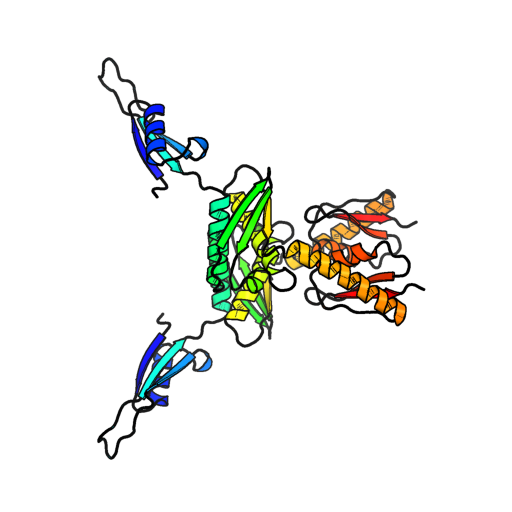A 1
ATOM 2533 C C . ALA B 1 121 ? 14.195 5.105 3.941 1 93.81 121 ALA B C 1
ATOM 2535 O O . ALA B 1 121 ? 15.25 5.625 4.316 1 93.81 121 ALA B O 1
ATOM 2536 N N . ASN B 1 122 ? 13.945 4.777 2.725 1 89.88 122 ASN B N 1
ATOM 2537 C CA . ASN B 1 122 ? 14.969 4.914 1.69 1 89.88 122 ASN B CA 1
ATOM 2538 C C . ASN B 1 122 ? 15.32 6.375 1.44 1 89.88 122 ASN B C 1
ATOM 2540 O O . ASN B 1 122 ? 16.438 6.688 1.014 1 89.88 122 ASN B O 1
ATOM 2544 N N . ARG B 1 123 ? 14.422 7.191 1.65 1 88.44 123 ARG B N 1
ATOM 2545 C CA . ARG B 1 123 ? 14.617 8.617 1.413 1 88.44 123 ARG B CA 1
ATOM 2546 C C . ARG B 1 123 ? 15.547 9.219 2.463 1 88.44 123 ARG B C 1
ATOM 2548 O O . ARG B 1 123 ? 16.25 10.188 2.186 1 88.44 123 ARG B O 1
ATOM 2555 N N . TYR B 1 124 ? 15.555 8.641 3.645 1 84.25 124 TYR B N 1
ATOM 2556 C CA . TYR B 1 124 ? 16.25 9.297 4.75 1 84.25 124 TYR B CA 1
ATOM 2557 C C . TYR B 1 124 ? 17.453 8.484 5.191 1 84.25 124 TYR B C 1
ATOM 2559 O O . TYR B 1 124 ? 18.016 8.727 6.262 1 84.25 124 TYR B O 1
ATOM 2567 N N . THR B 1 125 ? 17.734 7.434 4.574 1 77.5 125 THR B N 1
ATOM 2568 C CA . THR B 1 125 ? 18.906 6.656 4.973 1 77.5 125 THR B CA 1
ATOM 2569 C C . THR B 1 125 ? 19.844 6.457 3.791 1 77.5 125 THR B C 1
ATOM 2571 O O . THR B 1 125 ? 19.406 6.445 2.637 1 77.5 125 THR B O 1
ATOM 2574 N N . GLU B 1 126 ? 21.078 6.453 4.168 1 73.25 126 GLU B N 1
ATOM 2575 C CA . GLU B 1 126 ? 22.094 6.113 3.184 1 73.25 126 GLU B CA 1
ATOM 2576 C C . GLU B 1 126 ? 22.281 4.602 3.08 1 73.25 126 GLU B C 1
ATOM 2578 O O . GLU B 1 126 ? 22.719 4.094 2.045 1 73.25 126 GLU B O 1
ATOM 2583 N N . GLN B 1 127 ? 21.984 3.943 4.223 1 78.31 127 GLN B N 1
ATOM 2584 C CA . GLN B 1 127 ? 22.109 2.49 4.211 1 78.31 127 GLN B CA 1
ATOM 2585 C C . GLN B 1 127 ? 20.75 1.826 3.939 1 78.31 127 GLN B C 1
ATOM 2587 O O . GLN B 1 127 ? 19.719 2.266 4.457 1 78.31 127 GLN B O 1
ATOM 2592 N N . PHE B 1 128 ? 20.781 0.89 3.107 1 84.31 128 PHE B N 1
ATOM 2593 C CA . PHE B 1 128 ? 19.578 0.155 2.766 1 84.31 128 PHE B CA 1
ATOM 2594 C C . PHE B 1 128 ? 19.016 -0.566 3.986 1 84.31 128 PHE B C 1
ATOM 2596 O O . PHE B 1 128 ? 19.734 -1.292 4.672 1 84.31 128 PHE B O 1
ATOM 2603 N N . VAL B 1 129 ? 17.891 -0.191 4.402 1 89.25 129 VAL B N 1
ATOM 2604 C CA . VAL B 1 129 ? 17.188 -0.864 5.488 1 89.25 129 VAL B CA 1
ATOM 2605 C C . VAL B 1 129 ? 15.906 -1.487 4.957 1 89.25 129 VAL B C 1
ATOM 2607 O O . VAL B 1 129 ? 15.266 -0.943 4.051 1 89.25 129 VAL B O 1
ATOM 2610 N N . THR B 1 130 ? 15.672 -2.643 5.453 1 92.38 130 THR B N 1
ATOM 2611 C CA . THR B 1 130 ? 14.414 -3.301 5.117 1 92.38 130 THR B CA 1
ATOM 2612 C C . THR B 1 130 ? 13.383 -3.096 6.223 1 92.38 130 THR B C 1
ATOM 2614 O O . THR B 1 130 ? 13.656 -3.371 7.391 1 92.38 130 THR B O 1
ATOM 2617 N N . ILE B 1 131 ? 12.227 -2.617 5.832 1 95.19 131 ILE B N 1
ATOM 2618 C CA . ILE B 1 131 ? 11.172 -2.363 6.805 1 95.19 131 ILE B CA 1
ATOM 2619 C C . ILE B 1 131 ? 10.164 -3.51 6.777 1 95.19 131 ILE B C 1
ATOM 2621 O O . ILE B 1 131 ? 9.727 -3.936 5.707 1 95.19 131 ILE B O 1
ATOM 2625 N N . VAL B 1 132 ? 9.883 -4.02 7.949 1 95.06 132 VAL B N 1
ATOM 2626 C CA . VAL B 1 132 ? 8.828 -5.023 8.102 1 95.06 132 VAL B CA 1
ATOM 2627 C C . VAL B 1 132 ? 7.777 -4.523 9.086 1 95.06 132 VAL B C 1
ATOM 2629 O O . VAL B 1 132 ? 8.102 -4.121 10.203 1 95.06 132 VAL B O 1
ATOM 2632 N N . LEU B 1 133 ? 6.52 -4.523 8.625 1 97.62 133 LEU B N 1
ATOM 2633 C CA . LEU B 1 133 ? 5.43 -4.121 9.516 1 97.62 133 LEU B CA 1
ATOM 2634 C C . LEU B 1 133 ? 4.645 -5.34 9.992 1 97.62 133 LEU B C 1
ATOM 2636 O O . LEU B 1 133 ? 4.422 -6.277 9.227 1 97.62 133 LEU B O 1
ATOM 2640 N N . ASP B 1 134 ? 4.254 -5.285 11.25 1 97.19 134 ASP B N 1
ATOM 2641 C CA . ASP B 1 134 ? 3.371 -6.32 11.773 1 97.19 134 ASP B CA 1
ATOM 2642 C C . ASP B 1 134 ? 2.432 -5.758 12.836 1 97.19 134 ASP B C 1
ATOM 2644 O O . ASP B 1 134 ? 2.648 -4.652 13.344 1 97.19 134 ASP B O 1
ATOM 2648 N N . ALA B 1 135 ? 1.348 -6.434 13.031 1 97.44 135 ALA B N 1
ATOM 2649 C CA . ALA B 1 135 ? 0.371 -6.074 14.055 1 97.44 135 ALA B CA 1
ATOM 2650 C C . ALA B 1 135 ? -0.208 -7.32 14.727 1 97.44 135 ALA B C 1
ATOM 2652 O O . ALA B 1 135 ? -0.797 -8.172 14.055 1 97.44 135 ALA B O 1
ATOM 2653 N N . GLU B 1 136 ? 0.01 -7.535 16.031 1 95.31 136 GLU B N 1
ATOM 2654 C CA . GLU B 1 136 ? -0.563 -8.617 16.828 1 95.31 136 GLU B CA 1
ATOM 2655 C C . GLU B 1 136 ? -0.206 -9.984 16.234 1 95.31 136 GLU B C 1
ATOM 2657 O O . GLU B 1 136 ? -1.069 -10.852 16.109 1 95.31 136 GLU B O 1
ATOM 2662 N N . ASP B 1 137 ? 0.954 -10.102 15.773 1 95.31 137 ASP B N 1
ATOM 2663 C CA . ASP B 1 137 ? 1.469 -11.344 15.203 1 95.31 137 ASP B CA 1
ATOM 2664 C C . ASP B 1 137 ? 0.575 -11.844 14.07 1 95.31 137 ASP B C 1
ATOM 2666 O O . ASP B 1 137 ? 0.342 -13.047 13.938 1 95.31 137 ASP B O 1
ATOM 2670 N N . TYR B 1 138 ? 0.025 -10.914 13.359 1 96.5 138 TYR B N 1
ATOM 2671 C CA . TYR B 1 138 ? -0.929 -11.25 12.312 1 96.5 138 TYR B CA 1
ATOM 2672 C C . TYR B 1 138 ? -0.285 -12.141 11.25 1 96.5 138 TYR B C 1
ATOM 2674 O O . TYR B 1 138 ? -0.895 -13.109 10.789 1 96.5 138 TYR B O 1
ATOM 2682 N N . ARG B 1 139 ? 0.889 -11.852 10.82 1 91.56 139 ARG B N 1
ATOM 2683 C CA . ARG B 1 139 ? 1.523 -12.523 9.688 1 91.56 139 ARG B CA 1
ATOM 2684 C C . ARG B 1 139 ? 1.696 -14.016 9.969 1 91.56 139 ARG B C 1
ATOM 2686 O O . ARG B 1 139 ? 1.374 -14.852 9.125 1 91.56 139 ARG B O 1
ATOM 2693 N N . GLU B 1 140 ? 2.197 -14.25 11.141 1 93.19 140 GLU B N 1
ATOM 2694 C CA . GLU B 1 140 ? 2.375 -15.641 11.539 1 93.19 140 GLU B CA 1
ATOM 2695 C C . GLU B 1 140 ? 1.033 -16.359 11.68 1 93.19 140 GLU B C 1
ATOM 2697 O O . GLU B 1 140 ? 0.874 -17.484 11.219 1 93.19 140 GLU B O 1
ATOM 2702 N N . ARG B 1 141 ? 0.076 -15.703 12.25 1 94.81 141 ARG B N 1
ATOM 2703 C CA . ARG B 1 141 ? -1.252 -16.281 12.43 1 94.81 141 ARG B CA 1
ATOM 2704 C C . ARG B 1 141 ? -1.928 -16.531 11.086 1 94.81 141 ARG B C 1
ATOM 2706 O O . ARG B 1 141 ? -2.574 -17.562 10.898 1 94.81 141 ARG B O 1
ATOM 2713 N N . ARG B 1 142 ? -1.793 -15.625 10.227 1 93.19 142 ARG B N 1
ATOM 2714 C CA . ARG B 1 142 ? -2.4 -15.773 8.906 1 93.19 142 ARG B CA 1
ATOM 2715 C C . ARG B 1 142 ? -1.807 -16.953 8.164 1 93.19 142 ARG B C 1
ATOM 2717 O O . ARG B 1 142 ? -2.533 -17.734 7.531 1 93.19 142 ARG B O 1
ATOM 2724 N N . ARG B 1 143 ? -0.541 -17.078 8.211 1 90.94 143 ARG B N 1
ATOM 2725 C CA . ARG B 1 143 ? 0.125 -18.219 7.574 1 90.94 143 ARG B CA 1
ATOM 2726 C C . ARG B 1 143 ? -0.406 -19.531 8.109 1 90.94 143 ARG B C 1
ATOM 2728 O O . ARG B 1 143 ? -0.706 -20.453 7.34 1 90.94 143 ARG B O 1
ATOM 2735 N N . ALA B 1 144 ? -0.518 -19.562 9.398 1 94.25 144 ALA B N 1
ATOM 2736 C CA . ALA B 1 144 ? -1.023 -20.766 10.039 1 94.25 144 ALA B CA 1
ATOM 2737 C C . ALA B 1 144 ? -2.455 -21.062 9.602 1 94.25 144 ALA B C 1
ATOM 2739 O O . ALA B 1 144 ? -2.797 -22.219 9.305 1 94.25 144 ALA B O 1
ATOM 2740 N N . THR B 1 145 ? -3.262 -20.078 9.547 1 95.38 145 THR B N 1
ATOM 2741 C CA . THR B 1 145 ? -4.66 -20.203 9.156 1 95.38 145 THR B CA 1
ATOM 2742 C C . THR B 1 145 ? -4.773 -20.703 7.719 1 95.38 145 THR B C 1
ATOM 2744 O O . THR B 1 145 ? -5.594 -21.562 7.418 1 95.38 145 THR B O 1
ATOM 2747 N N . LEU B 1 146 ? -3.963 -20.141 6.914 1 95.38 146 LEU B N 1
ATOM 2748 C CA . LEU B 1 146 ? -4.004 -20.516 5.504 1 95.38 146 LEU B CA 1
ATOM 2749 C C . LEU B 1 146 ? -3.555 -21.953 5.316 1 95.38 146 LEU B C 1
ATOM 2751 O O . LEU B 1 146 ? -4.105 -22.688 4.484 1 95.38 146 LEU B O 1
ATOM 2755 N N . SER B 1 147 ? -2.58 -22.344 6.078 1 93.62 147 SER B N 1
ATOM 2756 C CA . SER B 1 147 ? -2.121 -23.719 6.023 1 93.62 147 SER B CA 1
ATOM 2757 C C . SER B 1 147 ? -3.223 -24.688 6.461 1 93.62 147 SER B C 1
ATOM 2759 O O . SER B 1 147 ? -3.434 -25.719 5.828 1 93.62 147 SER B O 1
ATOM 2761 N N . GLN B 1 148 ? -3.904 -24.297 7.48 1 96.25 148 GLN B N 1
ATOM 2762 C CA . GLN B 1 148 ? -5.016 -25.109 7.965 1 96.25 148 GLN B CA 1
ATOM 2763 C C . GLN B 1 148 ? -6.145 -25.156 6.941 1 96.25 148 GLN B C 1
ATOM 2765 O O . GLN B 1 148 ? -6.738 -26.219 6.719 1 96.25 148 GLN B O 1
ATOM 2770 N N . LEU B 1 149 ? -6.426 -24 6.445 1 96.44 149 LEU B N 1
ATOM 2771 C CA . LEU B 1 149 ? -7.453 -23.922 5.414 1 96.44 149 LEU B CA 1
ATOM 2772 C C . LEU B 1 149 ? -7.109 -24.844 4.238 1 96.44 149 LEU B C 1
ATOM 2774 O O . LEU B 1 149 ? -7.977 -25.547 3.729 1 96.44 149 LEU B O 1
ATOM 2778 N N . ALA B 1 150 ? -5.855 -24.797 3.85 1 95.69 150 ALA B N 1
ATOM 2779 C CA . ALA B 1 150 ? -5.387 -25.625 2.74 1 95.69 150 ALA B CA 1
ATOM 2780 C C . ALA B 1 150 ? -5.652 -27.109 3.01 1 95.69 150 ALA B C 1
ATOM 2782 O O . ALA B 1 150 ? -6.211 -27.797 2.164 1 95.69 150 ALA B O 1
ATOM 2783 N N . ASP B 1 151 ? -5.348 -27.484 4.152 1 95.69 151 ASP B N 1
ATOM 2784 C CA . ASP B 1 151 ? -5.504 -28.891 4.531 1 95.69 151 ASP B CA 1
ATOM 2785 C C . ASP B 1 151 ? -6.98 -29.281 4.574 1 95.69 151 ASP B C 1
ATOM 2787 O O . ASP B 1 151 ? -7.359 -30.328 4.047 1 95.69 151 ASP B O 1
ATOM 2791 N N . ARG B 1 152 ? -7.738 -28.484 5.168 1 96.94 152 ARG B N 1
ATOM 2792 C CA . ARG B 1 152 ? -9.164 -28.75 5.297 1 96.94 152 ARG B CA 1
ATOM 2793 C C . ARG B 1 152 ? -9.836 -28.828 3.93 1 96.94 152 ARG B C 1
ATOM 2795 O O . ARG B 1 152 ? -10.641 -29.734 3.68 1 96.94 152 ARG B O 1
ATOM 2802 N N . LYS B 1 153 ? -9.469 -27.922 3.088 1 97.31 153 LYS B N 1
ATOM 2803 C CA . LYS B 1 153 ? -10.117 -27.859 1.778 1 97.31 153 LYS B CA 1
ATOM 2804 C C . LYS B 1 153 ? -9.617 -28.984 0.874 1 97.31 153 LYS B C 1
ATOM 2806 O O . LYS B 1 153 ? -10.375 -29.5 0.047 1 97.31 153 LYS B O 1
ATOM 2811 N N . ALA B 1 154 ? -8.375 -29.344 1.062 1 96.62 154 ALA B N 1
ATOM 2812 C CA . ALA B 1 154 ? -7.852 -30.516 0.348 1 96.62 154 ALA B CA 1
ATOM 2813 C C . ALA B 1 154 ? -8.617 -31.781 0.73 1 96.62 154 ALA B C 1
ATOM 2815 O O . ALA B 1 154 ? -8.992 -32.562 -0.138 1 96.62 154 ALA B O 1
ATOM 2816 N N . GLU B 1 155 ? -8.859 -31.922 2 1 97.06 155 GLU B N 1
ATOM 2817 C CA . GLU B 1 155 ? -9.609 -33.062 2.479 1 97.06 155 GLU B CA 1
ATOM 2818 C C . GLU B 1 155 ? -11.031 -33.062 1.938 1 97.06 155 GLU B C 1
ATOM 2820 O O . GLU B 1 155 ? -11.57 -34.125 1.578 1 97.06 155 GLU B O 1
ATOM 2825 N N . GLN B 1 156 ? -11.602 -31.922 1.949 1 97.38 156 GLN B N 1
ATOM 2826 C CA . GLN B 1 156 ? -12.938 -31.781 1.394 1 97.38 156 GLN B CA 1
ATOM 2827 C C . GLN B 1 156 ? -12.977 -32.219 -0.068 1 97.38 156 GLN B C 1
ATOM 2829 O O . GLN B 1 156 ? -13.891 -32.938 -0.485 1 97.38 156 GLN B O 1
ATOM 2834 N N . ALA B 1 157 ? -11.992 -31.812 -0.81 1 97.44 157 ALA B N 1
ATOM 2835 C CA . ALA B 1 157 ? -11.922 -32.188 -2.223 1 97.44 157 ALA B CA 1
ATOM 2836 C C . ALA B 1 157 ? -11.773 -33.688 -2.389 1 97.44 157 ALA B C 1
ATOM 2838 O O . ALA B 1 157 ? -12.391 -34.281 -3.27 1 97.44 157 ALA B O 1
ATOM 2839 N N . LEU B 1 158 ? -11.039 -34.281 -1.544 1 96.31 158 LEU B N 1
ATOM 2840 C CA . LEU B 1 158 ? -10.805 -35.719 -1.608 1 96.31 158 LEU B CA 1
ATOM 2841 C C . LEU B 1 158 ? -12.062 -36.5 -1.245 1 96.31 158 LEU B C 1
ATOM 2843 O O . LEU B 1 158 ? -12.391 -37.5 -1.884 1 96.31 158 LEU B O 1
ATOM 2847 N N . ARG B 1 159 ? -12.742 -36.031 -0.258 1 96.31 159 ARG B N 1
ATOM 2848 C CA . ARG B 1 159 ? -13.938 -36.688 0.243 1 96.31 159 ARG B CA 1
ATOM 2849 C C . ARG B 1 159 ? -15.078 -36.594 -0.764 1 96.31 159 ARG B C 1
ATOM 2851 O O . ARG B 1 159 ? -15.773 -37.594 -1.014 1 96.31 159 ARG B O 1
ATOM 2858 N N . THR B 1 160 ? -15.18 -35.469 -1.331 1 96.25 160 THR B N 1
ATOM 2859 C CA . THR B 1 160 ? -16.344 -35.25 -2.186 1 96.25 160 THR B CA 1
ATOM 2860 C C . THR B 1 160 ? -16.016 -35.562 -3.641 1 96.25 160 THR B C 1
ATOM 2862 O O . THR B 1 160 ? -16.922 -35.719 -4.465 1 96.25 160 THR B O 1
ATOM 2865 N N . ARG B 1 161 ? -14.789 -35.531 -3.967 1 94.81 161 ARG B N 1
ATOM 2866 C CA . ARG B 1 161 ? -14.305 -35.719 -5.328 1 94.81 161 ARG B CA 1
ATOM 2867 C C . ARG B 1 161 ? -14.828 -34.656 -6.262 1 94.81 161 ARG B C 1
ATOM 2869 O O . ARG B 1 161 ? -15.148 -34.906 -7.422 1 94.81 161 ARG B O 1
ATOM 2876 N N . ARG B 1 162 ? -15.07 -33.5 -5.707 1 95.88 162 ARG B N 1
ATOM 2877 C CA . ARG B 1 162 ? -15.469 -32.312 -6.449 1 95.88 162 ARG B CA 1
ATOM 2878 C C . ARG B 1 162 ? -14.484 -31.172 -6.223 1 95.88 162 ARG B C 1
ATOM 2880 O O . ARG B 1 162 ? -13.883 -31.062 -5.152 1 95.88 162 ARG B O 1
ATOM 2887 N N . PRO B 1 163 ? -14.398 -30.344 -7.191 1 96.56 163 PRO B N 1
ATOM 2888 C CA . PRO B 1 163 ? -13.562 -29.172 -6.992 1 96.56 163 PRO B CA 1
ATOM 2889 C C . PRO B 1 163 ? -14.07 -28.266 -5.875 1 96.56 163 PRO B C 1
ATOM 2891 O O . PRO B 1 163 ? -15.281 -28.062 -5.738 1 96.56 163 PRO B O 1
ATOM 2894 N N . VAL B 1 164 ? -13.125 -27.812 -5.066 1 97.44 164 VAL B N 1
ATOM 2895 C CA . VAL B 1 164 ? -13.438 -26.875 -4.004 1 97.44 164 VAL B CA 1
ATOM 2896 C C . VAL B 1 164 ? -12.906 -25.484 -4.363 1 97.44 164 VAL B C 1
ATOM 2898 O O . VAL B 1 164 ? -11.695 -25.312 -4.574 1 97.44 164 VAL B O 1
ATOM 2901 N N . LYS B 1 165 ? -13.805 -24.516 -4.367 1 96.62 165 LYS B N 1
ATOM 2902 C CA . LYS B 1 165 ? -13.43 -23.125 -4.68 1 96.62 165 LYS B CA 1
ATOM 2903 C C . LYS B 1 165 ? -13.273 -22.297 -3.408 1 96.62 165 LYS B C 1
ATOM 2905 O O . LYS B 1 165 ? -14.188 -22.266 -2.576 1 96.62 165 LYS B O 1
ATOM 2910 N N . LEU B 1 166 ? -12.172 -21.719 -3.285 1 96.25 166 LEU B N 1
ATOM 2911 C CA . LEU B 1 166 ? -11.969 -20.859 -2.133 1 96.25 166 LEU B CA 1
ATOM 2912 C C . LEU B 1 166 ? -12.445 -19.438 -2.428 1 96.25 166 LEU B C 1
ATOM 2914 O O . LEU B 1 166 ? -12.758 -19.109 -3.574 1 96.25 166 LEU B O 1
ATOM 2918 N N . GLU B 1 167 ? -12.516 -18.688 -1.385 1 92.94 167 GLU B N 1
ATOM 2919 C CA . GLU B 1 167 ? -12.852 -17.281 -1.554 1 92.94 167 GLU B CA 1
ATOM 2920 C C . GLU B 1 167 ? -11.742 -16.516 -2.27 1 92.94 167 GLU B C 1
ATOM 2922 O O . GLU B 1 167 ? -10.562 -16.891 -2.158 1 92.94 167 GLU B O 1
ATOM 2927 N N . PRO B 1 168 ? -12.18 -15.492 -2.953 1 89.12 168 PRO B N 1
ATOM 2928 C CA . PRO B 1 168 ? -11.133 -14.641 -3.529 1 89.12 168 PRO B CA 1
ATOM 2929 C C . PRO B 1 168 ? -10.117 -14.172 -2.49 1 89.12 168 PRO B C 1
ATOM 2931 O O . PRO B 1 168 ? -10.484 -13.875 -1.352 1 89.12 168 PRO B O 1
ATOM 2934 N N . MET B 1 169 ? -8.766 -14.156 -2.902 1 86.94 169 MET B N 1
ATOM 2935 C CA . MET B 1 169 ? -7.703 -13.734 -1.993 1 86.94 169 MET B CA 1
ATOM 2936 C C . MET B 1 169 ? -6.508 -13.188 -2.768 1 86.94 169 MET B C 1
ATOM 2938 O O . MET B 1 169 ? -6.375 -13.438 -3.967 1 86.94 169 MET B O 1
ATOM 2942 N N . PRO B 1 170 ? -5.723 -12.5 -2.053 1 79.06 170 PRO B N 1
ATOM 2943 C CA . PRO B 1 170 ? -4.535 -11.969 -2.73 1 79.06 170 PRO B CA 1
ATOM 2944 C C . PRO B 1 170 ? -3.58 -13.062 -3.195 1 79.06 170 PRO B C 1
ATOM 2946 O O . PRO B 1 170 ? -3.574 -14.156 -2.633 1 79.06 170 PRO B O 1
ATOM 2949 N N . SER B 1 171 ? -2.781 -12.719 -4.156 1 77.5 171 SER B N 1
ATOM 2950 C CA . SER B 1 171 ? -1.883 -13.68 -4.785 1 77.5 171 SER B CA 1
ATOM 2951 C C . SER B 1 171 ? -0.968 -14.336 -3.754 1 77.5 171 SER B C 1
ATOM 2953 O O . SER B 1 171 ? -0.714 -15.539 -3.818 1 77.5 171 SER B O 1
ATOM 2955 N N . PHE B 1 172 ? -0.555 -13.578 -2.814 1 77.25 172 PHE B N 1
ATOM 2956 C CA . PHE B 1 172 ? 0.379 -14.125 -1.838 1 77.25 172 PHE B CA 1
ATOM 2957 C C . PHE B 1 172 ? -0.298 -15.188 -0.977 1 77.25 172 PHE B C 1
ATOM 2959 O O . PHE B 1 172 ? 0.325 -16.188 -0.606 1 77.25 172 PHE B O 1
ATOM 2966 N N . GLU B 1 173 ? -1.482 -14.992 -0.693 1 87.19 173 GLU B N 1
ATOM 2967 C CA . GLU B 1 173 ? -2.207 -15.984 0.098 1 87.19 173 GLU B CA 1
ATOM 2968 C C . GLU B 1 173 ? -2.457 -17.25 -0.706 1 87.19 173 GLU B C 1
ATOM 2970 O O . GLU B 1 173 ? -2.354 -18.359 -0.174 1 87.19 173 GLU B O 1
ATOM 2975 N N . ARG B 1 174 ? -2.846 -17.016 -1.96 1 86.12 174 ARG B N 1
ATOM 2976 C CA . ARG B 1 174 ? -3.023 -18.188 -2.816 1 86.12 174 ARG B CA 1
ATOM 2977 C C . ARG B 1 174 ? -1.738 -19 -2.902 1 86.12 174 ARG B C 1
ATOM 2979 O O . ARG B 1 174 ? -1.779 -20.234 -2.914 1 86.12 174 ARG B O 1
ATOM 2986 N N . LYS B 1 175 ? -0.68 -18.375 -2.844 1 78.38 175 LYS B N 1
ATOM 2987 C CA . LYS B 1 175 ? 0.616 -19.047 -2.912 1 78.38 175 LYS B CA 1
ATOM 2988 C C . LYS B 1 175 ? 0.869 -19.891 -1.661 1 78.38 175 LYS B C 1
ATOM 2990 O O . LYS B 1 175 ? 1.426 -20.984 -1.744 1 78.38 175 LYS B O 1
ATOM 2995 N N . ILE B 1 176 ? 0.58 -19.328 -0.677 1 86.12 176 ILE B N 1
ATOM 2996 C CA . ILE B 1 176 ? 0.762 -20.031 0.582 1 86.12 176 ILE B CA 1
ATOM 2997 C C . ILE B 1 176 ? -0.024 -21.344 0.548 1 86.12 176 ILE B C 1
ATOM 2999 O O . ILE B 1 176 ? 0.499 -22.406 0.918 1 86.12 176 ILE B O 1
ATOM 3003 N N . ILE B 1 177 ? -1.18 -21.266 0.093 1 92 177 ILE B N 1
ATOM 3004 C CA . ILE B 1 177 ? -2.025 -22.453 0.019 1 92 177 ILE B CA 1
ATOM 3005 C C . ILE B 1 177 ? -1.45 -23.438 -1.003 1 92 177 ILE B C 1
ATOM 3007 O O . ILE B 1 177 ? -1.353 -24.641 -0.735 1 92 177 ILE B O 1
ATOM 3011 N N . HIS B 1 178 ? -1.062 -22.938 -2.115 1 86.56 178 HIS B N 1
ATOM 3012 C CA . HIS B 1 178 ? -0.43 -23.75 -3.135 1 86.56 178 HIS B CA 1
ATOM 3013 C C . HIS B 1 178 ? 0.791 -24.484 -2.58 1 86.56 178 HIS B C 1
ATOM 3015 O O . HIS B 1 178 ? 0.96 -25.688 -2.805 1 86.56 178 HIS B O 1
ATOM 3021 N N . SER B 1 179 ? 1.553 -23.734 -1.913 1 83.94 179 SER B N 1
ATOM 3022 C CA . SER B 1 179 ? 2.787 -24.281 -1.356 1 83.94 179 SER B CA 1
ATOM 3023 C C . SER B 1 179 ? 2.496 -25.328 -0.293 1 83.94 179 SER B C 1
ATOM 3025 O O . SER B 1 179 ? 3.186 -26.344 -0.218 1 83.94 179 SER B O 1
ATOM 3027 N N . ALA B 1 180 ? 1.589 -25.062 0.502 1 91.5 180 ALA B N 1
ATOM 3028 C CA . ALA B 1 180 ? 1.223 -25.984 1.576 1 91.5 180 ALA B CA 1
ATOM 3029 C C . ALA B 1 180 ? 0.781 -27.328 1.016 1 91.5 180 ALA B C 1
ATOM 3031 O O . ALA B 1 180 ? 0.962 -28.375 1.66 1 91.5 180 ALA B O 1
ATOM 3032 N N . LEU B 1 181 ? 0.302 -27.328 -0.227 1 93.94 181 LEU B N 1
ATOM 3033 C CA . LEU B 1 181 ? -0.275 -28.547 -0.787 1 93.94 181 LEU B CA 1
ATOM 3034 C C . LEU B 1 181 ? 0.627 -29.125 -1.871 1 93.94 181 LEU B C 1
ATOM 3036 O O . LEU B 1 181 ? 0.303 -30.156 -2.469 1 93.94 181 LEU B O 1
ATOM 3040 N N . SER B 1 182 ? 1.682 -28.5 -2.154 1 87.19 182 SER B N 1
ATOM 3041 C CA . SER B 1 182 ? 2.527 -28.844 -3.295 1 87.19 182 SER B CA 1
ATOM 3042 C C . SER B 1 182 ? 3.119 -30.234 -3.148 1 87.19 182 SER B C 1
ATOM 3044 O O . SER B 1 182 ? 3.426 -30.891 -4.145 1 87.19 182 SER B O 1
ATOM 3046 N N . SER B 1 183 ? 3.209 -30.672 -2.002 1 88.06 183 SER B N 1
ATOM 3047 C CA . SER B 1 183 ? 3.836 -31.969 -1.769 1 88.06 183 SER B CA 1
ATOM 3048 C C . SER B 1 183 ? 2.82 -33.094 -1.873 1 88.06 183 SER B C 1
ATOM 3050 O O . SER B 1 183 ? 3.195 -34.281 -1.953 1 88.06 183 SER B O 1
ATOM 3052 N N . ARG B 1 184 ? 1.645 -32.75 -1.901 1 91.81 184 ARG B N 1
ATOM 3053 C CA . ARG B 1 184 ? 0.595 -33.75 -1.968 1 91.81 184 ARG B CA 1
ATOM 3054 C C . ARG B 1 184 ? 0.396 -34.25 -3.398 1 91.81 184 ARG B C 1
ATOM 3056 O O . ARG B 1 184 ? 0.277 -33.438 -4.324 1 91.81 184 ARG B O 1
ATOM 3063 N N . ARG B 1 185 ? 0.247 -35.5 -3.578 1 91.56 185 ARG B N 1
ATOM 3064 C CA . ARG B 1 185 ? 0.099 -36.094 -4.898 1 91.56 185 ARG B CA 1
ATOM 3065 C C . ARG B 1 185 ? -1.37 -36.344 -5.227 1 91.56 185 ARG B C 1
ATOM 3067 O O . ARG B 1 185 ? -1.724 -36.562 -6.387 1 91.56 185 ARG B O 1
ATOM 3074 N N . ASP B 1 186 ? -2.152 -36.344 -4.273 1 94.75 186 ASP B N 1
ATOM 3075 C CA . ASP B 1 186 ? -3.561 -36.688 -4.457 1 94.75 186 ASP B CA 1
ATOM 3076 C C . ASP B 1 186 ? -4.398 -35.438 -4.738 1 94.75 186 ASP B C 1
ATOM 3078 O O . ASP B 1 186 ? -5.613 -35.531 -4.914 1 94.75 186 ASP B O 1
ATOM 3082 N N . ILE B 1 187 ? -3.695 -34.219 -4.758 1 94.62 187 ILE B N 1
ATOM 3083 C CA . ILE B 1 187 ? -4.406 -32.969 -4.895 1 94.62 187 ILE B CA 1
ATOM 3084 C C . ILE B 1 187 ? -3.736 -32.094 -5.965 1 94.62 187 ILE B C 1
ATOM 3086 O O . ILE B 1 187 ? -2.527 -32.188 -6.18 1 94.62 187 ILE B O 1
ATOM 3090 N N . GLU B 1 188 ? -4.551 -31.406 -6.656 1 93.12 188 GLU B N 1
ATOM 3091 C CA . GLU B 1 188 ? -4.047 -30.375 -7.559 1 93.12 188 GLU B CA 1
ATOM 3092 C C . GLU B 1 188 ? -4.707 -29.031 -7.273 1 93.12 188 GLU B C 1
ATOM 3094 O O . GLU B 1 188 ? -5.859 -28.984 -6.836 1 93.12 188 GLU B O 1
ATOM 3099 N N . THR B 1 189 ? -3.879 -28 -7.426 1 92.62 189 THR B N 1
ATOM 3100 C CA . THR B 1 189 ? -4.41 -26.656 -7.207 1 92.62 189 THR B CA 1
ATOM 3101 C C . THR B 1 189 ? -4.18 -25.781 -8.43 1 92.62 189 THR B C 1
ATOM 3103 O O . THR B 1 189 ? -3.186 -25.938 -9.141 1 92.62 189 THR B O 1
ATOM 3106 N N . HIS B 1 190 ? -5.129 -24.938 -8.719 1 86.88 190 HIS B N 1
ATOM 3107 C CA . HIS B 1 190 ? -4.93 -23.891 -9.711 1 86.88 190 HIS B CA 1
ATOM 3108 C C . HIS B 1 190 ? -5.73 -22.641 -9.359 1 86.88 190 HIS B C 1
ATOM 3110 O O . HIS B 1 190 ? -6.684 -22.703 -8.578 1 86.88 190 HIS B O 1
ATOM 3116 N N . SER B 1 191 ? -5.312 -21.5 -9.859 1 83.19 191 SER B N 1
ATOM 3117 C CA . SER B 1 191 ? -6.027 -20.25 -9.633 1 83.19 191 SER B CA 1
ATOM 3118 C C . SER B 1 191 ? -6.926 -19.906 -10.812 1 83.19 191 SER B C 1
ATOM 3120 O O . SER B 1 191 ? -6.566 -20.141 -11.961 1 83.19 191 SER B O 1
ATOM 3122 N N . GLU B 1 192 ? -8.102 -19.344 -10.438 1 86.31 192 GLU B N 1
ATOM 3123 C CA . GLU B 1 192 ? -9.078 -18.922 -11.438 1 86.31 192 GLU B CA 1
ATOM 3124 C C . GLU B 1 192 ? -9.562 -17.5 -11.18 1 86.31 192 GLU B C 1
ATOM 3126 O O . GLU B 1 192 ? -9.602 -17.047 -10.031 1 86.31 192 GLU B O 1
ATOM 3131 N N . GLY B 1 193 ? -9.891 -16.812 -12.312 1 79.62 193 GLY B N 1
ATOM 3132 C CA . GLY B 1 193 ? -10.438 -15.461 -12.188 1 79.62 193 GLY B CA 1
ATOM 3133 C C . GLY B 1 193 ? -9.398 -14.375 -12.391 1 79.62 193 GLY B C 1
ATOM 3134 O O . GLY B 1 193 ? -8.344 -14.625 -12.977 1 79.62 193 GLY B O 1
ATOM 3135 N N . ARG B 1 194 ? -9.852 -13.172 -12.07 1 70.75 194 ARG B N 1
ATOM 3136 C CA . ARG B 1 194 ? -9 -12 -12.195 1 70.75 194 ARG B CA 1
ATOM 3137 C C . ARG B 1 194 ? -8.984 -11.195 -10.906 1 70.75 194 ARG B C 1
ATOM 3139 O O . ARG B 1 194 ? -9.992 -11.117 -10.203 1 70.75 194 ARG B O 1
ATOM 3146 N N . GLU B 1 195 ? -7.734 -10.656 -10.602 1 69 195 GLU B N 1
ATOM 3147 C CA . GLU B 1 195 ? -7.625 -9.812 -9.414 1 69 195 GLU B CA 1
ATOM 3148 C C . GLU B 1 195 ? -8.656 -8.688 -9.445 1 69 195 GLU B C 1
ATOM 3150 O O . GLU B 1 195 ? -8.922 -8.109 -10.5 1 69 195 GLU B O 1
ATOM 3155 N N . PRO B 1 196 ? -9.32 -8.305 -8.352 1 71.56 196 PRO B N 1
ATOM 3156 C CA . PRO B 1 196 ? -9.109 -8.852 -7.012 1 71.56 196 PRO B CA 1
ATOM 3157 C C . PRO B 1 196 ? -10.023 -10.031 -6.707 1 71.56 196 PRO B C 1
ATOM 3159 O O . PRO B 1 196 ? -10.148 -10.438 -5.547 1 71.56 196 PRO B O 1
ATOM 3162 N N . HIS B 1 197 ? -10.734 -10.602 -7.703 1 80.44 197 HIS B N 1
ATOM 3163 C CA . HIS B 1 197 ? -11.719 -11.648 -7.465 1 80.44 197 HIS B CA 1
ATOM 3164 C C . HIS B 1 197 ? -11.141 -13.023 -7.801 1 80.44 197 HIS B C 1
ATOM 3166 O O . HIS B 1 197 ? -11.883 -14 -7.895 1 80.44 197 HIS B O 1
ATOM 3172 N N . ARG B 1 198 ? -9.852 -13.125 -7.93 1 80.94 198 ARG B N 1
ATOM 3173 C CA . ARG B 1 198 ? -9.18 -14.391 -8.227 1 80.94 198 ARG B CA 1
ATOM 3174 C C . ARG B 1 198 ? -9.156 -15.297 -7 1 80.94 198 ARG B C 1
ATOM 3176 O O . ARG B 1 198 ? -9.008 -14.82 -5.871 1 80.94 198 ARG B O 1
ATOM 3183 N N . TYR B 1 199 ? -9.367 -16.578 -7.348 1 92.06 199 TYR B N 1
ATOM 3184 C CA . TYR B 1 199 ? -9.461 -17.516 -6.227 1 92.06 199 TYR B CA 1
ATOM 3185 C C . TYR B 1 199 ? -8.789 -18.844 -6.57 1 92.06 199 TYR B C 1
ATOM 3187 O O . TYR B 1 199 ? -8.5 -19.109 -7.734 1 92.06 199 TYR B O 1
ATOM 3195 N N . LEU B 1 200 ? -8.539 -19.641 -5.574 1 94.56 200 LEU B N 1
ATOM 3196 C CA . LEU B 1 200 ? -7.883 -20.938 -5.723 1 94.56 200 LEU B CA 1
ATOM 3197 C C . LEU B 1 200 ? -8.914 -22.062 -5.797 1 94.56 200 LEU B C 1
ATOM 3199 O O . LEU B 1 200 ? -9.914 -22.047 -5.07 1 94.56 200 LEU B O 1
ATOM 3203 N N . VAL B 1 201 ? -8.664 -22.938 -6.684 1 96.5 201 VAL B N 1
ATOM 3204 C CA . VAL B 1 201 ? -9.461 -24.156 -6.797 1 96.5 201 VAL B CA 1
ATOM 3205 C C . VAL B 1 201 ? -8.617 -25.359 -6.422 1 96.5 201 VAL B C 1
ATOM 3207 O O . VAL B 1 201 ? -7.484 -25.516 -6.891 1 96.5 201 VAL B O 1
ATOM 3210 N N . ILE B 1 202 ? -9.133 -26.172 -5.598 1 96.88 202 ILE B N 1
ATOM 3211 C CA . ILE B 1 202 ? -8.477 -27.391 -5.152 1 96.88 202 ILE B CA 1
ATOM 3212 C C . ILE B 1 202 ? -9.25 -28.609 -5.664 1 96.88 202 ILE B C 1
ATOM 3214 O O . ILE B 1 202 ? -10.461 -28.719 -5.453 1 96.88 202 ILE B O 1
ATOM 3218 N N . THR B 1 203 ? -8.555 -29.469 -6.34 1 96.19 203 THR B N 1
ATOM 3219 C CA . THR B 1 203 ? -9.203 -30.641 -6.922 1 96.19 203 THR B CA 1
ATOM 3220 C C . THR B 1 203 ? -8.461 -31.922 -6.523 1 96.19 203 THR B C 1
ATOM 3222 O O . THR B 1 203 ? -7.23 -31.922 -6.449 1 96.19 203 THR B O 1
ATOM 3225 N N . ALA B 1 204 ? -9.234 -32.969 -6.301 1 94.88 204 ALA B N 1
ATOM 3226 C CA . ALA B 1 204 ? -8.656 -34.281 -6.062 1 94.88 204 ALA B CA 1
ATOM 3227 C C . ALA B 1 204 ? -8.102 -34.906 -7.352 1 94.88 204 ALA B C 1
ATOM 3229 O O . ALA B 1 204 ? -8.711 -34.75 -8.414 1 94.88 204 ALA B O 1
ATOM 3230 N N . LYS B 1 205 ? -6.891 -35.438 -7.172 1 89.06 205 LYS B N 1
ATOM 3231 C CA . LYS B 1 205 ? -6.312 -36.156 -8.305 1 89.06 205 LYS B CA 1
ATOM 3232 C C . LYS B 1 205 ? -6.762 -37.594 -8.328 1 89.06 205 LYS B C 1
ATOM 3234 O O . LYS B 1 205 ? -6.953 -38.219 -7.277 1 89.06 205 LYS B O 1
ATOM 3239 N N . TYR B 1 206 ? -7.145 -38.062 -9.531 1 74.25 206 TYR B N 1
ATOM 3240 C CA . TYR B 1 206 ? -7.473 -39.469 -9.711 1 74.25 206 TYR B CA 1
ATOM 3241 C C . TYR B 1 206 ? -6.207 -40.312 -9.82 1 74.25 206 TYR B C 1
ATOM 3243 O O . TYR B 1 206 ? -5.184 -39.844 -10.32 1 74.25 206 TYR B O 1
#

Radius of gyration: 29.42 Å; Cα contacts (8 Å, |Δi|>4): 735; chains: 2; bounding box: 100×80×50 Å

Foldseek 3Di:
DDQKDKFWALALVVRVVVRCVVVVHDPVQKDKAWPAGWDNDDPPPPTGITMMMIGGQDDLLVQLQVVLQVVCVVVVWHWDWDWDDDVQEIEIEIDTPVVCVCCDDLRPNVVVSQVVSLVSSVVRDPDRHHYHYDYPCVVVVSLVVLLVVLVVLLVVQVVVQDKDKDFFDDPVSLVSSCVSCVVPPQKDKDWDDDPRRITMIIHGDD/DDQKDKFWALAPVVRVVVRCVVVVHDPVQKDKAWPAGWDNDDPPPPTGITMMMIGGQDDLLVQLQVVLQVVCVVVVWHWDWDWDDDVQEIEIEIDTPVVCVCCDDLRPNVVVSQVVSLVSSVVRDPDRHHYHYDYPCVVVVSLVVLLVVLVVLLVVQVVVQDKDKDFFDDPVSLVSSCVSCVPPPQKDKDWDDDPRRITMIIHGDD

pLDDT: mean 91.24, std 7.52, range [48.53, 98.56]